Protein 3TC3 (pdb70)

Organism: Sulfolobus acidocaldarius (strain ATCC 33909 / DSM 639 / JCM 8929 / NBRC 15157 / NCIMB 11770) (NCBI:txid330779)

Secondary structure (DSSP, 8-state):
-EEEEEES--TTT---S-----GGG--HHHHHHHHHHHHHHHHHHHHHHHHTT--EEE--TTSSTTTTSTT----HHHHTHHHHHHHHHHHHHTT-EEEE---TT--TT-SSHHHHHHHHHHHHHHHHHHHHHT---EEEEE----TT-HHHHHHHHHHHHTTS-HHHHTTEEEE--SSS--HHHHHHHHHHH-PPEEEEHHHHHHS-SS--HHHHHHHHHTT-SSPPEEEE--BPTTSPTTPBPSS--HHHHHHHHHH--SEEEEE-STTTHHHHHHHHHHHHHTT--/-BEEEEES--TTT---S-----GGG--HHHHHHHHHHHHHHHHHHHHHHHHTT--EEE--TTSSTTTTSTT----HHHHTHHHHHHHHHHHHHTT-EEEE---TT--TT-SSHHHHHHHHHHHHHHHHHHHHHT---EEEEE----TT-HHHHHHHHHHHHTTS-HHHHTTEEEE--SSS--HHHHHHHHHTT---EEEEHHHHHHS-SS--HHHHHHHHHTT-SSPPEEEE--BPTTS-TTPBPSS--HHHHHHHHHH--S-EEEE--TTTHHHHHHHHHHHHHTT-B-

B-factor: mean 21.64, std 9.17, range [8.74, 69.61]

InterPro domains:
  IPR004601 UV-endonuclease UvdE [PF03851] (17-256)
  IPR004601 UV-endonuclease UvdE [PTHR31290] (2-278)
  IPR004601 UV-endonuclease UvdE [TIGR00629] (3-280)
  IPR036237 Xylose isomerase-like superfamily [SSF51658] (86-284)

Solvent-accessible surface area: 26426 Å² total; per-residue (Å²): 132,4,56,0,0,0,24,20,5,3,139,72,67,70,22,108,2,30,52,77,9,148,87,106,31,44,51,80,142,89,0,32,140,10,0,37,42,0,0,104,9,3,41,53,0,0,61,42,1,60,171,64,66,0,48,2,0,17,1,6,30,53,2,1,0,45,16,32,53,111,143,17,156,16,67,10,88,95,97,8,61,106,54,0,25,61,0,0,69,28,5,117,129,39,65,13,32,5,0,0,47,20,22,144,188,8,31,0,0,12,72,144,127,88,38,21,132,64,2,33,85,38,0,85,9,0,0,14,0,0,67,31,3,42,12,139,16,35,0,1,4,55,0,32,24,46,116,97,37,89,140,93,0,13,77,40,0,7,104,16,22,154,138,17,68,78,52,0,24,165,15,1,0,0,2,0,19,24,153,42,0,5,1,122,17,0,35,91,0,8,143,107,33,48,4,18,0,1,0,0,24,10,19,11,76,68,48,64,83,70,39,59,45,64,86,0,10,55,58,0,83,179,25,16,202,82,48,5,1,0,1,3,1,20,63,34,112,88,97,164,102,15,63,42,4,73,52,1,68,48,104,52,0,45,154,14,0,88,94,8,60,78,1,0,0,1,1,19,7,114,32,30,1,81,0,0,62,68,0,9,115,0,0,105,106,46,138,34,71,101,0,40,0,0,0,26,20,5,3,139,72,60,65,44,105,2,29,53,81,18,149,93,96,28,40,44,95,106,111,0,35,134,21,0,38,40,0,0,107,0,2,34,71,0,0,57,42,0,66,164,64,64,0,26,2,0,17,2,7,29,53,2,1,1,45,16,32,56,115,147,19,157,15,73,11,85,98,116,16,64,163,35,0,23,50,0,0,66,29,5,110,134,41,74,12,28,3,0,0,36,19,29,155,195,11,32,1,0,12,68,144,153,94,39,22,174,62,1,31,83,37,0,83,10,0,0,17,0,0,66,33,2,40,9,117,15,28,0,1,2,60,0,32,26,47,122,102,37,84,134,88,0,15,68,42,0,11,103,18,20,155,144,17,64,83,41,0,31,104,5,1,0,0,2,0,22,28,156,44,1,5,1,117,10,0,32,95,0,9,144,105,33,55,3,11,0,1,2,0,26,13,18,12,75,67,49,63,86,69,38,58,38,76,86,0,11,62,58,0,84,180,26,18,190,86,44,2,1,1,1,4,2,23,62,34,113,88,94,166,100,13,65,48,4,73,53,1,72,48,100,52,0,53,149,18,0,88,100,7,52,71,0,0,0,1,1,20,9,119,29,32,0,81,0,0,62,54,0,10,93,0,0,98,94,50,140,36,32,63

CATH classification: 3.20.20.150

Radius of gyration: 27.27 Å; Cα contacts (8 Å, |Δi|>4): 1071; chains: 2; bounding box: 53×58×82 Å

Foldseek 3Di:
DAAEEEEAAAVVVPQHQADADDPVPDDQVVQLVQLVSNLVRVLVVCVVCLVLRHQEYAHHLRNRYPQLPPPDDHPCLPVVLPSLQVSLCVNVVRVRAYEYELDQQQACLDPDVVSVVSNLSSLVVVLSSCVSNVHQYAYEYELHDQPVHLVSSLVSSLVSLVVHDPSRSVRYAYEAAQPHRELVNSLVSCVVRLHQYAYEPLSCVRDHDPDDPQVSVVSRCVSDPAFAEYEYFDDDPPDDRPPTAQADDLVVLLVVVVRDARYYYYYDHNNTVVNSSSNVVSCVVVVRD/DAAEEEEAAAVVVPQHLQDADDPVPDDQVVQVVNLVSNLVRVLVVLVVCLVLQHQEYEHHLRNRYPQLPPPDDHPCLVVVLVSLQVSLVSNVVSVRAYEYEPDQQQACLDPDVVSVVSNLSSLVVVLSSCVSNVHQHAYEYELHDQPPHDVSSLVSSLVSLVVHDVSRNVRYAYEAAQPDRELVSSLVSCVVRLHQYAYEVLSCVNDHDPADPLRSCVSRCVSDPAFAEYEYFDDDPPDDRPDGHQADDLVVVLVVVVSDARYYYYYHHNNTVVNSSSNSVSCVVVVRRD

Nearest PDB structures (foldseek):
  3tc3-assembly1_A  TM=1.003E+00  e=2.249E-58  Sulfolobus acidocaldarius DSM 639
  3bzj-assembly1_A  TM=9.644E-01  e=3.898E-28  Thermus thermophilus
  3bzg-assembly1_A  TM=9.609E-01  e=2.764E-28  Thermus thermophilus
  3c0l-assembly1_A  TM=9.608E-01  e=3.283E-28  Thermus thermophilus
  3c0q-assembly1_A  TM=9.650E-01  e=1.940E-27  Thermus thermophilus

Structure (mmCIF, N/CA/C/O backbone):
data_3TC3
#
_entry.id   3TC3
#
_cell.length_a   42.075
_cell.length_b   53.585
_cell.length_c   77.395
_cell.angle_alpha   102.10
_cell.angle_beta   93.02
_cell.angle_gamma   111.77
#
_symmetry.space_group_name_H-M   'P 1'
#
loop_
_entity.id
_entity.type
_entity.pdbx_description
1 polymer 'UV damage endonuclease'
2 non-polymer 'MANGANESE (II) ION'
3 water water
#
loop_
_atom_site.group_PDB
_atom_site.id
_atom_site.type_symbol
_atom_site.label_atom_id
_atom_site.label_alt_id
_atom_site.label_comp_id
_atom_site.label_asym_id
_atom_site.label_entity_id
_atom_site.label_seq_id
_atom_site.pdbx_PDB_ins_code
_atom_site.Cartn_x
_atom_site.Cartn_y
_atom_site.Cartn_z
_atom_site.occupancy
_atom_site.B_iso_or_equiv
_atom_site.auth_seq_id
_atom_site.auth_comp_id
_atom_site.auth_asym_id
_atom_site.auth_atom_id
_atom_site.pdbx_PDB_model_num
ATOM 1 N N . HIS A 1 21 ? 3.062 18.649 48.244 1.00 37.51 0 HIS A N 1
ATOM 2 C CA . HIS A 1 21 ? 4.198 19.597 48.342 1.00 34.82 0 HIS A CA 1
ATOM 3 C C . HIS A 1 21 ? 4.216 20.528 47.115 1.00 29.48 0 HIS A C 1
ATOM 4 O O . HIS A 1 21 ? 5.257 20.875 46.569 1.00 29.29 0 HIS A O 1
ATOM 11 N N . MET A 1 22 ? 3.030 20.908 46.688 1.00 26.49 1 MET A N 1
ATOM 12 C CA . MET A 1 22 ? 2.888 21.902 45.576 1.00 21.67 1 MET A CA 1
ATOM 13 C C . MET A 1 22 ? 2.034 23.084 46.021 1.00 22.99 1 MET A C 1
ATOM 14 O O . MET A 1 22 ? 0.998 22.877 46.704 1.00 23.80 1 MET A O 1
ATOM 19 N N . ARG A 1 23 ? 2.449 24.322 45.701 1.00 18.45 2 ARG A N 1
ATOM 20 C CA . ARG A 1 23 ? 1.619 25.508 45.906 1.00 16.28 2 ARG A CA 1
ATOM 21 C C . ARG A 1 23 ? 1.025 25.872 44.573 1.00 15.18 2 ARG A C 1
ATOM 22 O O . ARG A 1 23 ? 1.696 25.621 43.565 1.00 15.48 2 ARG A O 1
ATOM 30 N N . VAL A 1 24 ? -0.194 26.374 44.578 1.00 13.40 3 VAL A N 1
ATOM 31 C CA . VAL A 1 24 ? -0.831 26.878 43.378 1.00 13.32 3 VAL A CA 1
ATOM 32 C C . VAL A 1 24 ? -0.892 28.404 43.380 1.00 12.78 3 VAL A C 1
ATOM 33 O O . VAL A 1 24 ? -1.115 28.999 44.421 1.00 12.62 3 VAL A O 1
ATOM 37 N N . GLY A 1 25 ? -0.627 29.019 42.204 1.00 10.57 4 GLY A N 1
ATOM 38 C CA . GLY A 1 25 ? -0.852 30.460 42.028 1.00 10.29 4 GLY A CA 1
ATOM 39 C C . GLY A 1 25 ? -1.618 30.838 40.819 1.00 10.19 4 GLY A C 1
ATOM 40 O O . GLY A 1 25 ? -1.829 30.051 39.939 1.00 10.75 4 GLY A O 1
ATOM 41 N N . TYR A 1 26 ? -2.012 32.132 40.841 1.00 9.88 5 TYR A N 1
ATOM 42 C CA . TYR A 1 26 ? -2.569 32.750 39.600 1.00 9.08 5 TYR A CA 1
ATOM 43 C C . TYR A 1 26 ? -1.986 34.150 39.470 1.00 9.54 5 TYR A C 1
ATOM 44 O O . TYR A 1 26 ? -1.258 34.624 40.362 1.00 9.11 5 TYR A O 1
ATOM 53 N N . VAL A 1 27 ? -2.394 34.848 38.401 1.00 8.78 6 VAL A N 1
ATOM 54 C CA . VAL A 1 27 ? -1.609 36.049 37.962 1.00 9.02 6 VAL A CA 1
ATOM 55 C C . VAL A 1 27 ? -2.434 37.332 38.105 1.00 10.32 6 VAL A C 1
ATOM 56 O O . VAL A 1 27 ? -3.554 37.444 37.566 1.00 10.68 6 VAL A O 1
ATOM 60 N N . SER A 1 28 ? -1.856 38.338 38.772 1.00 10.19 7 SER A N 1
ATOM 61 C CA . SER A 1 28 ? -2.201 39.813 38.693 1.00 11.55 7 SER A CA 1
ATOM 62 C C . SER A 1 28 ? -3.446 40.284 39.416 1.00 12.25 7 SER A C 1
ATOM 63 O O . SER A 1 28 ? -3.378 41.281 40.115 1.00 13.53 7 SER A O 1
ATOM 66 N N . THR A 1 29 ? -4.567 39.603 39.213 1.00 11.64 8 THR A N 1
ATOM 67 C CA . THR A 1 29 ? -5.829 40.131 39.815 1.00 13.35 8 THR A CA 1
ATOM 68 C C . THR A 1 29 ? -6.821 38.990 39.867 1.00 12.01 8 THR A C 1
ATOM 69 O O . THR A 1 29 ? -6.543 37.872 39.393 1.00 12.21 8 THR A O 1
ATOM 73 N N . ASN A 1 30 ? -7.900 39.232 40.612 1.00 11.77 9 ASN A N 1
ATOM 74 C CA . ASN A 1 30 ? -8.895 38.195 40.889 1.00 12.65 9 ASN A CA 1
ATOM 75 C C . ASN A 1 30 ? -10.206 38.808 40.417 1.00 12.94 9 ASN A C 1
ATOM 76 O O . ASN A 1 30 ? -10.671 39.841 40.900 1.00 13.69 9 ASN A O 1
ATOM 81 N N . TYR A 1 31 ? -10.862 38.170 39.461 1.00 13.13 10 TYR A N 1
ATOM 82 C CA . TYR A 1 31 ? -12.052 38.795 38.850 1.00 15.04 10 TYR A CA 1
ATOM 83 C C . TYR A 1 31 ? -13.273 38.603 39.741 1.00 17.09 10 TYR A C 1
ATOM 84 O O . TYR A 1 31 ? -14.117 39.487 39.822 1.00 19.55 10 TYR A O 1
ATOM 93 N N . SER A 1 32 ? -13.300 37.515 40.489 1.00 17.47 11 SER A N 1
ATOM 94 C CA . SER A 1 32 ? -14.495 37.097 41.344 1.00 18.79 11 SER A CA 1
ATOM 95 C C . SER A 1 32 ? -14.588 38.042 42.510 1.00 22.05 11 SER A C 1
ATOM 96 O O . SER A 1 32 ? -15.705 38.504 42.854 1.00 23.26 11 SER A O 1
ATOM 99 N N . LEU A 1 33 ? -13.448 38.352 43.117 1.00 23.32 12 LEU A N 1
ATOM 100 C CA . LEU A 1 33 ? -13.436 39.270 44.265 1.00 25.47 12 LEU A CA 1
ATOM 101 C C . LEU A 1 33 ? -13.883 40.699 43.929 1.00 25.73 12 LEU A C 1
ATOM 102 O O . LEU A 1 33 ? -14.417 41.451 44.823 1.00 28.39 12 LEU A O 1
ATOM 107 N N . GLY A 1 34 ? -13.641 41.192 42.710 1.00 23.58 13 GLY A N 1
ATOM 108 C CA . GLY A 1 34 ? -14.122 42.479 42.317 1.00 28.52 13 GLY A CA 1
ATOM 109 C C . GLY A 1 34 ? -13.303 43.697 42.834 1.00 29.05 13 GLY A C 1
ATOM 110 O O . GLY A 1 34 ? -13.825 44.833 42.784 1.00 30.59 13 GLY A O 1
ATOM 111 N N . CYS A 1 35 ? -12.128 43.393 43.437 1.00 27.89 14 CYS A N 1
ATOM 112 C CA . CYS A 1 35 ? -11.064 44.417 43.831 1.00 26.74 14 CYS A CA 1
ATOM 113 C C . CYS A 1 35 ? -9.962 44.386 42.762 1.00 26.26 14 CYS A C 1
ATOM 114 O O . CYS A 1 35 ? -9.001 43.546 42.834 1.00 25.67 14 CYS A O 1
ATOM 117 N N . LYS A 1 36 ? -9.998 45.279 41.802 1.00 23.72 15 LYS A N 1
ATOM 118 C CA . LYS A 1 36 ? -8.953 45.233 40.775 1.00 21.42 15 LYS A CA 1
ATOM 119 C C . LYS A 1 36 ? -7.564 45.705 41.253 1.00 20.30 15 LYS A C 1
ATOM 120 O O . LYS A 1 36 ? -7.395 46.836 41.737 1.00 18.89 15 LYS A O 1
ATOM 126 N N . ALA A 1 37 ? -6.579 44.799 41.109 1.00 16.68 16 ALA A N 1
ATOM 127 C CA . ALA A 1 37 ? -5.246 45.059 41.638 1.00 15.63 16 ALA A CA 1
ATOM 128 C C . ALA A 1 37 ? -4.250 45.498 40.542 1.00 15.45 16 ALA A C 1
ATOM 129 O O . ALA A 1 37 ? -3.046 45.721 40.856 1.00 15.36 16 ALA A O 1
ATOM 131 N N . ASP A 1 38 ? -4.698 45.523 39.272 1.00 14.61 17 ASP A N 1
ATOM 132 C CA . ASP A 1 38 ? -3.811 45.674 38.099 1.00 16.18 17 ASP A CA 1
ATOM 133 C C . ASP A 1 38 ? -4.177 46.903 37.243 1.00 16.10 17 ASP A C 1
ATOM 134 O O . ASP A 1 38 ? -3.962 46.934 36.039 1.00 17.10 17 ASP A O 1
ATOM 139 N N . LYS A 1 39 ? -4.696 47.928 37.896 1.00 17.05 18 LYS A N 1
ATOM 140 C CA . LYS A 1 39 ? -5.170 49.125 37.157 1.00 18.54 18 LYS A CA 1
ATOM 141 C C . LYS A 1 39 ? -3.921 49.949 36.795 1.00 18.22 18 LYS A C 1
ATOM 142 O O . LYS A 1 39 ? -2.943 49.982 37.563 1.00 17.87 18 LYS A O 1
ATOM 148 N N . THR A 1 40 ? -3.952 50.578 35.610 1.00 19.70 19 THR A N 1
ATOM 149 C CA . THR A 1 40 ? -2.813 51.448 35.267 1.00 19.67 19 THR A CA 1
ATOM 150 C C . THR A 1 40 ? -3.407 52.718 34.719 1.00 21.48 19 THR A C 1
ATOM 151 O O . THR A 1 40 ? -4.621 52.868 34.656 1.00 23.74 19 THR A O 1
ATOM 155 N N . ILE A 1 41 ? -2.513 53.657 34.469 1.00 22.37 20 ILE A N 1
ATOM 156 C CA . ILE A 1 41 ? -2.957 54.953 33.951 1.00 24.40 20 ILE A CA 1
ATOM 157 C C . ILE A 1 41 ? -2.161 55.280 32.681 1.00 23.54 20 ILE A C 1
ATOM 158 O O . ILE A 1 41 ? -1.028 54.802 32.443 1.00 23.38 20 ILE A O 1
ATOM 163 N N . LYS A 1 42 ? -2.794 56.111 31.827 1.00 26.05 21 LYS A N 1
ATOM 164 C CA . LYS A 1 42 ? -2.125 56.554 30.578 1.00 28.08 21 LYS A CA 1
ATOM 165 C C . LYS A 1 42 ? -1.028 57.555 30.871 1.00 25.51 21 LYS A C 1
ATOM 166 O O . LYS A 1 42 ? -1.123 58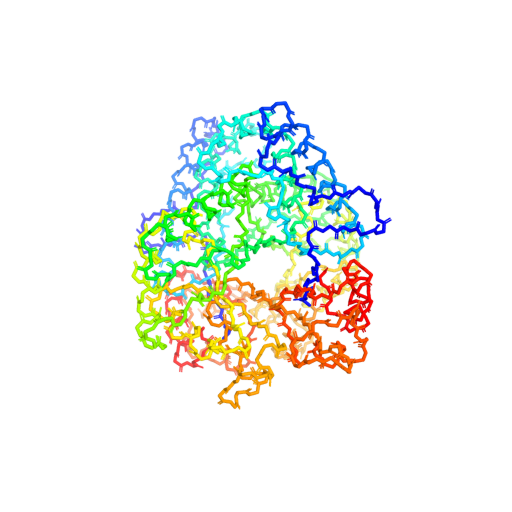.334 31.833 1.00 26.16 21 LYS A O 1
ATOM 172 N N . LEU A 1 43 ? -0.006 57.542 30.047 1.00 26.59 22 LEU A N 1
ATOM 173 C CA . LEU A 1 43 ? 1.068 58.555 30.211 1.00 27.95 22 LEU A CA 1
ATOM 174 C C . LEU A 1 43 ? 0.489 59.971 30.350 1.00 29.39 22 LEU A C 1
ATOM 175 O O . LEU A 1 43 ? 0.901 60.784 31.206 1.00 31.74 22 LEU A O 1
ATOM 180 N N . SER A 1 44 ? -0.517 60.239 29.542 1.00 29.90 23 SER A N 1
ATOM 181 C CA . SER A 1 44 ? -1.153 61.552 29.517 1.00 30.16 23 SER A CA 1
ATOM 182 C C . SER A 1 44 ? -1.826 61.960 30.848 1.00 30.96 23 SER A C 1
ATOM 183 O O . SER A 1 44 ? -2.210 63.117 31.003 1.00 31.85 23 SER A O 1
ATOM 186 N N . SER A 1 45 ? -2.067 60.979 31.736 1.00 26.99 24 SER A N 1
ATOM 187 C CA . SER A 1 45 ? -2.657 61.143 33.061 1.00 27.09 24 SER A CA 1
ATOM 188 C C . SER A 1 45 ? -1.651 61.178 34.194 1.00 25.12 24 SER A C 1
ATOM 189 O O . SER A 1 45 ? -2.050 61.326 35.388 1.00 27.34 24 SER A O 1
ATOM 192 N N . LEU A 1 46 ? -0.358 61.124 33.863 1.00 25.76 25 LEU A N 1
ATOM 193 C CA . LEU A 1 46 ? 0.658 61.082 34.908 1.00 25.13 25 LEU A CA 1
ATOM 194 C C . LEU A 1 46 ? 0.569 62.270 35.857 1.00 25.79 25 LEU A C 1
ATOM 195 O O . LEU A 1 46 ? 0.730 63.441 35.444 1.00 29.40 25 LEU A O 1
ATOM 200 N N . SER A 1 47 ? 0.364 62.018 37.146 1.00 26.35 26 SER A N 1
ATOM 201 C CA . SER A 1 47 ? 0.654 63.080 38.145 1.00 25.49 26 SER A CA 1
ATOM 202 C C . SER A 1 47 ? 0.893 62.343 39.445 1.00 26.56 26 SER A C 1
ATOM 203 O O . SER A 1 47 ? 0.511 61.110 39.584 1.00 26.16 26 SER A O 1
ATOM 206 N N . GLU A 1 48 ? 1.537 63.000 40.370 1.00 26.93 27 GLU A N 1
ATOM 207 C CA . GLU A 1 48 ? 1.658 62.431 41.658 1.00 27.81 27 GLU A CA 1
ATOM 208 C C . GLU A 1 48 ? 0.369 61.977 42.314 1.00 28.23 27 GLU A C 1
ATOM 209 O O . GLU A 1 48 ? 0.257 60.828 42.775 1.00 27.42 27 GLU A O 1
ATOM 215 N N . GLU A 1 49 ? -0.612 62.875 42.444 1.00 28.61 28 GLU A N 1
ATOM 216 C CA . GLU A 1 49 ? -1.864 62.486 42.997 1.00 29.32 28 GLU A CA 1
ATOM 217 C C . GLU A 1 49 ? -2.455 61.266 42.358 1.00 29.39 28 GLU A C 1
ATOM 218 O O . GLU A 1 49 ? -2.891 60.415 43.079 1.00 28.02 28 GLU A O 1
ATOM 224 N N . ARG A 1 50 ? -2.560 61.215 41.021 1.00 27.64 29 ARG A N 1
ATOM 225 C CA . ARG A 1 50 ? -3.158 60.040 40.346 1.00 27.61 29 ARG A CA 1
ATOM 226 C C . ARG A 1 50 ? -2.332 58.747 40.572 1.00 25.04 29 ARG A C 1
ATOM 227 O O . ARG A 1 50 ? -2.928 57.644 40.778 1.00 24.00 29 ARG A O 1
ATOM 235 N N . VAL A 1 51 ? -1.009 58.856 40.520 1.00 23.54 30 VAL A N 1
ATOM 236 C CA . VAL A 1 51 ? -0.193 57.662 40.797 1.00 22.46 30 VAL A CA 1
ATOM 237 C C . VAL A 1 51 ? -0.463 57.160 42.202 1.00 24.05 30 VAL A C 1
ATOM 238 O O . VAL A 1 51 ? -0.627 55.970 42.379 1.00 23.09 30 VAL A O 1
ATOM 242 N N . LEU A 1 52 ? -0.510 58.030 43.205 1.00 24.42 31 LEU A N 1
ATOM 243 C CA . LEU A 1 52 ? -0.743 57.594 44.583 1.00 24.86 31 LEU A CA 1
ATOM 244 C C . LEU A 1 52 ? -2.143 57.011 44.739 1.00 24.83 31 LEU A C 1
ATOM 245 O O . LEU A 1 52 ? -2.301 56.014 45.413 1.00 25.81 31 LEU A O 1
ATOM 250 N N . LYS A 1 53 ? -3.133 57.596 44.075 1.00 25.34 32 LYS A N 1
ATOM 251 C CA . LYS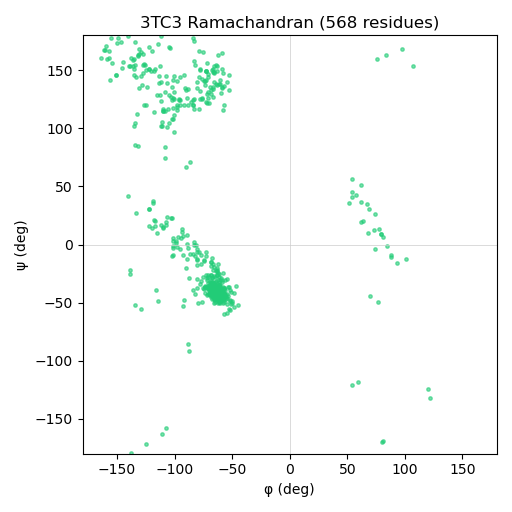 A 1 53 ? -4.483 57.116 44.148 1.00 27.18 32 LYS A CA 1
ATOM 252 C C . LYS A 1 53 ? -4.604 55.740 43.536 1.00 25.66 32 LYS A C 1
ATOM 253 O O . LYS A 1 53 ? -5.238 54.899 44.141 1.00 23.60 32 LYS A O 1
ATOM 259 N N . VAL A 1 54 ? -4.040 55.515 42.359 1.00 22.07 33 VAL A N 1
ATOM 260 C CA . VAL A 1 54 ? -4.233 54.200 41.739 1.00 21.97 33 VAL A CA 1
ATOM 261 C C . VAL A 1 54 ? -3.298 53.179 42.402 1.00 21.44 33 VAL A C 1
ATOM 262 O O . VAL A 1 54 ? -3.704 52.072 42.571 1.00 21.00 33 VAL A O 1
ATOM 266 N N . SER A 1 55 ? -2.087 53.588 42.824 1.00 20.19 34 SER A N 1
ATOM 267 C CA . SER A 1 55 ? -1.244 52.665 43.610 1.00 20.16 34 SER A CA 1
ATOM 268 C C . SER A 1 55 ? -1.919 52.225 44.915 1.00 20.58 34 SER A C 1
ATOM 269 O O . SER A 1 55 ? -1.937 51.038 45.229 1.00 19.41 34 SER A O 1
ATOM 272 N N . SER A 1 56 ? -2.482 53.190 45.678 1.00 20.80 35 SER A N 1
ATOM 273 C CA . SER A 1 56 ? -3.177 52.819 46.865 1.00 22.57 35 SER A CA 1
ATOM 274 C C . SER A 1 56 ? -4.334 51.857 46.581 1.00 22.09 35 SER A C 1
ATOM 275 O O . SER A 1 56 ? -4.548 50.945 47.375 1.00 23.21 35 SER A O 1
ATOM 278 N N . SER A 1 57 ? -5.125 52.102 45.538 1.00 22.07 36 SER A N 1
ATOM 279 C CA . SER A 1 57 ? -6.270 51.233 45.361 1.00 22.26 36 SER A CA 1
ATOM 280 C C . SER A 1 57 ? -5.745 49.872 44.907 1.00 20.68 36 SER A C 1
ATOM 281 O O . SER A 1 57 ? -6.280 48.839 45.343 1.00 19.64 36 SER A O 1
ATOM 284 N N . ASN A 1 58 ? -4.729 49.862 44.070 1.00 18.69 37 ASN A N 1
ATOM 285 C CA . ASN A 1 58 ? -4.188 48.555 43.674 1.00 17.23 37 ASN A CA 1
ATOM 286 C C . ASN A 1 58 ? -3.700 47.756 44.868 1.00 18.29 37 ASN A C 1
ATOM 287 O O . ASN A 1 58 ? -3.884 46.515 44.928 1.00 17.22 37 ASN A O 1
ATOM 292 N N . LEU A 1 59 ? -2.989 48.433 45.761 1.00 16.76 38 LEU A N 1
ATOM 293 C CA . LEU A 1 59 ? -2.360 47.763 46.851 1.00 17.66 38 LEU A CA 1
ATOM 294 C C . LEU A 1 59 ? -3.439 47.265 47.841 1.00 18.81 38 LEU A C 1
ATOM 295 O O . LEU A 1 59 ? -3.284 46.212 48.463 1.00 18.75 38 LEU A O 1
ATOM 300 N N . LEU A 1 60 ? -4.455 48.098 48.131 1.00 19.91 39 LEU A N 1
ATOM 301 C CA A LEU A 1 60 ? -5.633 47.642 48.929 0.50 21.62 39 LEU A CA 1
ATOM 302 C CA B LEU A 1 60 ? -5.514 47.589 48.993 0.50 21.22 39 LEU A CA 1
ATOM 303 C C . LEU A 1 60 ? -6.206 46.326 48.411 1.00 20.44 39 LEU A C 1
ATOM 304 O O . LEU A 1 60 ? -6.480 45.361 49.174 1.00 21.83 39 LEU A O 1
ATOM 313 N N . CYS A 1 61 ? -6.428 46.283 47.087 1.00 20.72 40 CYS A N 1
ATOM 314 C CA . CYS A 1 61 ? -6.984 45.119 46.418 1.00 20.03 40 CYS A CA 1
ATOM 315 C C . CYS A 1 61 ? -5.997 43.984 46.487 1.00 18.53 40 CYS A C 1
ATOM 316 O O . CYS A 1 61 ? -6.397 42.852 46.764 1.00 17.63 40 CYS A O 1
ATOM 319 N N . LEU A 1 62 ? -4.699 44.277 46.277 1.00 16.46 41 LEU A N 1
ATOM 320 C CA . LEU A 1 62 ? -3.684 43.181 46.475 1.00 15.66 41 LEU A CA 1
ATOM 321 C C . LEU A 1 62 ? -3.755 42.568 47.861 1.00 15.73 41 LEU A C 1
ATOM 322 O O . LEU A 1 62 ? -3.718 41.355 47.960 1.00 16.18 41 LEU A O 1
ATOM 327 N N . LYS A 1 63 ? -3.903 43.392 48.935 1.00 17.21 42 LYS A N 1
ATOM 328 C CA . LYS A 1 63 ? -3.994 42.824 50.264 1.00 18.57 42 LYS A CA 1
ATOM 329 C C . LYS A 1 63 ? -5.238 41.968 50.355 1.00 18.08 42 LYS A C 1
ATOM 330 O O . LYS A 1 63 ? -5.165 40.868 50.861 1.00 18.54 42 LYS A O 1
ATOM 336 N N . ASN A 1 64 ? -6.340 42.455 49.811 1.00 18.94 43 ASN A N 1
ATOM 337 C CA . ASN A 1 64 ? -7.587 41.671 49.841 1.00 19.71 43 ASN A CA 1
ATOM 338 C C . ASN A 1 64 ? -7.459 40.339 49.078 1.00 17.29 43 ASN A C 1
ATOM 339 O O . ASN A 1 64 ? -7.924 39.305 49.550 1.00 19.42 43 ASN A O 1
ATOM 344 N N . ILE A 1 65 ? -6.793 40.381 47.915 1.00 15.37 44 ILE A N 1
ATOM 345 C CA . ILE A 1 65 ? -6.539 39.166 47.209 1.00 15.19 44 ILE A CA 1
ATOM 346 C C . ILE A 1 65 ? -5.702 38.160 47.973 1.00 14.43 44 ILE A C 1
ATOM 347 O O . ILE A 1 65 ? -5.998 36.944 47.941 1.00 14.58 44 ILE A O 1
ATOM 352 N N . LEU A 1 66 ? -4.634 38.633 48.638 1.00 14.12 45 LEU A N 1
ATOM 353 C CA . LEU A 1 66 ? -3.739 37.710 49.306 1.00 14.77 45 LEU A CA 1
ATOM 354 C C . LEU A 1 66 ? -4.526 37.088 50.489 1.00 15.78 45 LEU A C 1
ATOM 355 O O . LEU A 1 66 ? -4.361 35.936 50.755 1.00 16.22 45 LEU A O 1
ATOM 360 N N . GLU A 1 67 ? -5.355 37.864 51.147 1.00 17.79 46 GLU A N 1
ATOM 361 C CA . GLU A 1 67 ? -6.237 37.304 52.203 1.00 19.27 46 GLU A CA 1
ATOM 362 C C . GLU A 1 67 ? -7.169 36.227 51.710 1.00 19.03 46 GLU A C 1
ATOM 363 O O . GLU A 1 67 ? -7.311 35.133 52.352 1.00 18.95 46 GLU A O 1
ATOM 369 N N . TRP A 1 68 ? -7.831 36.521 50.565 1.00 16.71 47 TRP A N 1
ATOM 370 C CA . TRP A 1 68 ? -8.736 35.572 49.930 1.00 16.81 47 TRP A CA 1
ATOM 371 C C . TRP A 1 68 ? -7.968 34.353 49.523 1.00 15.87 47 TRP A C 1
ATOM 372 O O . TRP A 1 68 ? -8.403 33.236 49.657 1.00 16.68 47 TRP A O 1
ATOM 383 N N . ASN A 1 69 ? -6.768 34.584 48.963 1.00 14.51 48 ASN A N 1
ATOM 384 C CA . ASN A 1 69 ? -6.015 33.403 48.511 1.00 14.82 48 ASN A CA 1
ATOM 385 C C . ASN A 1 69 ? -5.624 32.476 49.633 1.00 15.47 48 ASN A C 1
ATOM 386 O O . ASN A 1 69 ? -5.801 31.275 49.522 1.00 14.75 48 ASN A O 1
ATOM 391 N N . LEU A 1 70 ? -5.186 33.020 50.782 1.00 16.16 49 LEU A N 1
ATOM 392 C CA . LEU A 1 70 ? -4.815 32.179 51.895 1.00 18.50 49 LEU A CA 1
ATOM 393 C C . LEU A 1 70 ? -5.996 31.329 52.333 1.00 18.94 49 LEU A C 1
ATOM 394 O O . LEU A 1 70 ? -5.850 30.117 52.532 1.00 19.27 49 LEU A O 1
ATOM 399 N N . LYS A 1 71 ? -7.173 31.932 52.424 1.00 19.46 50 LYS A N 1
ATOM 400 C CA . LYS A 1 71 ? -8.400 31.185 52.874 1.00 20.21 50 LYS A CA 1
ATOM 401 C C . LYS A 1 71 ? -8.764 30.097 51.863 1.00 20.51 50 LYS A C 1
ATOM 402 O O . LYS A 1 71 ? -9.278 29.011 52.225 1.00 21.96 50 LYS A O 1
ATOM 408 N N . HIS A 1 72 ? -8.476 30.344 50.548 1.00 17.87 51 HIS A N 1
ATOM 409 C CA . HIS A 1 72 ? -8.735 29.346 49.486 1.00 18.06 51 HIS A CA 1
ATOM 410 C C . HIS A 1 72 ? -7.536 28.442 49.157 1.00 17.27 51 HIS A C 1
ATOM 411 O O . HIS A 1 72 ? -7.554 27.716 48.196 1.00 17.11 51 HIS A O 1
ATOM 418 N N . GLU A 1 73 ? -6.518 28.446 50.002 1.00 15.97 52 GLU A N 1
ATOM 419 C CA . GLU A 1 73 ? -5.381 27.501 49.927 1.00 16.31 52 GLU A CA 1
ATOM 420 C C . GLU A 1 73 ? -4.520 27.737 48.656 1.00 15.03 52 GLU A C 1
ATOM 421 O O . GLU A 1 73 ? -3.984 26.786 48.077 1.00 15.76 52 GLU A O 1
ATOM 427 N N . ILE A 1 74 ? -4.421 28.995 48.284 1.00 14.42 53 ILE A N 1
ATOM 428 C CA . ILE A 1 74 ? -3.643 29.438 47.088 1.00 13.24 53 ILE A CA 1
ATOM 429 C C . ILE A 1 74 ? -2.435 30.242 47.620 1.00 13.82 53 ILE A C 1
ATOM 430 O O . ILE A 1 74 ? -2.589 31.350 48.132 1.00 13.66 53 ILE A O 1
ATOM 435 N N . LEU A 1 75 ? -1.258 29.618 47.646 1.00 13.74 54 LEU A N 1
ATOM 436 C CA . LEU A 1 75 ? -0.104 30.144 48.424 1.00 14.13 54 LEU A CA 1
ATOM 437 C C . LEU A 1 75 ? 1.012 30.682 47.519 1.00 13.17 54 LEU A C 1
ATOM 438 O O . LEU A 1 75 ? 2.095 30.988 47.976 1.00 14.72 54 LEU A O 1
ATOM 443 N N . PHE A 1 76 ? 0.673 30.896 46.239 1.00 12.87 55 PHE A N 1
ATOM 444 C CA . PHE A 1 76 ? 1.651 31.494 45.262 1.00 10.99 55 PHE A CA 1
ATOM 445 C C . PHE A 1 76 ? 0.834 32.599 44.526 1.00 10.24 55 PHE A C 1
ATOM 446 O O . PHE A 1 76 ? -0.370 32.472 44.263 1.00 11.15 55 PHE A O 1
ATOM 454 N N . PHE A 1 77 ? 1.504 33.707 44.190 1.00 9.69 56 PHE A N 1
ATOM 455 C CA . PHE A 1 77 ? 0.827 34.783 43.442 1.00 9.99 56 PHE A CA 1
ATOM 456 C C . PHE A 1 77 ? 1.833 35.525 42.602 1.00 9.91 56 PHE A C 1
ATOM 457 O O . PHE A 1 77 ? 2.974 35.713 43.019 1.00 10.03 56 PHE A O 1
ATOM 465 N N . ARG A 1 78 ? 1.381 35.970 41.439 1.00 9.42 57 ARG A N 1
ATOM 466 C CA . ARG A 1 78 ? 2.201 36.821 40.532 1.00 9.51 57 ARG A CA 1
ATOM 467 C C . ARG A 1 78 ? 1.677 38.240 40.649 1.00 9.27 57 ARG A C 1
ATOM 468 O O . ARG A 1 78 ? 0.594 38.550 40.177 1.00 10.32 57 ARG A O 1
ATOM 476 N N . ILE A 1 79 ? 2.414 39.103 41.356 1.00 9.15 58 ILE A N 1
ATOM 477 C CA . ILE A 1 79 ? 1.953 40.517 41.553 1.00 9.61 58 ILE A CA 1
ATOM 478 C C . ILE A 1 79 ? 2.024 41.274 40.228 1.00 9.73 58 ILE A C 1
ATOM 479 O O . ILE A 1 79 ? 3.000 41.158 39.465 1.00 9.70 58 ILE A O 1
ATOM 484 N N . SER A 1 80 ? 0.955 42.016 39.974 1.00 10.99 59 SER A N 1
ATOM 485 C CA . SER A 1 80 ? 0.885 42.773 38.732 1.00 11.22 59 SER A CA 1
ATOM 486 C C . SER A 1 80 ? 2.001 43.834 38.597 1.00 10.78 59 SER A C 1
ATOM 487 O O . SER A 1 80 ? 2.313 44.539 39.586 1.00 11.01 59 SER A O 1
ATOM 490 N N . SER A 1 81 ? 2.569 43.940 37.420 1.00 10.59 60 SER A N 1
ATOM 491 C CA . SER A 1 81 ? 3.567 45.031 37.110 1.00 10.67 60 SER A CA 1
ATOM 492 C C . SER A 1 81 ? 2.902 46.376 37.086 1.00 11.18 60 SER A C 1
ATOM 493 O O . SER A 1 81 ? 3.599 47.418 37.161 1.00 12.23 60 SER A O 1
ATOM 496 N N . ASN A 1 82 ? 1.563 46.408 37.021 1.00 11.50 61 ASN A N 1
ATOM 497 C CA . ASN A 1 82 ? 0.888 47.749 37.052 1.00 13.03 61 ASN A CA 1
ATOM 498 C C . ASN A 1 82 ? 0.717 48.260 38.449 1.00 12.45 61 ASN A C 1
ATOM 499 O O . ASN A 1 82 ? 0.144 49.372 38.645 1.00 14.41 61 ASN A O 1
ATOM 504 N N . THR A 1 83 ? 1.183 47.550 39.489 1.00 13.05 62 THR A N 1
ATOM 505 C CA . THR A 1 83 ? 0.882 47.900 40.902 1.00 13.17 62 THR A CA 1
ATOM 506 C C . THR A 1 83 ? 1.145 49.404 41.131 1.00 14.96 62 THR A C 1
ATOM 507 O O . THR A 1 83 ? 0.242 50.084 41.648 1.00 14.77 62 THR A O 1
ATOM 511 N N . ILE A 1 84 ? 2.346 49.849 40.779 1.00 14.76 63 ILE A N 1
ATOM 512 C CA . ILE A 1 84 ? 2.610 51.330 40.819 1.00 15.06 63 ILE A CA 1
ATOM 513 C C . ILE A 1 84 ? 2.641 51.808 39.333 1.00 14.40 63 ILE A C 1
ATOM 514 O O . ILE A 1 84 ? 3.607 51.566 38.621 1.00 16.14 63 ILE A O 1
ATOM 519 N N . PRO A 1 85 ? 1.561 52.423 38.822 1.00 15.47 64 PRO A N 1
ATOM 520 C CA . PRO A 1 85 ? 1.532 52.744 37.409 1.00 16.23 64 PRO A CA 1
ATOM 521 C C . PRO A 1 85 ? 2.624 53.632 36.870 1.00 16.06 64 PRO A C 1
ATOM 522 O O . PRO A 1 85 ? 2.823 54.665 37.524 1.00 18.74 64 PRO A O 1
ATOM 526 N N . LEU A 1 86 ? 3.233 53.297 35.715 1.00 16.61 65 LEU A N 1
ATOM 527 C CA . LEU A 1 86 ? 4.257 54.135 35.084 1.00 16.11 65 LEU A CA 1
ATOM 528 C C . LEU A 1 86 ? 5.524 54.346 35.918 1.00 15.76 65 LEU A C 1
ATOM 529 O O . LEU A 1 86 ? 6.356 55.203 35.599 1.00 15.86 65 LEU A O 1
ATOM 534 N N . ALA A 1 87 ? 5.755 53.461 36.909 1.00 15.16 66 ALA A N 1
ATOM 535 C CA . ALA A 1 87 ? 6.895 53.644 37.831 1.00 15.41 66 ALA A CA 1
ATOM 536 C C . ALA A 1 87 ? 8.267 53.747 37.201 1.00 16.91 66 ALA A C 1
ATOM 537 O O . ALA A 1 87 ? 9.148 54.416 37.770 1.00 18.65 66 ALA A O 1
ATOM 539 N N . SER A 1 88 ? 8.484 53.099 36.058 1.00 16.69 67 SER A N 1
ATOM 540 C CA . SER A 1 88 ? 9.869 53.211 35.502 1.00 18.54 67 SER A CA 1
ATOM 541 C C . SER A 1 88 ? 9.968 54.207 34.367 1.00 19.76 67 SER A C 1
ATOM 542 O O . SER A 1 88 ? 11.036 54.333 33.748 1.00 21.60 67 SER A O 1
ATOM 545 N N . HIS A 1 89 ? 8.871 54.901 34.035 1.00 20.04 68 HIS A N 1
ATOM 546 C CA . HIS A 1 89 ? 8.918 55.899 32.988 1.00 19.95 68 HIS A CA 1
ATOM 547 C C . HIS A 1 89 ? 9.851 57.045 33.385 1.00 21.10 68 HIS A C 1
ATOM 548 O O . HIS A 1 89 ? 9.905 57.466 34.554 1.00 20.61 68 HIS A O 1
ATOM 555 N N . PRO A 1 90 ? 10.665 57.519 32.429 1.00 23.37 69 PRO A N 1
ATOM 556 C CA . PRO A 1 90 ? 11.538 58.683 32.670 1.00 25.47 69 PRO A CA 1
ATOM 557 C C . PRO A 1 90 ? 10.929 59.914 33.331 1.00 26.93 69 PRO A C 1
ATOM 558 O O . PRO A 1 90 ? 11.634 60.607 34.098 1.00 30.64 69 PRO A O 1
ATOM 562 N N . LYS A 1 91 ? 9.675 60.227 33.020 1.00 23.36 70 LYS A N 1
ATOM 563 C CA . LYS A 1 91 ? 8.990 61.358 33.616 1.00 22.72 70 LYS A CA 1
ATOM 564 C C . LYS A 1 91 ? 8.374 61.073 34.994 1.00 21.69 70 LYS A C 1
ATOM 565 O O . LYS A 1 91 ? 7.839 62.003 35.630 1.00 21.71 70 LYS A O 1
ATOM 571 N N . PHE A 1 92 ? 8.507 59.847 35.491 1.00 19.39 71 PHE A N 1
ATOM 572 C CA . PHE A 1 92 ? 7.900 59.503 36.747 1.00 19.59 71 PHE A CA 1
ATOM 573 C C . PHE A 1 92 ? 8.907 59.811 37.888 1.00 20.39 71 PHE A C 1
ATOM 574 O O . PHE A 1 92 ? 9.987 59.234 37.911 1.00 22.22 71 PHE A O 1
ATOM 582 N N . HIS A 1 93 ? 8.470 60.602 38.881 1.00 22.97 72 HIS A N 1
ATOM 583 C CA . HIS A 1 93 ? 9.320 60.894 40.012 1.00 26.27 72 HIS A CA 1
ATOM 584 C C . HIS A 1 93 ? 8.595 60.913 41.314 1.00 28.07 72 HIS A C 1
ATOM 585 O O . HIS A 1 93 ? 8.844 61.786 42.155 1.00 35.17 72 HIS A O 1
ATOM 592 N N . VAL A 1 94 ? 7.695 59.967 41.528 1.00 24.26 73 VAL A N 1
ATOM 593 C CA . VAL A 1 94 ? 6.853 59.936 42.703 1.00 24.57 73 VAL A CA 1
ATOM 594 C C . VAL A 1 94 ? 7.562 59.130 43.802 1.00 26.20 73 VAL A C 1
ATOM 595 O O . VAL A 1 94 ? 8.057 58.029 43.561 1.00 24.60 73 VAL A O 1
ATOM 599 N N . ASN A 1 95 ? 7.594 59.663 45.025 1.00 28.96 74 ASN A N 1
ATOM 600 C CA . ASN A 1 95 ? 8.232 58.899 46.093 1.00 28.67 74 ASN A CA 1
ATOM 601 C C . ASN A 1 95 ? 7.235 57.938 46.749 1.00 27.80 74 ASN A C 1
ATOM 602 O O . ASN A 1 95 ? 6.773 58.130 47.877 1.00 28.75 74 ASN A O 1
ATOM 607 N N . TRP A 1 96 ? 6.883 56.906 45.995 1.00 24.70 75 TRP A N 1
ATOM 608 C CA . TRP A 1 96 ? 5.880 55.946 46.493 1.00 23.11 75 TRP A CA 1
ATOM 609 C C . TRP A 1 96 ? 6.462 55.074 47.574 1.00 23.11 75 TRP A C 1
ATOM 610 O O . TRP A 1 96 ? 5.686 54.547 48.418 1.00 23.53 75 TRP A O 1
ATOM 621 N N . LYS A 1 97 ? 7.775 54.872 47.582 1.00 24.73 76 LYS A N 1
ATOM 622 C CA . LYS A 1 97 ? 8.396 53.952 48.583 1.00 27.72 76 LYS A CA 1
ATOM 623 C C . LYS A 1 97 ? 8.182 54.514 49.969 1.00 30.13 76 LYS A C 1
ATOM 624 O O . LYS A 1 97 ? 7.837 53.768 50.899 1.00 31.15 76 LYS A O 1
ATOM 630 N N . ASP A 1 98 ? 8.349 55.832 50.116 1.00 30.40 77 ASP A N 1
ATOM 631 C CA . ASP A 1 98 ? 7.983 56.474 51.381 1.00 31.60 77 ASP A CA 1
ATOM 632 C C . ASP A 1 98 ? 6.543 56.688 51.614 1.00 29.76 77 ASP A C 1
ATOM 633 O O . ASP A 1 98 ? 6.018 56.359 52.699 1.00 30.64 77 ASP A O 1
ATOM 638 N N . LYS A 1 99 ? 5.846 57.254 50.639 1.00 28.02 78 LYS A N 1
ATOM 639 C CA . LYS A 1 99 ? 4.469 57.627 50.852 1.00 30.09 78 LYS A CA 1
ATOM 640 C C . LYS A 1 99 ? 3.523 56.453 51.156 1.00 29.12 78 LYS A C 1
ATOM 641 O O . LYS A 1 99 ? 2.541 56.591 51.887 1.00 31.25 78 LYS A O 1
ATOM 647 N N . LEU A 1 100 ? 3.812 55.290 50.546 1.00 27.43 79 LEU A N 1
ATOM 648 C CA . LEU A 1 100 ? 3.023 54.076 50.734 1.00 27.05 79 LEU A CA 1
ATOM 649 C C . LEU A 1 100 ? 3.738 53.002 51.591 1.00 27.26 79 LEU A C 1
ATOM 650 O O . LEU A 1 100 ? 3.332 51.825 51.537 1.00 25.75 79 LEU A O 1
ATOM 655 N N . SER A 1 101 ? 4.764 53.383 52.383 1.00 28.07 80 SER A N 1
ATOM 656 C CA . SER A 1 101 ? 5.600 52.427 53.126 1.00 29.35 80 SER A CA 1
ATOM 657 C C . SER A 1 101 ? 4.708 51.576 54.026 1.00 28.73 80 SER A C 1
ATOM 658 O O . SER A 1 101 ? 4.973 50.403 54.231 1.00 26.71 80 SER A O 1
ATOM 661 N N . HIS A 1 102 ? 3.675 52.190 54.596 1.00 30.85 81 HIS A N 1
ATOM 662 C CA A HIS A 1 102 ? 2.713 51.528 55.486 0.50 31.68 81 HIS A CA 1
ATOM 663 C CA B HIS A 1 102 ? 2.858 51.427 55.529 0.50 31.08 81 HIS A CA 1
ATOM 664 C C . HIS A 1 102 ? 2.091 50.275 54.909 1.00 30.06 81 HIS A C 1
ATOM 665 O O . HIS A 1 102 ? 2.242 49.141 55.412 1.00 30.11 81 HIS A O 1
ATOM 678 N N . ILE A 1 103 ? 1.325 50.498 53.834 1.00 29.81 82 ILE A N 1
ATOM 679 C CA . ILE A 1 103 ? 0.582 49.445 53.154 1.00 27.81 82 ILE A CA 1
ATOM 680 C C . ILE A 1 103 ? 1.578 48.447 52.544 1.00 23.72 82 ILE A C 1
ATOM 681 O O . ILE A 1 103 ? 1.307 47.255 52.573 1.00 22.35 82 ILE A O 1
ATOM 686 N N . LEU A 1 104 ? 2.704 48.952 51.984 1.00 22.59 83 LEU A N 1
ATOM 687 C CA . LEU A 1 104 ? 3.739 48.039 51.416 1.00 20.97 83 LEU A CA 1
ATOM 688 C C . LEU A 1 104 ? 4.335 47.077 52.458 1.00 22.01 83 LEU A C 1
ATOM 689 O O . LEU A 1 104 ? 4.413 45.847 52.213 1.00 19.64 83 LEU A O 1
ATOM 694 N N . GLY A 1 105 ? 4.726 47.607 53.612 1.00 23.63 84 GLY A N 1
ATOM 695 C CA . GLY A 1 105 ? 5.199 46.780 54.706 1.00 24.21 84 GLY A CA 1
ATOM 696 C C . GLY A 1 105 ? 4.139 45.791 55.196 1.00 23.45 84 GLY A C 1
ATOM 697 O O . GLY A 1 105 ? 4.461 44.650 55.509 1.00 25.14 84 GLY A O 1
ATOM 698 N N . ASP A 1 106 ? 2.874 46.211 55.244 1.00 24.18 85 ASP A N 1
ATOM 699 C CA . ASP A 1 106 ? 1.762 45.400 55.749 1.00 25.93 85 ASP A CA 1
ATOM 700 C C . ASP A 1 106 ? 1.549 44.172 54.838 1.00 24.08 85 ASP A C 1
ATOM 701 O O . ASP A 1 106 ? 1.410 43.037 55.344 1.00 23.98 85 ASP A O 1
ATOM 706 N N . ILE A 1 107 ? 1.606 44.425 53.508 1.00 21.57 86 ILE A N 1
ATOM 707 C CA . ILE A 1 107 ? 1.399 43.371 52.521 1.00 20.40 86 ILE A CA 1
ATOM 708 C C . ILE A 1 107 ? 2.575 42.406 52.639 1.00 20.01 86 ILE A C 1
ATOM 709 O O . ILE A 1 107 ? 2.375 41.200 52.666 1.00 19.92 86 ILE A O 1
ATOM 714 N N . GLY A 1 108 ? 3.805 42.948 52.703 1.00 19.14 87 GLY A N 1
ATOM 715 C CA . GLY A 1 108 ? 4.943 42.073 52.859 1.00 19.29 87 GLY A CA 1
ATOM 716 C C . GLY A 1 108 ? 4.903 41.234 54.157 1.00 20.35 87 GLY A C 1
ATOM 717 O O . GLY A 1 108 ? 5.255 40.030 54.131 1.00 19.59 87 GLY A O 1
ATOM 718 N N . ASP A 1 109 ? 4.476 41.835 55.263 1.00 22.17 88 ASP A N 1
ATOM 719 C CA . ASP A 1 109 ? 4.331 41.042 56.501 1.00 23.99 88 ASP A CA 1
ATOM 720 C C . ASP A 1 109 ? 3.380 39.925 56.337 1.00 22.22 88 ASP A C 1
ATOM 721 O O . ASP A 1 109 ? 3.653 38.791 56.767 1.00 25.48 88 ASP A O 1
ATOM 726 N N . PHE A 1 110 ? 2.270 40.160 55.621 1.00 21.23 89 PHE A N 1
ATOM 727 C CA . PHE A 1 110 ? 1.274 39.138 55.445 1.00 21.75 89 PHE A CA 1
ATOM 728 C C . PHE A 1 110 ? 1.838 38.005 54.597 1.00 20.18 89 PHE A C 1
ATOM 729 O O . PHE A 1 110 ? 1.612 36.831 54.861 1.00 21.57 89 PHE A O 1
ATOM 737 N N . ILE A 1 111 ? 2.626 38.377 53.578 1.00 18.84 90 ILE A N 1
ATOM 738 C CA . ILE A 1 111 ? 3.240 37.347 52.770 1.00 18.74 90 ILE A CA 1
ATOM 739 C C . ILE A 1 111 ? 4.232 36.449 53.511 1.00 18.85 90 ILE A C 1
ATOM 740 O O . ILE A 1 111 ? 4.216 35.209 53.342 1.00 19.52 90 ILE A O 1
ATOM 745 N N . LYS A 1 112 ? 5.067 37.077 54.322 1.00 19.17 91 LYS A N 1
ATOM 746 C CA . LYS A 1 112 ? 6.110 36.339 55.059 1.00 20.69 91 LYS A CA 1
ATOM 747 C C . LYS A 1 112 ? 5.457 35.551 56.190 1.00 23.12 91 LYS A C 1
ATOM 748 O O . LYS A 1 112 ? 5.858 34.421 56.439 1.00 25.55 91 LYS A O 1
ATOM 754 N N . GLU A 1 113 ? 4.433 36.125 56.817 1.00 23.79 92 GLU A N 1
ATOM 755 C CA . GLU A 1 113 ? 3.722 35.424 57.931 1.00 26.84 92 GLU A CA 1
ATOM 756 C C . GLU A 1 113 ? 3.003 34.153 57.484 1.00 25.70 92 GLU A C 1
ATOM 757 O O . GLU A 1 113 ? 2.847 33.195 58.236 1.00 26.92 92 GLU A O 1
ATOM 763 N N . ASN A 1 114 ? 2.585 34.114 56.209 1.00 24.32 93 ASN A N 1
ATOM 764 C CA . ASN A 1 114 ? 1.723 33.063 55.723 1.00 24.32 93 ASN A CA 1
ATOM 765 C C . ASN A 1 114 ? 2.359 32.191 54.613 1.00 22.95 93 ASN A C 1
ATOM 766 O O . ASN A 1 114 ? 1.687 31.440 54.000 1.00 23.36 93 ASN A O 1
ATOM 771 N N . SER A 1 115 ? 3.687 32.292 54.490 1.00 25.05 94 SER A N 1
ATOM 772 C CA . SER A 1 115 ? 4.485 31.470 53.552 1.00 25.02 94 SER A CA 1
ATOM 773 C C . SER A 1 115 ? 3.927 31.608 52.124 1.00 23.34 94 SER A C 1
ATOM 774 O O . SER A 1 115 ? 3.796 30.609 51.422 1.00 25.24 94 SER A O 1
ATOM 777 N N . ILE A 1 116 ? 3.638 32.831 51.718 1.00 21.29 95 ILE A N 1
ATOM 778 C CA . ILE A 1 116 ? 3.131 32.997 50.353 1.00 18.55 95 ILE A CA 1
ATOM 779 C C . ILE A 1 116 ? 4.344 33.233 49.434 1.00 16.99 95 ILE A C 1
ATOM 780 O O . ILE A 1 116 ? 5.276 33.999 49.761 1.00 18.29 95 ILE A O 1
ATOM 785 N N . ARG A 1 117 ? 4.379 32.561 48.310 1.00 15.05 96 ARG A N 1
ATOM 786 C CA . ARG A 1 117 ? 5.526 32.730 47.362 1.00 13.22 96 ARG A CA 1
ATOM 787 C C . ARG A 1 117 ? 5.099 33.756 46.346 1.00 12.77 96 ARG A C 1
ATOM 788 O O . ARG A 1 117 ? 3.954 33.746 45.926 1.00 12.06 96 ARG A O 1
ATOM 796 N N . ILE A 1 118 ? 6.053 34.574 45.912 1.00 11.70 97 ILE A N 1
ATOM 797 C CA . ILE A 1 118 ? 5.711 35.706 44.993 1.00 11.05 97 ILE A CA 1
ATOM 798 C C . ILE A 1 118 ? 6.606 35.704 43.736 1.00 11.49 97 ILE A C 1
ATOM 799 O O . ILE A 1 118 ? 7.855 35.530 43.809 1.00 11.46 97 ILE A O 1
ATOM 804 N N . SER A 1 119 ? 6.000 35.949 42.598 1.00 10.83 98 SER A N 1
ATOM 805 C CA . SER A 1 119 ? 6.765 36.205 41.391 1.00 10.65 98 SER A CA 1
ATOM 806 C C . SER A 1 119 ? 6.190 37.483 40.730 1.00 10.81 98 SER A C 1
ATOM 807 O O . SER A 1 119 ? 5.130 38.013 41.161 1.00 10.41 98 SER A O 1
ATOM 810 N N . MET A 1 120 ? 6.967 38.054 39.801 1.00 9.38 99 MET A N 1
ATOM 811 C CA . MET A 1 120 ? 6.482 39.129 38.946 1.00 9.81 99 MET A CA 1
ATOM 812 C C . MET A 1 120 ? 7.048 38.844 37.583 1.00 9.69 99 MET A C 1
ATOM 813 O O . MET A 1 120 ? 8.154 38.323 37.456 1.00 10.23 99 MET A O 1
ATOM 818 N N . HIS A 1 121 ? 6.339 39.340 36.538 1.00 10.11 100 HIS A N 1
ATOM 819 C CA A HIS A 1 121 ? 6.830 39.177 35.129 0.50 11.68 100 HIS A CA 1
ATOM 820 C CA B HIS A 1 121 ? 6.811 39.194 35.152 0.50 11.39 100 HIS A CA 1
ATOM 821 C C . HIS A 1 121 ? 6.626 40.525 34.458 1.00 11.86 100 HIS A C 1
ATOM 822 O O . HIS A 1 121 ? 5.522 40.899 34.083 1.00 14.09 100 HIS A O 1
ATOM 835 N N . PRO A 1 122 ? 7.695 41.228 34.221 1.00 11.69 101 PRO A N 1
ATOM 836 C CA . PRO A 1 122 ? 7.582 42.543 33.555 1.00 13.59 101 PRO A CA 1
ATOM 837 C C . PRO A 1 122 ? 7.058 42.488 32.129 1.00 16.34 101 PRO A C 1
ATOM 838 O O . PRO A 1 122 ? 6.664 43.535 31.605 1.00 23.28 101 PRO A O 1
ATOM 842 N N . GLY A 1 123 ? 7.190 41.346 31.470 1.00 17.50 102 GLY A N 1
ATOM 843 C CA . GLY A 1 123 ? 6.668 41.174 30.060 1.00 19.51 102 GLY A CA 1
ATOM 844 C C . GLY A 1 123 ? 7.554 41.720 28.952 1.00 22.58 102 GLY A C 1
ATOM 845 O O . GLY A 1 123 ? 8.715 42.000 29.170 1.00 17.76 102 GLY A O 1
ATOM 846 N N . GLN A 1 124 ? 6.989 41.775 27.737 1.00 21.74 103 GLN A N 1
ATOM 847 C CA . GLN A 1 124 ? 7.727 41.863 26.501 1.00 23.17 103 GLN A CA 1
ATOM 848 C C . GLN A 1 124 ? 8.535 43.097 26.353 1.00 21.21 103 GLN A C 1
ATOM 849 O O . GLN A 1 124 ? 9.514 43.042 25.610 1.00 23.48 103 GLN A O 1
ATOM 855 N N . TYR A 1 125 ? 8.238 44.207 27.040 1.00 17.59 104 TYR A N 1
ATOM 856 C CA . TYR A 1 125 ? 9.150 45.309 26.791 1.00 17.97 104 TYR A CA 1
ATOM 857 C C . TYR A 1 125 ? 10.475 45.274 27.559 1.00 14.48 104 TYR A C 1
ATOM 858 O O . TYR A 1 125 ? 11.351 46.077 27.199 1.00 15.53 104 TYR A O 1
ATOM 867 N N . VAL A 1 126 ? 10.629 44.334 28.468 1.00 13.52 105 VAL A N 1
ATOM 868 C CA . VAL A 1 126 ? 11.981 44.113 28.995 1.00 12.20 105 VAL A CA 1
ATOM 869 C C . VAL A 1 126 ? 12.737 43.192 28.020 1.00 11.59 105 VAL A C 1
ATOM 870 O O . VAL A 1 126 ? 12.418 42.010 27.870 1.00 13.61 105 VAL A O 1
ATOM 874 N N . VAL A 1 127 ? 13.789 43.779 27.459 1.00 11.24 106 VAL A N 1
ATOM 875 C CA . VAL A 1 127 ? 14.629 43.020 26.481 1.00 11.84 106 VAL A CA 1
ATOM 876 C C . VAL A 1 127 ? 16.067 43.235 26.932 1.00 11.67 106 VAL A C 1
ATOM 877 O O . VAL A 1 127 ? 16.785 44.136 26.459 1.00 13.07 106 VAL A O 1
ATOM 881 N N . LEU A 1 128 ? 16.485 42.391 27.887 1.00 11.33 107 LEU A N 1
ATOM 882 C CA . LEU A 1 128 ? 17.751 42.674 28.609 1.00 11.45 107 LEU A CA 1
ATOM 883 C C . LEU A 1 128 ? 18.910 42.502 27.634 1.00 12.11 107 LEU A C 1
ATOM 884 O O . LEU A 1 128 ? 19.950 43.140 27.842 1.00 13.01 107 LEU A O 1
ATOM 889 N N . ASN A 1 129 ? 18.717 41.666 26.593 1.00 12.35 108 ASN A N 1
ATOM 890 C CA . ASN A 1 129 ? 19.814 41.408 25.644 1.00 12.62 108 ASN A CA 1
ATOM 891 C C . ASN A 1 129 ? 19.620 42.176 24.347 1.00 12.55 108 ASN A C 1
ATOM 892 O O . ASN A 1 129 ? 20.157 41.824 23.253 1.00 13.74 108 ASN A O 1
ATOM 897 N N . SER A 1 130 ? 18.863 43.262 24.356 1.00 13.14 109 SER A N 1
ATOM 898 C CA . SER A 1 130 ? 18.750 44.057 23.109 1.00 13.65 109 SER A CA 1
ATOM 899 C C . SER A 1 130 ? 20.080 44.565 22.579 1.00 15.02 109 SER A C 1
ATOM 900 O O . SER A 1 130 ? 20.986 44.859 23.352 1.00 16.04 109 SER A O 1
ATOM 903 N N . VAL A 1 131 ? 20.182 44.675 21.268 1.00 15.38 110 VAL A N 1
ATOM 904 C CA . VAL A 1 131 ? 21.363 45.351 20.694 1.00 16.40 110 VAL A CA 1
ATOM 905 C C . VAL A 1 131 ? 21.305 46.879 20.799 1.00 16.89 110 VAL A C 1
ATOM 906 O O . VAL A 1 131 ? 22.305 47.571 20.555 1.00 18.21 110 VAL A O 1
ATOM 910 N N . ARG A 1 132 ? 20.160 47.415 21.212 1.00 15.35 111 ARG A N 1
ATOM 911 C CA . ARG A 1 132 ? 19.961 48.847 21.278 1.00 15.88 111 ARG A CA 1
ATOM 912 C C . ARG A 1 132 ? 20.197 49.313 22.696 1.00 15.75 111 ARG A C 1
ATOM 913 O O . ARG A 1 132 ? 19.448 48.927 23.649 1.00 14.86 111 ARG A O 1
ATOM 921 N N . GLU A 1 133 ? 21.194 50.184 22.865 1.00 17.26 112 GLU A N 1
ATOM 922 C CA . GLU A 1 133 ? 21.536 50.623 24.225 1.00 18.68 112 GLU A CA 1
ATOM 923 C C . GLU A 1 133 ? 20.360 51.246 24.974 1.00 17.77 112 GLU A C 1
ATOM 924 O O . GLU A 1 133 ? 20.242 51.059 26.190 1.00 16.62 112 GLU A O 1
ATOM 930 N N . GLU A 1 134 ? 19.521 52.016 24.288 1.00 16.58 113 GLU A N 1
ATOM 931 C CA . GLU A 1 134 ? 18.453 52.693 24.990 1.00 15.96 113 GLU A CA 1
ATOM 932 C C . GLU A 1 134 ? 17.408 51.659 25.430 1.00 14.84 113 GLU A C 1
ATOM 933 O O . GLU A 1 134 ? 16.673 51.897 26.390 1.00 15.26 113 GLU A O 1
ATOM 939 N N . VAL A 1 135 ? 17.273 50.544 24.698 1.00 13.46 114 VAL A N 1
ATOM 940 C CA . VAL A 1 135 ? 16.271 49.509 25.071 1.00 13.10 114 VAL A CA 1
ATOM 941 C C . VAL A 1 135 ? 16.779 48.745 26.305 1.00 12.53 114 VAL A C 1
ATOM 942 O O . VAL A 1 135 ? 16.001 48.446 27.217 1.00 11.88 114 VAL A O 1
ATOM 946 N N . VAL A 1 136 ? 18.093 48.495 26.358 1.00 12.96 115 VAL A N 1
ATOM 947 C CA . VAL A 1 136 ? 18.732 47.866 27.537 1.00 12.11 115 VAL A CA 1
ATOM 948 C C . VAL A 1 136 ? 18.499 48.797 28.752 1.00 12.04 115 VAL A C 1
ATOM 949 O O . VAL A 1 136 ? 18.051 48.339 29.836 1.00 12.59 115 VAL A O 1
ATOM 953 N N . ARG A 1 137 ? 18.770 50.088 28.565 1.00 13.54 116 ARG A N 1
ATOM 954 C CA . ARG A 1 137 ? 18.592 51.022 29.622 1.00 14.47 116 ARG A CA 1
ATOM 955 C C . ARG A 1 137 ? 17.142 51.040 30.149 1.00 13.98 116 ARG A C 1
ATOM 956 O O . ARG A 1 137 ? 16.900 51.049 31.374 1.00 14.24 116 ARG A O 1
ATOM 964 N N . SER A 1 138 ? 16.161 51.154 29.271 1.00 13.12 117 SER A N 1
ATOM 965 C CA . SER A 1 138 ? 14.799 51.259 29.768 1.00 14.08 117 SER A CA 1
ATOM 966 C C . SER A 1 138 ? 14.372 49.910 30.387 1.00 12.65 117 SER A C 1
ATOM 967 O O . SER A 1 138 ? 13.577 49.895 31.356 1.00 13.35 117 SER A O 1
ATOM 970 N N . SER A 1 139 ? 14.908 48.815 29.829 1.00 12.03 118 SER A N 1
ATOM 971 C CA . SER A 1 139 ? 14.576 47.498 30.395 1.00 11.35 118 SER A CA 1
ATOM 972 C C . SER A 1 139 ? 15.100 47.385 31.845 1.00 11.09 118 SER A C 1
ATOM 973 O O . SER A 1 139 ? 14.405 46.862 32.712 1.00 11.40 118 SER A O 1
ATOM 976 N N . ILE A 1 140 ? 16.342 47.861 32.091 1.00 10.19 119 ILE A N 1
ATOM 977 C CA . ILE A 1 140 ? 16.901 47.848 33.457 1.00 11.27 119 ILE A CA 1
ATOM 978 C C . ILE A 1 140 ? 16.097 48.747 34.384 1.00 11.70 119 ILE A C 1
ATOM 979 O O . ILE A 1 140 ? 15.845 48.390 35.482 1.00 12.13 119 ILE A O 1
ATOM 984 N N . MET A 1 141 ? 15.648 49.907 33.896 1.00 11.61 120 MET A N 1
ATOM 985 C CA . MET A 1 141 ? 14.730 50.782 34.672 1.00 12.55 120 MET A CA 1
ATOM 986 C C . MET A 1 141 ? 13.475 50.033 35.093 1.00 11.70 120 MET A C 1
ATOM 987 O O . MET A 1 141 ? 13.045 50.173 36.283 1.00 12.44 120 MET A O 1
ATOM 992 N N . GLU A 1 142 ? 12.892 49.255 34.157 1.00 10.93 121 GLU A N 1
ATOM 993 C CA . GLU A 1 142 ? 11.678 48.503 34.530 1.00 11.06 121 GLU A CA 1
ATOM 994 C C . GLU A 1 142 ? 12.017 47.424 35.582 1.00 10.29 121 GLU A C 1
ATOM 995 O O . GLU A 1 142 ? 11.266 47.203 36.531 1.00 9.87 121 GLU A O 1
ATOM 1001 N N . LEU A 1 143 ? 13.147 46.746 35.363 1.00 10.02 122 LEU A N 1
ATOM 1002 C CA . LEU A 1 143 ? 13.610 45.738 36.362 1.00 10.39 122 LEU A CA 1
ATOM 1003 C C . LEU A 1 143 ? 13.900 46.353 37.728 1.00 10.30 122 LEU A C 1
ATOM 1004 O O . LEU A 1 143 ? 13.495 45.740 38.760 1.00 9.77 122 LEU A O 1
ATOM 1009 N N . LYS A 1 144 ? 14.481 47.563 37.738 1.00 10.20 123 LYS A N 1
ATOM 1010 C CA . LYS A 1 144 ? 14.755 48.259 39.009 1.00 10.99 123 LYS A CA 1
ATOM 1011 C C . LYS A 1 144 ? 13.448 48.587 39.745 1.00 10.80 123 LYS A C 1
ATOM 1012 O O . LYS A 1 144 ? 13.337 48.372 40.952 1.00 11.56 123 LYS A O 1
ATOM 1018 N N . TYR A 1 145 ? 12.375 48.981 39.009 1.00 10.44 124 TYR A N 1
ATOM 1019 C CA . TYR A 1 145 ? 11.095 49.177 39.696 1.00 10.17 124 TYR A CA 1
ATOM 1020 C C . TYR A 1 145 ? 10.551 47.886 40.325 1.00 10.12 124 TYR A C 1
ATOM 1021 O O . TYR A 1 145 ? 10.017 47.924 41.444 1.00 12.18 124 TYR A O 1
ATOM 1030 N N . HIS A 1 146 ? 10.706 46.774 39.616 1.00 9.87 125 HIS A N 1
ATOM 1031 C CA . HIS A 1 146 ? 10.230 45.513 40.195 1.00 10.21 125 HIS A CA 1
ATOM 1032 C C . HIS A 1 146 ? 10.975 45.135 41.463 1.00 10.92 125 HIS A C 1
ATOM 1033 O O . HIS A 1 146 ? 10.354 44.744 42.426 1.00 11.65 125 HIS A O 1
ATOM 1040 N N . ALA A 1 147 ? 12.318 45.301 41.422 1.00 11.03 126 ALA A N 1
ATOM 1041 C CA . ALA A 1 147 ? 13.138 45.011 42.627 1.00 12.32 126 ALA A CA 1
ATOM 1042 C C . ALA A 1 147 ? 12.758 46.008 43.705 1.00 13.44 126 ALA A C 1
ATOM 1043 O O . ALA A 1 147 ? 12.640 45.616 44.892 1.00 14.48 126 ALA A O 1
ATOM 1045 N N . ASP A 1 148 ? 12.597 47.270 43.347 1.00 13.22 127 ASP A N 1
ATOM 1046 C CA . ASP A 1 148 ? 12.209 48.251 44.390 1.00 15.87 127 ASP A CA 1
ATOM 1047 C C . ASP A 1 148 ? 10.866 47.855 45.045 1.00 15.51 127 ASP A C 1
ATOM 1048 O O . ASP A 1 148 ? 10.642 48.141 46.247 1.00 15.67 127 ASP A O 1
ATOM 1053 N N . LEU A 1 149 ? 9.899 47.416 44.209 1.00 12.98 128 LEU A N 1
ATOM 1054 C CA . LEU A 1 149 ? 8.567 47.093 44.773 1.00 13.45 128 LEU A CA 1
ATOM 1055 C C . LEU A 1 149 ? 8.701 45.954 45.797 1.00 13.23 128 LEU A C 1
ATOM 1056 O O . LEU A 1 149 ? 8.207 46.040 46.952 1.00 14.81 128 LEU A O 1
ATOM 1061 N N . LEU A 1 150 ? 9.379 44.898 45.417 1.00 12.15 129 LEU A N 1
ATOM 1062 C CA . LEU A 1 150 ? 9.632 43.739 46.286 1.00 13.21 129 LEU A CA 1
ATOM 1063 C C . LEU A 1 150 ? 10.456 44.175 47.527 1.00 14.17 129 LEU A C 1
ATOM 1064 O O . LEU A 1 150 ? 10.115 43.752 48.674 1.00 15.85 129 LEU A O 1
ATOM 1069 N N . ASP A 1 151 ? 11.472 45.048 47.319 1.00 14.43 130 ASP A N 1
ATOM 1070 C CA . ASP A 1 151 ? 12.227 45.541 48.469 1.00 16.25 130 ASP A CA 1
ATOM 1071 C C . ASP A 1 151 ? 11.332 46.308 49.413 1.00 16.57 130 ASP A C 1
ATOM 1072 O O . ASP A 1 151 ? 11.501 46.233 50.640 1.00 17.92 130 ASP A O 1
ATOM 1077 N N . SER A 1 152 ? 10.404 47.101 48.920 1.00 15.60 131 SER A N 1
ATOM 1078 C CA . SER A 1 152 ? 9.561 47.947 49.762 1.00 16.44 131 SER A CA 1
ATOM 1079 C C . SER A 1 152 ? 8.622 47.116 50.584 1.00 18.52 131 SER A C 1
ATOM 1080 O O . SER A 1 152 ? 8.189 47.572 51.673 1.00 21.12 131 SER A O 1
ATOM 1083 N N . MET A 1 153 ? 8.284 45.914 50.107 1.00 16.92 132 MET A N 1
ATOM 1084 C CA . MET A 1 153 ? 7.456 44.969 50.873 1.00 17.21 132 MET A CA 1
ATOM 1085 C C . MET A 1 153 ? 8.297 44.172 51.876 1.00 17.77 132 MET A C 1
ATOM 1086 O O . MET A 1 153 ? 7.724 43.516 52.751 1.00 19.92 132 MET A O 1
ATOM 1091 N N . GLY A 1 154 ? 9.627 44.261 51.798 1.00 18.11 133 GLY A N 1
ATOM 1092 C CA . GLY A 1 154 ? 10.500 43.469 52.670 1.00 19.71 133 GLY A CA 1
ATOM 1093 C C . GLY A 1 154 ? 10.466 41.980 52.364 1.00 20.40 133 GLY A C 1
ATOM 1094 O O . GLY A 1 154 ? 10.656 41.143 53.263 1.00 23.25 133 GLY A O 1
ATOM 1095 N N . ILE A 1 155 ? 10.231 41.617 51.098 1.00 18.85 134 ILE A N 1
ATOM 1096 C CA . ILE A 1 155 ? 10.246 40.242 50.714 1.00 19.60 134 ILE A CA 1
ATOM 1097 C C . ILE A 1 155 ? 11.264 39.947 49.601 1.00 18.80 134 ILE A C 1
ATOM 1098 O O . ILE A 1 155 ? 11.918 40.887 49.063 1.00 21.80 134 ILE A O 1
ATOM 1103 N N . GLU A 1 156 ? 11.457 38.665 49.363 1.00 20.06 135 GLU A N 1
ATOM 1104 C CA . GLU A 1 156 ? 12.409 38.290 48.276 1.00 20.33 135 GLU A CA 1
ATOM 1105 C C . GLU A 1 156 ? 11.649 38.235 46.952 1.00 19.22 135 GLU A C 1
ATOM 1106 O O . GLU A 1 156 ? 11.580 39.335 46.299 1.00 18.31 135 GLU A O 1
ATOM 1112 N N . GLY A 1 157 ? 11.126 37.053 46.581 1.00 15.63 136 GLY A N 1
ATOM 1113 C CA . GLY A 1 157 ? 10.330 37.003 45.333 1.00 13.14 136 GLY A CA 1
ATOM 1114 C C . GLY A 1 157 ? 11.259 36.849 44.161 1.00 13.81 136 GLY A C 1
ATOM 1115 O O . GLY A 1 157 ? 12.471 37.063 44.266 1.00 16.52 136 GLY A O 1
ATOM 1116 N N . LYS A 1 158 ? 10.685 36.456 43.065 1.00 11.02 137 LYS A N 1
ATOM 1117 C CA . LYS A 1 158 ? 11.416 36.339 41.777 1.00 11.16 137 LYS A CA 1
ATOM 1118 C C . LYS A 1 158 ? 10.868 37.266 40.723 1.00 11.30 137 LYS A C 1
ATOM 1119 O O . LYS A 1 158 ? 9.648 37.429 40.623 1.00 11.08 137 LYS A O 1
ATOM 1125 N N . ILE A 1 159 ? 11.742 37.703 39.827 1.00 10.62 138 ILE A N 1
ATOM 1126 C CA . ILE A 1 159 ? 11.351 38.536 38.671 1.00 10.07 138 ILE A CA 1
ATOM 1127 C C . ILE A 1 159 ? 11.705 37.718 37.500 1.00 10.56 138 ILE A C 1
ATOM 1128 O O . ILE A 1 159 ? 12.903 37.457 37.243 1.00 10.91 138 ILE A O 1
ATOM 1133 N N . GLN A 1 160 ? 10.686 37.296 36.744 1.00 10.04 139 GLN A N 1
ATOM 1134 C CA . GLN A 1 160 ? 10.909 36.342 35.628 1.00 11.05 139 GLN A CA 1
ATOM 1135 C C . GLN A 1 160 ? 10.875 37.139 34.318 1.00 10.83 139 GLN A C 1
ATOM 1136 O O . GLN A 1 160 ? 9.927 37.958 33.994 1.00 11.15 139 GLN A O 1
ATOM 1142 N N . ILE A 1 161 ? 11.861 36.805 33.476 1.00 10.96 140 ILE A N 1
ATOM 1143 C CA . ILE A 1 161 ? 11.872 37.374 32.133 1.00 10.72 140 ILE A CA 1
ATOM 1144 C C . ILE A 1 161 ? 12.208 36.337 31.041 1.00 11.58 140 ILE A C 1
ATOM 1145 O O . ILE A 1 161 ? 12.673 35.291 31.386 1.00 11.06 140 ILE A O 1
ATOM 1150 N N . HIS A 1 162 ? 11.813 36.634 29.786 1.00 12.64 141 HIS A N 1
ATOM 1151 C CA . HIS A 1 162 ? 12.330 35.848 28.663 1.00 13.58 141 HIS A CA 1
ATOM 1152 C C . HIS A 1 162 ? 13.722 36.313 28.328 1.00 12.86 141 HIS A C 1
ATOM 1153 O O . HIS A 1 162 ? 14.244 37.379 28.764 1.00 14.90 141 HIS A O 1
ATOM 1160 N N . VAL A 1 163 ? 14.435 35.510 27.515 1.00 11.93 142 VAL A N 1
ATOM 1161 C CA . VAL A 1 163 ? 15.778 35.864 27.145 1.00 12.71 142 VAL A CA 1
ATOM 1162 C C . VAL A 1 163 ? 15.781 37.180 26.340 1.00 14.17 142 VAL A C 1
ATOM 1163 O O . VAL A 1 163 ? 16.701 38.010 26.449 1.00 15.46 142 VAL A O 1
ATOM 1167 N N . GLY A 1 164 ? 14.775 37.279 25.484 1.00 14.80 143 GLY A N 1
ATOM 1168 C CA . GLY A 1 164 ? 14.615 38.529 24.798 1.00 15.08 143 GLY A CA 1
ATOM 1169 C C . GLY A 1 164 ? 14.718 38.404 23.265 1.00 16.48 143 GLY A C 1
ATOM 1170 O O . GLY A 1 164 ? 14.032 37.611 22.585 1.00 17.54 143 GLY A O 1
ATOM 1171 N N . SER A 1 165 ? 15.645 39.183 22.702 1.00 15.22 144 SER A N 1
ATOM 1172 C CA . SER A 1 165 ? 15.848 39.290 21.261 1.00 18.74 144 SER A CA 1
ATOM 1173 C C . SER A 1 165 ? 16.702 38.163 20.696 1.00 17.46 144 SER A C 1
ATOM 1174 O O . SER A 1 165 ? 17.578 37.690 21.402 1.00 17.58 144 SER A O 1
ATOM 1177 N N . SER A 1 166 ? 16.540 37.849 19.394 1.00 19.93 145 SER A N 1
ATOM 1178 C CA . SER A 1 166 ? 17.458 36.927 18.734 1.00 20.12 145 SER A CA 1
ATOM 1179 C C . SER A 1 166 ? 18.222 37.645 17.597 1.00 22.27 145 SER A C 1
ATOM 1180 O O . SER A 1 166 ? 18.758 36.964 16.709 1.00 22.99 145 SER A O 1
ATOM 1183 N N . MET A 1 167 ? 18.287 38.971 17.632 1.00 22.55 146 MET A N 1
ATOM 1184 C CA . MET A 1 167 ? 19.072 39.733 16.611 1.00 25.35 146 MET A CA 1
ATOM 1185 C C . MET A 1 167 ? 20.521 39.234 16.551 1.00 25.02 146 MET A C 1
ATOM 1186 O O . MET A 1 167 ? 21.125 39.002 17.574 1.00 24.19 146 MET A O 1
ATOM 1191 N N . ASN A 1 168 ? 21.075 39.133 15.316 1.00 26.83 147 ASN A N 1
ATOM 1192 C CA . ASN A 1 168 ? 22.432 38.624 15.055 1.00 28.47 147 ASN A CA 1
ATOM 1193 C C . ASN A 1 168 ? 22.574 37.134 15.362 1.00 27.06 147 ASN A C 1
ATOM 1194 O O . ASN A 1 168 ? 23.681 36.629 15.360 1.00 27.72 147 ASN A O 1
ATOM 1199 N N . GLY A 1 169 ? 21.453 36.461 15.617 1.00 25.61 148 GLY A N 1
ATOM 1200 C CA . GLY A 1 169 ? 21.428 35.011 15.793 1.00 26.51 148 GLY A CA 1
ATOM 1201 C C . GLY A 1 169 ? 21.442 34.592 17.282 1.00 25.43 148 GLY A C 1
ATOM 1202 O O . GLY A 1 169 ? 21.764 35.404 18.200 1.00 23.05 148 GLY A O 1
ATOM 1203 N N . LYS A 1 170 ? 21.171 33.311 17.493 1.00 25.59 149 LYS A N 1
ATOM 1204 C CA . LYS A 1 170 ? 21.001 32.801 18.857 1.00 23.74 149 LYS A CA 1
ATOM 1205 C C . LYS A 1 170 ? 22.229 32.875 19.707 1.00 23.62 149 LYS A C 1
ATOM 1206 O O . LYS A 1 170 ? 22.146 33.383 20.819 1.00 20.76 149 LYS A O 1
ATOM 1212 N N . GLU A 1 171 ? 23.392 32.412 19.234 1.00 23.74 150 GLU A N 1
ATOM 1213 C CA . GLU A 1 171 ? 24.578 32.404 20.104 1.00 25.16 150 GLU A CA 1
ATOM 1214 C C . GLU A 1 171 ? 25.005 33.809 20.535 1.00 22.14 150 GLU A C 1
ATOM 1215 O O . GLU A 1 171 ? 25.290 33.993 21.718 1.00 20.16 150 GLU A O 1
ATOM 1221 N N . GLU A 1 172 ? 24.987 34.785 19.618 1.00 21.60 151 GLU A N 1
ATOM 1222 C CA . GLU A 1 172 ? 25.318 36.199 19.956 1.00 22.09 151 GLU A CA 1
ATOM 1223 C C . GLU A 1 172 ? 24.316 36.728 20.967 1.00 20.32 151 GLU A C 1
ATOM 1224 O O . GLU A 1 172 ? 24.678 37.463 21.881 1.00 20.39 151 GLU A O 1
ATOM 1230 N N . SER A 1 173 ? 23.085 36.310 20.751 1.00 18.69 152 SER A N 1
ATOM 1231 C CA . SER A 1 173 ? 21.974 36.815 21.618 1.00 16.39 152 SER A CA 1
ATOM 1232 C C . SER A 1 173 ? 22.069 36.251 23.018 1.00 16.43 152 SER A C 1
ATOM 1233 O O . SER A 1 173 ? 21.762 36.974 24.008 1.00 14.71 152 SER A O 1
ATOM 1236 N N . LEU A 1 174 ? 22.503 34.983 23.159 1.00 15.90 153 LEU A N 1
ATOM 1237 C CA . LEU A 1 174 ? 22.751 34.417 24.506 1.00 15.27 153 LEU A CA 1
ATOM 1238 C C . LEU A 1 174 ? 23.927 35.130 25.232 1.00 14.58 153 LEU A C 1
ATOM 1239 O O . LEU A 1 174 ? 23.854 35.405 26.461 1.00 14.20 153 LEU A O 1
ATOM 1244 N N . ASN A 1 175 ? 25.010 35.401 24.470 1.00 16.72 154 ASN A N 1
ATOM 1245 C CA . ASN A 1 175 ? 26.128 36.039 25.100 1.00 18.59 154 ASN A CA 1
ATOM 1246 C C . ASN A 1 175 ? 25.826 37.505 25.444 1.00 15.84 154 ASN A C 1
ATOM 1247 O O . ASN A 1 175 ? 26.245 37.924 26.537 1.00 16.20 154 ASN A O 1
ATOM 1252 N N . ARG A 1 176 ? 25.021 38.182 24.629 1.00 15.61 155 ARG A N 1
ATOM 1253 C CA . ARG A 1 176 ? 24.593 39.569 24.985 1.00 14.85 155 ARG A CA 1
ATOM 1254 C C . ARG A 1 176 ? 23.721 39.501 26.268 1.00 12.75 155 ARG A C 1
ATOM 1255 O O . ARG A 1 176 ? 23.857 40.360 27.161 1.00 12.97 155 ARG A O 1
ATOM 1263 N N . PHE A 1 177 ? 22.907 38.459 26.397 1.00 12.27 156 PHE A N 1
ATOM 1264 C CA . PHE A 1 177 ? 22.118 38.411 27.635 1.00 11.58 156 PHE A CA 1
ATOM 1265 C C . PHE A 1 177 ? 23.026 38.309 28.850 1.00 10.86 156 PHE A C 1
ATOM 1266 O O . PHE A 1 177 ? 22.823 38.956 29.868 1.00 10.25 156 PHE A O 1
ATOM 1274 N N . ILE A 1 178 ? 23.949 37.348 28.792 1.00 11.68 157 ILE A N 1
ATOM 1275 C CA . ILE A 1 178 ? 24.894 37.123 29.915 1.00 11.79 157 ILE A CA 1
ATOM 1276 C C . ILE A 1 178 ? 25.738 38.409 30.227 1.00 13.19 157 ILE A C 1
ATOM 1277 O O . ILE A 1 178 ? 25.844 38.779 31.420 1.00 12.50 157 ILE A O 1
ATOM 1282 N N . GLU A 1 179 ? 26.215 39.089 29.165 1.00 14.07 158 GLU A N 1
ATOM 1283 C CA . GLU A 1 179 ? 27.003 40.308 29.372 1.00 16.56 158 GLU A CA 1
ATOM 1284 C C . GLU A 1 179 ? 26.191 41.360 30.132 1.00 14.56 158 GLU A C 1
ATOM 1285 O O . GLU A 1 179 ? 26.685 41.957 31.067 1.00 16.06 158 GLU A O 1
ATOM 1291 N N . ASN A 1 180 ? 24.942 41.574 29.679 1.00 13.79 159 ASN A N 1
ATOM 1292 C CA . ASN A 1 180 ? 24.174 42.660 30.273 1.00 12.70 159 ASN A CA 1
ATOM 1293 C C . ASN A 1 180 ? 23.636 42.253 31.648 1.00 12.50 159 ASN A C 1
ATOM 1294 O O . ASN A 1 180 ? 23.525 43.083 32.543 1.00 13.10 159 ASN A O 1
ATOM 1299 N N . PHE A 1 181 ? 23.340 40.929 31.830 1.00 11.93 160 PHE A N 1
ATOM 1300 C CA . PHE A 1 181 ? 22.975 40.454 33.139 1.00 11.22 160 PHE A CA 1
ATOM 1301 C C . PHE A 1 181 ? 24.056 40.785 34.205 1.00 11.69 160 PHE A C 1
ATOM 1302 O O . PHE A 1 181 ? 23.781 41.166 35.341 1.00 12.10 160 PHE A O 1
ATOM 1310 N N . ARG A 1 182 ? 25.311 40.643 33.763 1.00 12.83 161 ARG A N 1
ATOM 1311 C CA . ARG A 1 182 ? 26.444 40.786 34.688 1.00 13.38 161 ARG A CA 1
ATOM 1312 C C . ARG A 1 182 ? 26.672 42.273 35.083 1.00 14.49 161 ARG A C 1
ATOM 1313 O O . ARG A 1 182 ? 27.490 42.535 35.971 1.00 16.15 161 ARG A O 1
ATOM 1321 N N . LYS A 1 183 ? 25.996 43.179 34.402 1.00 14.32 162 LYS A N 1
ATOM 1322 C CA . LYS A 1 183 ? 26.050 44.614 34.779 1.00 16.16 162 LYS A CA 1
ATOM 1323 C C . LYS A 1 183 ? 24.915 45.003 35.725 1.00 15.49 162 LYS A C 1
ATOM 1324 O O . LYS A 1 183 ? 24.841 46.177 36.167 1.00 17.87 162 LYS A O 1
ATOM 1330 N N . LEU A 1 184 ? 23.956 44.140 35.951 1.00 15.05 163 LEU A N 1
ATOM 1331 C CA . LEU A 1 184 ? 22.863 44.512 36.863 1.00 14.89 163 LEU A CA 1
ATOM 1332 C C . LEU A 1 184 ? 23.248 44.710 38.323 1.00 16.23 163 LEU A C 1
ATOM 1333 O O . LEU A 1 184 ? 24.138 44.023 38.840 1.00 17.73 163 LEU A O 1
ATOM 1338 N N . PRO A 1 185 ? 22.571 45.604 39.032 1.00 16.87 164 PRO A N 1
ATOM 1339 C CA . PRO A 1 185 ? 22.750 45.653 40.485 1.00 17.95 164 PRO A CA 1
ATOM 1340 C C . PRO A 1 185 ? 22.190 44.423 41.137 1.00 17.47 164 PRO A C 1
ATOM 1341 O O . PRO A 1 185 ? 21.272 43.800 40.607 1.00 15.89 164 PRO A O 1
ATOM 1345 N N . SER A 1 186 ? 22.771 44.031 42.258 1.00 18.06 165 SER A N 1
ATOM 1346 C CA . SER A 1 186 ? 22.430 42.868 43.008 1.00 18.48 165 SER A CA 1
ATOM 1347 C C . SER A 1 186 ? 20.977 42.742 43.370 1.00 17.07 165 SER A C 1
ATOM 1348 O O . SER A 1 186 ? 20.489 41.633 43.444 1.00 17.93 165 SER A O 1
ATOM 1351 N N . ASN A 1 187 ? 20.269 43.850 43.684 1.00 16.99 166 ASN A N 1
ATOM 1352 C CA . ASN A 1 187 ? 18.863 43.682 44.113 1.00 17.11 166 ASN A CA 1
ATOM 1353 C C . ASN A 1 187 ? 17.968 43.216 42.976 1.00 15.99 166 ASN A C 1
ATOM 1354 O O . ASN A 1 187 ? 16.907 42.641 43.225 1.00 15.85 166 ASN A O 1
ATOM 1359 N N . ILE A 1 188 ? 18.457 43.393 41.739 1.00 15.10 167 ILE A N 1
ATOM 1360 C CA . ILE A 1 188 ? 17.728 42.841 40.598 1.00 13.86 167 ILE A CA 1
ATOM 1361 C C . ILE A 1 188 ? 18.292 41.460 40.303 1.00 13.60 167 ILE A C 1
ATOM 1362 O O . ILE A 1 188 ? 17.548 40.471 40.135 1.00 14.02 167 ILE A O 1
ATOM 1367 N N . SER A 1 189 ? 19.623 41.407 40.152 1.00 12.77 168 SER A N 1
ATOM 1368 C CA . SER A 1 189 ? 20.206 40.132 39.671 1.00 13.72 168 SER A CA 1
ATOM 1369 C C . SER A 1 189 ? 19.865 38.936 40.617 1.00 14.47 168 SER A C 1
ATOM 1370 O O . SER A 1 189 ? 19.685 37.793 40.124 1.00 15.32 168 SER A O 1
ATOM 1373 N N . LYS A 1 190 ? 19.850 39.133 41.937 1.00 14.92 169 LYS A N 1
ATOM 1374 C CA . LYS A 1 190 ? 19.557 38.062 42.867 1.00 16.79 169 LYS A CA 1
ATOM 1375 C C . LYS A 1 190 ? 18.148 37.487 42.727 1.00 15.83 169 LYS A C 1
ATOM 1376 O O . LYS A 1 190 ? 17.904 36.358 43.102 1.00 18.84 169 LYS A O 1
ATOM 1382 N N . ARG A 1 191 ? 17.259 38.288 42.137 1.00 13.79 170 ARG A N 1
ATOM 1383 C CA . ARG A 1 191 ? 15.848 37.932 42.050 1.00 12.36 170 ARG A CA 1
ATOM 1384 C C . ARG A 1 191 ? 15.541 37.400 40.655 1.00 11.88 170 ARG A C 1
ATOM 1385 O O . ARG A 1 191 ? 14.446 36.830 40.414 1.00 11.63 170 ARG A O 1
ATOM 1393 N N . LEU A 1 192 ? 16.475 37.508 39.708 1.00 11.60 171 LEU A N 1
ATOM 1394 C CA . LEU A 1 192 ? 16.054 37.268 38.305 1.00 10.84 171 LEU A CA 1
ATOM 1395 C C . LEU A 1 192 ? 15.988 35.769 37.992 1.00 10.39 171 LEU A C 1
ATOM 1396 O O . LEU A 1 192 ? 16.817 34.966 38.464 1.00 11.84 171 LEU A O 1
ATOM 1401 N N . VAL A 1 193 ? 14.933 35.410 37.228 1.00 9.54 172 VAL A N 1
ATOM 1402 C CA . VAL A 1 193 ? 14.809 34.054 36.729 1.00 10.09 172 VAL A CA 1
ATOM 1403 C C . VAL A 1 193 ? 14.399 34.135 35.242 1.00 10.04 172 VAL A C 1
ATOM 1404 O O . VAL A 1 193 ? 13.884 35.171 34.801 1.00 10.10 172 VAL A O 1
ATOM 1408 N N . ILE A 1 194 ? 14.790 33.137 34.448 1.00 9.75 173 ILE A N 1
ATOM 1409 C CA . ILE A 1 194 ? 14.485 33.214 33.024 1.00 9.72 173 ILE A CA 1
ATOM 1410 C C . ILE A 1 194 ? 13.551 32.061 32.649 1.00 10.35 173 ILE A C 1
ATOM 1411 O O . ILE A 1 194 ? 13.637 30.993 33.175 1.00 12.32 173 ILE A O 1
ATOM 1416 N N . GLU A 1 195 ? 12.734 32.267 31.642 1.00 11.85 174 GLU A N 1
ATOM 1417 C CA . GLU A 1 195 ? 11.770 31.262 31.243 1.00 11.89 174 GLU A CA 1
ATOM 1418 C C . GLU A 1 195 ? 11.946 30.996 29.736 1.00 11.47 174 GLU A C 1
ATOM 1419 O O . GLU A 1 195 ? 12.316 31.857 28.905 1.00 11.61 174 GLU A O 1
ATOM 1425 N N . ASN A 1 196 ? 11.682 29.749 29.369 1.00 10.62 175 ASN A N 1
ATOM 1426 C CA . ASN A 1 196 ? 11.719 29.388 27.995 1.00 10.57 175 ASN A CA 1
ATOM 1427 C C . ASN A 1 196 ? 10.524 30.000 27.253 1.00 12.32 175 ASN A C 1
ATOM 1428 O O . ASN A 1 196 ? 9.428 30.106 27.840 1.00 13.61 175 ASN A O 1
ATOM 1433 N N . ASP A 1 197 ? 10.751 30.334 26.000 1.00 13.32 176 ASP A N 1
ATOM 1434 C CA . ASP A 1 197 ? 9.611 30.802 25.154 1.00 13.95 176 ASP A CA 1
ATOM 1435 C C . ASP A 1 197 ? 9.237 29.845 24.050 1.00 14.39 176 ASP A C 1
ATOM 1436 O O . ASP A 1 197 ? 9.950 28.852 23.836 1.00 15.72 176 ASP A O 1
ATOM 1441 N N . ASP A 1 198 ? 8.186 30.200 23.245 1.00 16.37 177 ASP A N 1
ATOM 1442 C CA . ASP A 1 198 ? 7.735 29.230 22.274 1.00 19.24 177 ASP A CA 1
ATOM 1443 C C . ASP A 1 198 ? 8.221 29.518 20.876 1.00 18.58 177 ASP A C 1
ATOM 1444 O O . ASP A 1 198 ? 7.878 28.814 19.922 1.00 20.75 177 ASP A O 1
ATOM 1449 N N . LYS A 1 199 ? 9.079 30.536 20.748 1.00 17.96 178 LYS A N 1
ATOM 1450 C CA . LYS A 1 199 ? 9.558 30.929 19.437 1.00 20.22 178 LYS A CA 1
ATOM 1451 C C . LYS A 1 199 ? 11.071 30.770 19.191 1.00 19.45 178 LYS A C 1
ATOM 1452 O O . LYS A 1 199 ? 11.456 30.350 18.088 1.00 23.90 178 LYS A O 1
ATOM 1458 N N . VAL A 1 200 ? 11.910 31.075 20.165 1.00 18.92 179 VAL A N 1
ATOM 1459 C CA . VAL A 1 200 ? 13.326 31.100 19.952 1.00 19.58 179 VAL A CA 1
ATOM 1460 C C . VAL A 1 200 ? 14.158 30.409 21.017 1.00 17.40 179 VAL A C 1
ATOM 1461 O O . VAL A 1 200 ? 14.924 29.531 20.684 1.00 18.53 179 VAL A O 1
ATOM 1465 N N . PHE A 1 201 ? 13.923 30.778 22.282 1.00 15.41 180 PHE A N 1
ATOM 1466 C CA . PHE A 1 201 ? 14.788 30.295 23.345 1.00 15.28 180 PHE A CA 1
ATOM 1467 C C . PHE A 1 201 ? 14.158 29.142 24.133 1.00 13.94 180 PHE A C 1
ATOM 1468 O O . PHE A 1 201 ? 13.249 29.319 24.949 1.00 14.62 180 PHE A O 1
ATOM 1476 N N . SER A 1 202 ? 14.692 27.957 23.912 1.00 14.40 181 SER A N 1
ATOM 1477 C CA . SER A 1 202 ? 14.162 26.740 24.475 1.00 13.45 181 SER A CA 1
ATOM 1478 C C . SER A 1 202 ? 14.659 26.513 25.904 1.00 12.61 181 SER A C 1
ATOM 1479 O O . SER A 1 202 ? 15.521 27.288 26.369 1.00 12.03 181 SER A O 1
ATOM 1482 N N . VAL A 1 203 ? 14.179 25.495 26.559 1.00 11.39 182 VAL A N 1
ATOM 1483 C CA . VAL A 1 203 ? 14.753 25.052 27.837 1.00 12.11 182 VAL A CA 1
ATOM 1484 C C . VAL A 1 203 ? 16.277 24.851 27.725 1.00 13.14 182 VAL A C 1
ATOM 1485 O O . VAL A 1 203 ? 17.049 25.309 28.592 1.00 12.81 182 VAL A O 1
ATOM 1489 N N . LYS A 1 204 ? 16.728 24.153 26.679 1.00 13.53 183 LYS A N 1
ATOM 1490 C CA . LYS A 1 204 ? 18.151 23.934 26.477 1.00 14.33 183 LYS A CA 1
ATOM 1491 C C . LYS A 1 204 ? 18.925 25.251 26.494 1.00 13.66 183 LYS A C 1
ATOM 1492 O O . LYS A 1 204 ? 20.026 25.374 27.125 1.00 13.83 183 LYS A O 1
ATOM 1498 N N . ASP A 1 205 ? 18.387 26.255 25.806 1.00 12.24 184 ASP A N 1
ATOM 1499 C CA . ASP A 1 205 ? 19.082 27.560 25.721 1.00 13.45 184 ASP A CA 1
ATOM 1500 C C . ASP A 1 205 ? 19.127 28.248 27.091 1.00 12.20 184 ASP A C 1
ATOM 1501 O O . ASP A 1 205 ? 20.136 28.780 27.525 1.00 12.91 184 ASP A O 1
ATOM 1506 N N . CYS A 1 206 ? 18.011 28.158 27.819 1.00 12.58 185 CYS A N 1
ATOM 1507 C CA . CYS A 1 206 ? 17.985 28.736 29.187 1.00 11.54 185 CYS A CA 1
ATOM 1508 C C . CYS A 1 206 ? 18.942 28.018 30.124 1.00 11.38 185 CYS A C 1
ATOM 1509 O O . CYS A 1 206 ? 19.627 28.681 30.935 1.00 12.19 185 CYS A O 1
ATOM 1512 N N . LEU A 1 207 ? 19.086 26.718 29.940 1.00 11.90 186 LEU A N 1
ATOM 1513 C CA . LEU A 1 207 ? 20.012 25.948 30.808 1.00 12.35 186 LEU A CA 1
ATOM 1514 C C . LEU A 1 207 ? 21.464 26.400 30.478 1.00 12.60 186 LEU A C 1
ATOM 1515 O O . LEU A 1 207 ? 22.318 26.453 31.382 1.00 13.25 186 LEU A O 1
ATOM 1520 N N . TRP A 1 208 ? 21.726 26.759 29.203 1.00 12.58 187 TRP A N 1
ATOM 1521 C CA . TRP A 1 208 ? 23.103 27.194 28.824 1.00 13.28 187 TRP A CA 1
ATOM 1522 C C . TRP A 1 208 ? 23.410 28.476 29.548 1.00 12.41 187 TRP A C 1
ATOM 1523 O O . TRP A 1 208 ? 24.537 28.692 30.041 1.00 13.40 187 TRP A O 1
ATOM 1534 N N . ILE A 1 209 ? 22.435 29.403 29.584 1.00 12.01 188 ILE A N 1
ATOM 1535 C CA . ILE A 1 209 ? 22.589 30.638 30.329 1.00 12.00 188 ILE A CA 1
ATOM 1536 C C . ILE A 1 209 ? 22.778 30.343 31.818 1.00 11.68 188 ILE A C 1
ATOM 1537 O O . ILE A 1 209 ? 23.711 30.906 32.423 1.00 10.96 188 ILE A O 1
ATOM 1542 N N . SER A 1 210 ? 21.916 29.513 32.405 1.00 11.93 189 SER A N 1
ATOM 1543 C CA . SER A 1 210 ? 21.985 29.254 33.837 1.00 12.12 189 SER A CA 1
ATOM 1544 C C . SER A 1 210 ? 23.326 28.711 34.239 1.00 13.07 189 SER A C 1
ATOM 1545 O O . SER A 1 210 ? 23.850 29.093 35.300 1.00 13.83 189 SER A O 1
ATOM 1548 N N . GLU A 1 211 ? 23.915 27.804 33.430 1.00 13.61 190 GLU A N 1
ATOM 1549 C CA . GLU A 1 211 ? 25.167 27.171 33.797 1.00 15.45 190 GLU A CA 1
ATOM 1550 C C . GLU A 1 211 ? 26.278 28.219 34.005 1.00 14.05 190 GLU A C 1
ATOM 1551 O O . GLU A 1 211 ? 27.159 28.002 34.835 1.00 16.23 190 GLU A O 1
ATOM 1557 N N . ARG A 1 212 ? 26.196 29.322 33.273 1.00 12.69 191 ARG A N 1
ATOM 1558 C CA . ARG A 1 212 ? 27.245 30.394 33.280 1.00 12.84 191 ARG A CA 1
ATOM 1559 C C . ARG A 1 212 ? 26.867 31.548 34.186 1.00 12.16 191 ARG A C 1
ATOM 1560 O O . ARG A 1 212 ? 27.698 32.499 34.307 1.00 13.54 191 ARG A O 1
ATOM 1568 N N . THR A 1 213 ? 25.712 31.492 34.868 1.00 11.72 192 THR A N 1
ATOM 1569 C CA . THR A 1 213 ? 25.247 32.687 35.608 1.00 11.88 192 THR A CA 1
ATOM 1570 C C . THR A 1 213 ? 24.670 32.348 36.971 1.00 12.37 192 THR A C 1
ATOM 1571 O O . THR A 1 213 ? 24.513 33.306 37.775 1.00 12.88 192 THR A O 1
ATOM 1575 N N . GLY A 1 214 ? 24.177 31.123 37.147 1.00 12.53 193 GLY A N 1
ATOM 1576 C CA . GLY A 1 214 ? 23.435 30.787 38.364 1.00 13.38 193 GLY A CA 1
ATOM 1577 C C . GLY A 1 214 ? 21.977 31.243 38.321 1.00 12.46 193 GLY A C 1
ATOM 1578 O O . GLY A 1 214 ? 21.249 31.096 39.359 1.00 12.80 193 GLY A O 1
ATOM 1579 N N . ILE A 1 215 ? 21.493 31.762 37.195 1.00 11.66 194 ILE A N 1
ATOM 1580 C CA . ILE A 1 215 ? 20.052 32.183 37.068 1.00 11.21 194 ILE A CA 1
ATOM 1581 C C . ILE A 1 215 ? 19.114 30.966 37.058 1.00 11.71 194 ILE A C 1
ATOM 1582 O O . ILE A 1 215 ? 19.245 30.165 36.191 1.00 12.84 194 ILE A O 1
ATOM 1587 N N . PRO A 1 216 ? 18.176 30.878 37.972 1.00 11.17 195 PRO A N 1
ATOM 1588 C CA . PRO A 1 216 ? 17.163 29.748 37.840 1.00 11.31 195 PRO A CA 1
ATOM 1589 C C . PRO A 1 216 ? 16.284 29.874 36.639 1.00 10.64 195 PRO A C 1
ATOM 1590 O O . PRO A 1 216 ? 16.002 30.978 36.125 1.00 10.58 195 PRO A O 1
ATOM 1594 N N . VAL A 1 217 ? 15.904 28.733 36.106 1.00 11.04 196 VAL A N 1
ATOM 1595 C CA . VAL A 1 217 ? 15.017 28.631 34.986 1.00 10.28 196 VAL A CA 1
ATOM 1596 C C . VAL A 1 217 ? 13.604 28.246 35.408 1.00 10.87 196 VAL A C 1
ATOM 1597 O O . VAL A 1 217 ? 13.410 27.222 36.063 1.00 12.80 196 VAL A O 1
ATOM 1601 N N . ILE A 1 218 ? 12.679 29.091 35.010 1.00 11.04 197 ILE A N 1
ATOM 1602 C CA . ILE A 1 218 ? 11.240 28.706 35.127 1.00 11.17 197 ILE A CA 1
ATOM 1603 C C . ILE A 1 218 ? 10.843 27.927 33.887 1.00 11.74 197 ILE A C 1
ATOM 1604 O O . ILE A 1 218 ? 10.927 28.455 32.752 1.00 13.21 197 ILE A O 1
ATOM 1609 N N . PHE A 1 219 ? 10.359 26.708 34.109 1.00 11.53 198 PHE A N 1
ATOM 1610 C CA . PHE A 1 219 ? 9.800 25.894 33.013 1.00 12.13 198 PHE A CA 1
ATOM 1611 C C . PHE A 1 219 ? 8.360 26.216 32.680 1.00 12.59 198 PHE A C 1
ATOM 1612 O O . PHE A 1 219 ? 7.535 26.222 33.554 1.00 12.60 198 PHE A O 1
ATOM 1620 N N . ASP A 1 220 ? 8.099 26.518 31.443 1.00 11.42 199 ASP A N 1
ATOM 1621 C CA . ASP A 1 220 ? 6.754 26.775 30.946 1.00 12.44 199 ASP A CA 1
ATOM 1622 C C . ASP A 1 220 ? 6.387 25.603 30.086 1.00 12.70 199 ASP A C 1
ATOM 1623 O O . ASP A 1 220 ? 7.031 25.354 29.095 1.00 12.19 199 ASP A O 1
ATOM 1628 N N . ASN A 1 221 ? 5.368 24.864 30.548 1.00 11.60 200 ASN A N 1
ATOM 1629 C CA . ASN A 1 221 ? 5.071 23.579 29.879 1.00 12.37 200 ASN A CA 1
ATOM 1630 C C . ASN A 1 221 ? 4.507 23.792 28.444 1.00 11.87 200 ASN A C 1
ATOM 1631 O O . ASN A 1 221 ? 4.879 23.031 27.571 1.00 11.80 200 ASN A O 1
ATOM 1636 N N . LEU A 1 222 ? 3.617 24.756 28.243 1.00 12.30 201 LEU A N 1
ATOM 1637 C CA . LEU A 1 222 ? 3.034 24.931 26.893 1.00 13.64 201 LEU A CA 1
ATOM 1638 C C . LEU A 1 222 ? 4.164 25.377 25.966 1.00 12.13 201 LEU A C 1
ATOM 1639 O O . LEU A 1 222 ? 4.302 24.855 24.876 1.00 13.18 201 LEU A O 1
ATOM 1644 N N . HIS A 1 223 ? 5.052 26.282 26.437 1.00 12.24 202 HIS A N 1
ATOM 1645 C CA . HIS A 1 223 ? 6.116 26.704 25.544 1.00 12.61 202 HIS A CA 1
ATOM 1646 C C . HIS A 1 223 ? 7.046 25.580 25.161 1.00 12.15 202 HIS A C 1
ATOM 1647 O O . HIS A 1 223 ? 7.514 25.480 24.007 1.00 12.65 202 HIS A O 1
ATOM 1654 N N . HIS A 1 224 ? 7.360 24.759 26.142 1.00 10.88 203 HIS A N 1
ATOM 1655 C CA . HIS A 1 224 ? 8.220 23.598 25.858 1.00 11.94 203 HIS A CA 1
ATOM 1656 C C . HIS A 1 224 ? 7.553 22.634 24.911 1.00 13.24 203 HIS A C 1
ATOM 1657 O O . HIS A 1 224 ? 8.245 22.089 24.046 1.00 13.33 203 HIS A O 1
ATOM 1664 N N . SER A 1 225 ? 6.239 22.436 25.033 1.00 12.27 204 SER A N 1
ATOM 1665 C CA . SER A 1 225 ? 5.549 21.494 24.168 1.00 15.07 204 SER A CA 1
ATOM 1666 C C . SER A 1 225 ? 5.706 21.978 22.718 1.00 15.40 204 SER A C 1
ATOM 1667 O O . SER A 1 225 ? 5.765 21.150 21.750 1.00 17.25 204 SER A O 1
ATOM 1670 N N . ILE A 1 226 ? 5.777 23.306 22.531 1.00 15.71 205 ILE A N 1
ATOM 1671 C CA . ILE A 1 226 ? 5.847 23.909 21.175 1.00 14.71 205 ILE A CA 1
ATOM 1672 C C . ILE A 1 226 ? 7.296 23.948 20.625 1.00 15.63 205 ILE A C 1
ATOM 1673 O O . ILE A 1 226 ? 7.555 23.691 19.455 1.00 16.83 205 ILE A O 1
ATOM 1678 N N . LEU A 1 227 ? 8.246 24.250 21.498 1.00 14.69 206 LEU A N 1
ATOM 1679 C CA . LEU A 1 227 ? 9.635 24.480 21.077 1.00 15.80 206 LEU A CA 1
ATOM 1680 C C . LEU A 1 227 ? 10.553 23.712 22.039 1.00 15.17 206 LEU A C 1
ATOM 1681 O O . LEU A 1 227 ? 10.713 24.135 23.211 1.00 15.44 206 LEU A O 1
ATOM 1686 N N . ASN A 1 228 ? 11.105 22.584 21.570 1.00 17.38 207 ASN A N 1
ATOM 1687 C CA . ASN A 1 228 ? 11.923 21.771 22.453 1.00 16.47 207 ASN A CA 1
ATOM 1688 C C . ASN A 1 228 ? 13.019 21.045 21.667 1.00 17.90 207 ASN A C 1
ATOM 1689 O O . ASN A 1 228 ? 13.107 21.194 20.466 1.00 19.27 207 ASN A O 1
ATOM 1694 N N . ASN A 1 229 ? 13.850 20.313 22.402 1.00 17.67 208 ASN A N 1
ATOM 1695 C CA . ASN A 1 2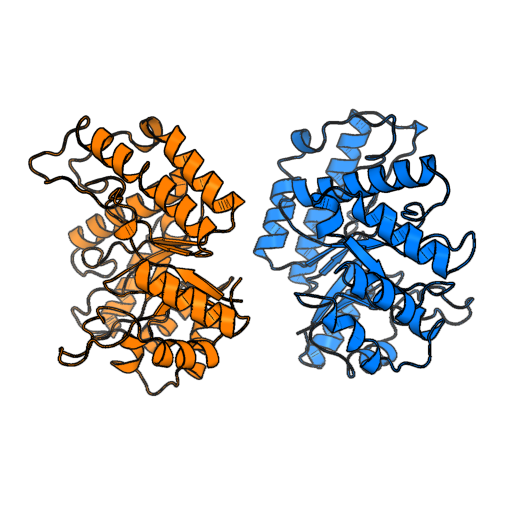29 ? 14.892 19.484 21.801 1.00 19.74 208 ASN A CA 1
ATOM 1696 C C . ASN A 1 229 ? 14.631 18.045 22.166 1.00 21.62 208 ASN A C 1
ATOM 1697 O O . ASN A 1 229 ? 15.622 17.268 22.379 1.00 23.87 208 ASN A O 1
ATOM 1702 N N . GLY A 1 230 ? 13.360 17.651 22.212 1.00 21.26 209 GLY A N 1
ATOM 1703 C CA . GLY A 1 230 ? 12.990 16.239 22.490 1.00 24.32 209 GLY A CA 1
ATOM 1704 C C . GLY A 1 230 ? 12.887 15.770 23.903 1.00 26.58 209 GLY A C 1
ATOM 1705 O O . GLY A 1 230 ? 12.537 14.589 24.137 1.00 29.62 209 GLY A O 1
ATOM 1706 N N . GLU A 1 231 ? 13.157 16.653 24.863 1.00 24.26 210 GLU A N 1
ATOM 1707 C CA . GLU A 1 231 ? 13.068 16.266 26.263 1.00 23.23 210 GLU A CA 1
ATOM 1708 C C . GLU A 1 231 ? 11.659 15.999 26.697 1.00 24.18 210 GLU A C 1
ATOM 1709 O O . GLU A 1 231 ? 10.753 16.798 26.440 1.00 21.60 210 GLU A O 1
ATOM 1715 N N . SER A 1 232 ? 11.430 14.884 27.402 1.00 25.67 211 SER A N 1
ATOM 1716 C CA . SER A 1 232 ? 10.171 14.712 28.102 1.00 25.97 211 SER A CA 1
ATOM 1717 C C . SER A 1 232 ? 9.945 15.772 29.191 1.00 24.92 211 SER A C 1
ATOM 1718 O O . SER A 1 232 ? 10.934 16.463 29.632 1.00 21.44 211 SER A O 1
ATOM 1721 N N . LEU A 1 233 ? 8.691 15.895 29.622 1.00 25.09 212 LEU A N 1
ATOM 1722 C CA . LEU A 1 233 ? 8.279 16.753 30.738 1.00 23.90 212 LEU A CA 1
ATOM 1723 C C . LEU A 1 233 ? 9.154 16.418 31.907 1.00 24.76 212 LEU A C 1
ATOM 1724 O O . LEU A 1 233 ? 9.758 17.298 32.491 1.00 23.04 212 LEU A O 1
ATOM 1729 N N . ASN A 1 234 ? 9.303 15.121 32.219 1.00 24.71 213 ASN A N 1
ATOM 1730 C CA . ASN A 1 234 ? 10.071 14.797 33.408 1.00 26.20 213 ASN A CA 1
ATOM 1731 C C . ASN A 1 234 ? 11.530 15.124 33.335 1.00 22.64 213 ASN A C 1
ATOM 1732 O O . ASN A 1 234 ? 12.082 15.582 34.340 1.00 21.66 213 ASN A O 1
ATOM 1737 N N . ASP A 1 235 ? 12.160 14.908 32.182 1.00 21.61 214 ASP A N 1
ATOM 1738 C CA . ASP A 1 235 ? 13.575 15.163 32.038 1.00 21.96 214 ASP A CA 1
ATOM 1739 C C . ASP A 1 235 ? 13.804 16.694 32.068 1.00 20.63 214 ASP A C 1
ATOM 1740 O O . ASP A 1 235 ? 14.762 17.173 32.683 1.00 19.43 214 ASP A O 1
ATOM 1745 N N . ALA A 1 236 ? 12.912 17.455 31.442 1.00 20.90 215 ALA A N 1
ATOM 1746 C CA . ALA A 1 236 ? 13.130 18.882 31.409 1.00 18.40 215 ALA A CA 1
ATOM 1747 C C . ALA A 1 236 ? 12.940 19.429 32.767 1.00 19.22 215 ALA A C 1
ATOM 1748 O O . ALA A 1 236 ? 13.758 20.269 33.227 1.00 18.81 215 ALA A O 1
ATOM 1750 N N . LEU A 1 237 ? 11.928 18.982 33.507 1.00 19.88 216 LEU A N 1
ATOM 1751 C CA A LEU A 1 237 ? 11.791 19.362 34.904 0.50 20.89 216 LEU A CA 1
ATOM 1752 C CA B LEU A 1 237 ? 11.799 19.380 34.924 0.50 20.46 216 LEU A CA 1
ATOM 1753 C C . LEU A 1 237 ? 13.012 19.042 35.788 1.00 21.70 216 LEU A C 1
ATOM 1754 O O . LEU A 1 237 ? 13.452 19.868 36.614 1.00 22.22 216 LEU A O 1
ATOM 1763 N N . SER A 1 238 ? 13.569 17.855 35.616 1.00 21.15 217 SER A N 1
ATOM 1764 C CA . SER A 1 238 ? 14.642 17.462 36.454 1.00 20.36 217 SER A CA 1
ATOM 1765 C C . SER A 1 238 ? 15.833 18.383 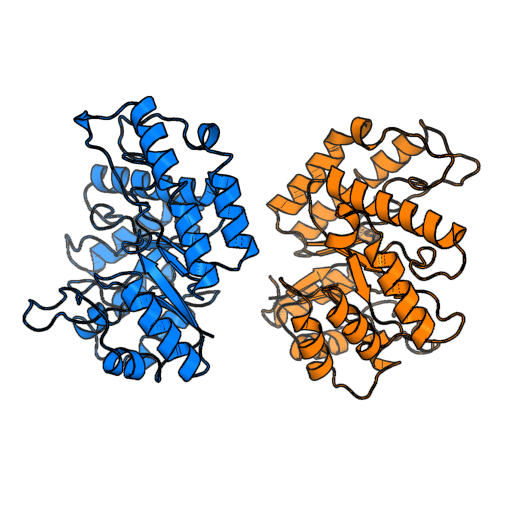36.190 1.00 20.16 217 SER A C 1
ATOM 1766 O O . SER A 1 238 ? 16.559 18.734 37.099 1.00 19.54 217 SER A O 1
ATOM 1769 N N . LEU A 1 239 ? 16.057 18.686 34.910 1.00 18.89 218 LEU A N 1
ATOM 1770 C CA . LEU A 1 239 ? 17.154 19.587 34.510 1.00 19.07 218 LEU A CA 1
ATOM 1771 C C . LEU A 1 239 ? 16.955 20.991 35.140 1.00 19.09 218 LEU A C 1
ATOM 1772 O O . LEU A 1 239 ? 17.894 21.545 35.760 1.00 18.24 218 LEU A O 1
ATOM 1777 N N . VAL A 1 240 ? 15.759 21.532 34.982 1.00 17.74 219 VAL A N 1
ATOM 1778 C CA . VAL A 1 240 ? 15.512 22.851 35.503 1.00 16.58 219 VAL A CA 1
ATOM 1779 C C . VAL A 1 240 ? 15.541 22.911 37.031 1.00 18.16 219 VAL A C 1
ATOM 1780 O O . VAL A 1 240 ? 16.041 23.906 37.639 1.00 14.92 219 VAL A O 1
ATOM 1784 N N . ARG A 1 241 ? 15.104 21.804 37.724 1.00 17.04 220 ARG A N 1
ATOM 1785 C CA . ARG A 1 241 ? 15.220 21.778 39.221 1.00 17.71 220 ARG A CA 1
ATOM 1786 C C . ARG A 1 241 ? 16.610 22.091 39.802 1.00 19.52 220 ARG A C 1
ATOM 1787 O O . ARG A 1 241 ? 16.737 22.752 40.837 1.00 20.72 220 ARG A O 1
ATOM 1795 N N . ARG A 1 242 ? 17.648 21.595 39.148 1.00 17.78 221 ARG A N 1
ATOM 1796 C CA . ARG A 1 242 ? 19.024 21.776 39.597 1.00 21.17 221 ARG A CA 1
ATOM 1797 C C . ARG A 1 242 ? 19.484 23.263 39.487 1.00 18.74 221 ARG A C 1
ATOM 1798 O O . ARG A 1 242 ? 20.518 23.627 40.032 1.00 20.93 221 ARG A O 1
ATOM 1806 N N . THR A 1 243 ? 18.708 24.116 38.794 1.00 17.64 222 THR A N 1
ATOM 1807 C CA . THR A 1 243 ? 19.058 25.525 38.695 1.00 15.48 222 THR A CA 1
ATOM 1808 C C . THR A 1 243 ? 18.497 26.354 39.815 1.00 15.00 222 THR A C 1
ATOM 1809 O O . THR A 1 243 ? 18.828 27.517 39.900 1.00 15.97 222 THR A O 1
ATOM 1813 N N . TRP A 1 244 ? 17.717 25.717 40.705 1.00 13.94 223 TRP A N 1
ATOM 1814 C CA . TRP A 1 244 ? 17.128 26.446 41.855 1.00 14.46 223 TRP A CA 1
ATOM 1815 C C . TRP A 1 244 ? 17.814 26.049 43.123 1.00 17.67 223 TRP A C 1
ATOM 1816 O O . TRP A 1 244 ? 18.043 24.871 43.351 1.00 21.71 223 TRP A O 1
ATOM 1827 N N . LYS A 1 245 ? 17.952 26.998 44.017 1.00 19.99 224 LYS A N 1
ATOM 1828 C CA . LYS A 1 245 ? 18.472 26.601 45.338 1.00 24.99 224 LYS A CA 1
ATOM 1829 C C . LYS A 1 245 ? 17.294 26.177 46.229 1.00 29.02 224 LYS A C 1
ATOM 1830 O O . LYS A 1 245 ? 17.423 25.311 47.090 1.00 32.70 224 LYS A O 1
ATOM 1836 N N . ASP A 1 246 ? 16.119 26.770 45.950 1.00 28.12 225 ASP A N 1
ATOM 1837 C CA . ASP A 1 246 ? 14.889 26.471 46.702 1.00 31.08 225 ASP A CA 1
ATOM 1838 C C . ASP A 1 246 ? 13.899 25.695 45.790 1.00 27.92 225 ASP A C 1
ATOM 1839 O O . ASP A 1 246 ? 14.288 25.147 44.764 1.00 26.73 225 ASP A O 1
ATOM 1844 N N . ARG A 1 247 ? 12.620 25.627 46.148 1.00 24.46 226 ARG A N 1
ATOM 1845 C CA . ARG A 1 247 ? 11.715 24.926 45.326 1.00 22.26 226 ARG A CA 1
ATOM 1846 C C . ARG A 1 247 ? 11.531 25.660 43.954 1.00 18.14 226 ARG A C 1
ATOM 1847 O O . ARG A 1 247 ? 11.305 26.862 43.895 1.00 17.89 226 ARG A O 1
ATOM 1855 N N . PRO A 1 248 ? 11.543 24.910 42.859 1.00 15.16 227 PRO A N 1
ATOM 1856 C CA . PRO A 1 248 ? 11.289 25.581 41.553 1.00 14.78 227 PRO A CA 1
ATOM 1857 C C . PRO A 1 248 ? 9.937 26.148 41.388 1.00 14.04 227 PRO A C 1
ATOM 1858 O O . PRO A 1 248 ? 8.954 25.672 42.011 1.00 13.49 227 PRO A O 1
ATOM 1862 N N . MET A 1 249 ? 9.838 27.178 40.539 1.00 14.09 228 MET A N 1
ATOM 1863 C CA . MET A 1 249 ? 8.557 27.627 40.027 1.00 14.29 228 MET A CA 1
ATOM 1864 C C . MET A 1 249 ? 8.376 27.119 38.683 1.00 14.25 228 MET A C 1
ATOM 1865 O O . MET A 1 249 ? 9.329 27.110 37.895 1.00 16.28 228 MET A O 1
ATOM 1870 N N . ILE A 1 250 ? 7.149 26.701 38.322 1.00 12.82 229 ILE A N 1
ATOM 1871 C CA . ILE A 1 250 ? 6.829 26.371 36.946 1.00 12.79 229 ILE A CA 1
ATOM 1872 C C . ILE A 1 250 ? 5.620 27.178 36.493 1.00 11.84 229 ILE A C 1
ATOM 1873 O O . ILE A 1 250 ? 4.747 27.550 37.310 1.00 11.91 229 ILE A O 1
ATOM 1878 N N . ASP A 1 251 ? 5.555 27.485 35.213 1.00 11.50 230 ASP A N 1
ATOM 1879 C CA . ASP A 1 251 ? 4.372 28.142 34.591 1.00 12.47 230 ASP A CA 1
ATOM 1880 C C . ASP A 1 251 ? 3.532 27.129 33.862 1.00 12.35 230 ASP A C 1
ATOM 1881 O O . ASP A 1 251 ? 4.058 26.435 32.941 1.00 13.68 230 ASP A O 1
ATOM 1886 N N . TYR A 1 252 ? 2.284 26.935 34.292 1.00 10.86 231 TYR A N 1
ATOM 1887 C CA . TYR A 1 252 ? 1.416 25.938 33.692 1.00 10.78 231 TYR A CA 1
ATOM 1888 C C . TYR A 1 252 ? 0.413 26.645 32.788 1.00 11.31 231 TYR A C 1
ATOM 1889 O O . TYR A 1 252 ? -0.354 27.512 33.218 1.00 11.59 231 TYR A O 1
ATOM 1898 N N . SER A 1 253 ? 0.350 26.198 31.557 1.00 12.00 232 SER A N 1
ATOM 1899 C CA . SER A 1 253 ? -0.731 26.615 30.649 1.00 12.56 232 SER A CA 1
ATOM 1900 C C . SER A 1 253 ? -1.106 25.524 29.724 1.00 13.69 232 SER A C 1
ATOM 1901 O O . SER A 1 253 ? -0.546 24.444 29.796 1.00 14.22 232 SER A O 1
ATOM 1904 N N . GLU A 1 254 ? -2.172 25.797 28.954 1.00 14.16 233 GLU A N 1
ATOM 1905 C CA . GLU A 1 254 ? -2.615 24.838 27.954 1.00 13.93 233 GLU A CA 1
ATOM 1906 C C . GLU A 1 254 ? -2.983 25.600 26.696 1.00 13.29 233 GLU A C 1
ATOM 1907 O O . GLU A 1 254 ? -3.258 26.802 26.754 1.00 13.38 233 GLU A O 1
ATOM 1913 N N . GLN A 1 255 ? -3.017 24.861 25.611 1.00 14.59 234 GLN A N 1
ATOM 1914 C CA . GLN A 1 255 ? -3.443 25.404 24.362 1.00 14.05 234 GLN A CA 1
ATOM 1915 C C . GLN A 1 255 ? -4.945 25.646 24.353 1.00 14.89 234 GLN A C 1
ATOM 1916 O O . GLN A 1 255 ? -5.706 24.738 24.711 1.00 16.28 234 GLN A O 1
ATOM 1922 N N . GLU A 1 256 ? -5.394 26.870 23.962 1.00 14.49 235 GLU A N 1
ATOM 1923 C CA . GLU A 1 256 ? -6.866 27.048 23.702 1.00 16.08 235 GLU A CA 1
ATOM 1924 C C . GLU A 1 256 ? -7.278 26.320 22.406 1.00 18.13 235 GLU A C 1
ATOM 1925 O O . GLU A 1 256 ? -6.664 26.537 21.357 1.00 16.36 235 GLU A O 1
ATOM 1931 N N . PRO A 1 257 ? -8.282 25.450 22.512 1.00 18.27 236 PRO A N 1
ATOM 1932 C CA . PRO A 1 257 ? -8.680 24.688 21.328 1.00 19.39 236 PRO A CA 1
ATOM 1933 C C . PRO A 1 257 ? -9.124 25.626 20.235 1.00 20.06 236 PRO A C 1
ATOM 1934 O O . PRO A 1 257 ? -9.802 26.601 20.506 1.00 19.59 236 PRO A O 1
ATOM 1938 N N . GLY A 1 258 ? -8.719 25.340 18.991 1.00 20.83 237 GLY A N 1
ATOM 1939 C CA . GLY A 1 258 ? -9.184 26.188 17.909 1.00 22.49 237 GLY A CA 1
ATOM 1940 C C . GLY A 1 258 ? -8.347 27.406 17.616 1.00 23.32 237 GLY A C 1
ATOM 1941 O O . GLY A 1 258 ? -8.580 28.102 16.583 1.00 25.71 237 GLY A O 1
ATOM 1942 N N . GLU A 1 259 ? -7.393 27.725 18.496 1.00 19.47 238 GLU A N 1
ATOM 1943 C CA . GLU A 1 259 ? -6.574 28.942 18.353 1.00 21.58 238 GLU A CA 1
ATOM 1944 C C . GLU A 1 259 ? -5.191 28.556 17.836 1.00 20.27 238 GLU A C 1
ATOM 1945 O O . GLU A 1 259 ? -4.827 27.364 17.825 1.00 21.14 238 GLU A O 1
ATOM 1951 N N . LYS A 1 260 ? -4.444 29.570 17.454 1.00 20.89 239 LYS A N 1
ATOM 1952 C CA . LYS A 1 260 ? -3.103 29.416 16.943 1.00 22.30 239 LYS A CA 1
ATOM 1953 C C . LYS A 1 260 ? -2.234 28.856 18.049 1.00 21.21 239 LYS A C 1
ATOM 1954 O O . LYS A 1 260 ? -2.478 29.101 19.218 1.00 18.91 239 LYS A O 1
ATOM 1960 N N . PRO A 1 261 ? -1.157 28.169 17.669 1.00 21.13 240 PRO A N 1
ATOM 1961 C CA . PRO A 1 261 ? -0.290 27.569 18.739 1.00 19.95 240 PRO A CA 1
ATOM 1962 C C . PRO A 1 261 ? 0.248 28.566 19.643 1.00 19.78 240 PRO A C 1
ATOM 1963 O O . PRO A 1 261 ? 0.857 29.592 19.228 1.00 21.21 240 PRO A O 1
ATOM 1967 N N . GLY A 1 262 ? 0.083 28.298 20.938 1.00 16.37 241 GLY A N 1
ATOM 1968 C CA . GLY A 1 262 ? 0.610 29.144 21.966 1.00 16.82 241 GLY A CA 1
ATOM 1969 C C . GLY A 1 262 ? -0.390 30.082 22.607 1.00 16.41 241 GLY A C 1
ATOM 1970 O O . GLY A 1 262 ? -0.083 30.694 23.650 1.00 19.89 241 GLY A O 1
ATOM 1971 N N . VAL A 1 263 ? -1.556 30.228 22.007 1.00 17.24 242 VAL A N 1
ATOM 1972 C CA . VAL A 1 263 ? -2.612 31.020 22.636 1.00 15.77 242 VAL A CA 1
ATOM 1973 C C . VAL A 1 263 ? -3.059 30.301 23.879 1.00 16.95 242 VAL A C 1
ATOM 1974 O O . VAL A 1 263 ? -3.444 29.117 23.820 1.00 17.12 242 VAL A O 1
ATOM 1978 N N . HIS A 1 264 ? -3.040 31.031 24.989 1.00 17.36 243 HIS A N 1
ATOM 1979 C CA . HIS A 1 264 ? -3.316 30.398 26.311 1.00 16.49 243 HIS A CA 1
ATOM 1980 C C . HIS A 1 264 ? -4.835 30.097 26.482 1.00 16.78 243 HIS A C 1
ATOM 1981 O O . HIS A 1 264 ? -5.702 30.832 26.063 1.00 18.08 243 HIS A O 1
ATOM 1988 N N . ALA A 1 265 ? -5.101 28.953 27.077 1.00 14.75 244 ALA A N 1
ATOM 1989 C CA . ALA A 1 265 ? -6.433 28.508 27.353 1.00 13.86 244 ALA A CA 1
ATOM 1990 C C . ALA A 1 265 ? -7.204 29.491 28.244 1.00 12.97 244 ALA A C 1
ATOM 1991 O O . ALA A 1 265 ? -6.638 30.201 29.096 1.00 13.87 244 ALA A O 1
ATOM 1993 N N . THR A 1 266 ? -8.530 29.462 28.012 1.00 12.13 245 THR A N 1
ATOM 1994 C CA . THR A 1 266 ? -9.394 30.346 28.794 1.00 12.80 245 THR A CA 1
ATOM 1995 C C . THR A 1 266 ? -9.676 29.727 30.184 1.00 12.41 245 THR A C 1
ATOM 1996 O O . THR A 1 266 ? -10.193 30.425 31.073 1.00 12.91 245 THR A O 1
ATOM 2000 N N . THR A 1 267 ? -9.340 28.444 30.343 1.00 12.44 246 THR A N 1
ATOM 2001 C CA . THR A 1 267 ? -9.446 27.807 31.682 1.00 12.49 246 THR A CA 1
ATOM 2002 C C . THR A 1 267 ? -8.626 26.528 31.614 1.00 13.18 246 THR A C 1
ATOM 2003 O O . THR A 1 267 ? -8.338 26.047 30.496 1.00 13.61 246 THR A O 1
ATOM 2007 N N . ILE A 1 268 ? -8.244 25.990 32.755 1.00 12.83 247 ILE A N 1
ATOM 2008 C CA . ILE A 1 268 ? -7.513 24.722 32.717 1.00 13.15 247 ILE A CA 1
ATOM 2009 C C . ILE A 1 268 ? -8.501 23.579 32.486 1.00 13.10 247 ILE A C 1
ATOM 2010 O O . ILE A 1 268 ? -9.663 23.620 32.859 1.00 14.32 247 ILE A O 1
ATOM 2015 N N . ASN A 1 269 ? -7.992 22.533 31.828 1.00 14.27 248 ASN A N 1
ATOM 2016 C CA . ASN A 1 269 ? -8.753 21.310 31.710 1.00 14.93 248 ASN A CA 1
ATOM 2017 C C . ASN A 1 269 ? -8.321 20.340 32.825 1.00 14.73 248 ASN A C 1
ATOM 2018 O O . ASN A 1 269 ? -7.127 20.055 33.006 1.00 14.33 248 ASN A O 1
ATOM 2023 N N . GLU A 1 270 ? -9.296 19.906 33.601 1.00 17.26 249 GLU A N 1
ATOM 2024 C CA . GLU A 1 270 ? -8.936 19.141 34.799 1.00 18.59 249 GLU A CA 1
ATOM 2025 C C . GLU A 1 270 ? -8.189 17.873 34.452 1.00 19.17 249 GLU A C 1
ATOM 2026 O O . GLU A 1 270 ? -7.271 17.485 35.207 1.00 16.42 249 GLU A O 1
ATOM 2032 N N . GLU A 1 271 ? -8.566 17.184 33.374 1.00 18.97 250 GLU A N 1
ATOM 2033 C CA . GLU A 1 271 ? -7.841 15.946 33.082 1.00 19.64 250 GLU A CA 1
ATOM 2034 C C . GLU A 1 271 ? -6.397 16.237 32.611 1.00 19.23 250 GLU A C 1
ATOM 2035 O O . GLU A 1 271 ? -5.478 15.469 32.912 1.00 20.31 250 GLU A O 1
ATOM 2041 N N . ASN A 1 272 ? -6.195 17.305 31.826 1.00 16.99 251 ASN A N 1
ATOM 2042 C CA . ASN A 1 272 ? -4.836 17.708 31.414 1.00 16.09 251 ASN A CA 1
ATOM 2043 C C . ASN A 1 272 ? -4.016 18.055 32.655 1.00 16.30 251 ASN A C 1
ATOM 2044 O O . ASN A 1 272 ? -2.847 17.697 32.756 1.00 16.02 251 ASN A O 1
ATOM 2049 N N . PHE A 1 273 ? -4.633 18.797 33.575 1.00 14.38 252 PHE A N 1
ATOM 2050 C CA . PHE A 1 273 ? -3.898 19.200 34.772 1.00 13.33 252 PHE A CA 1
ATOM 2051 C C . PHE A 1 273 ? -3.534 18.009 35.624 1.00 14.00 252 PHE A C 1
ATOM 2052 O O . PHE A 1 273 ? -2.395 17.933 36.124 1.00 14.54 252 PHE A O 1
ATOM 2060 N N . ARG A 1 274 ? -4.515 17.114 35.779 1.00 14.52 253 ARG A N 1
ATOM 2061 C CA . ARG A 1 274 ? -4.214 15.859 36.522 1.00 16.41 253 ARG A CA 1
ATOM 2062 C C . ARG A 1 274 ? -3.061 15.095 35.859 1.00 16.98 253 ARG A C 1
ATOM 2063 O O . ARG A 1 274 ? -2.172 14.563 36.560 1.00 18.29 253 ARG A O 1
ATOM 2071 N N . ARG A 1 275 ? -3.012 15.007 34.544 1.00 17.48 254 ARG A N 1
ATOM 2072 C CA . ARG A 1 275 ? -1.929 14.264 33.898 1.00 20.03 254 ARG A CA 1
ATOM 2073 C C . ARG A 1 275 ? -0.589 14.932 34.150 1.00 18.36 254 ARG A C 1
ATOM 2074 O O . ARG A 1 275 ? 0.453 14.259 34.398 1.00 22.86 254 ARG A O 1
ATOM 2082 N N . PHE A 1 276 ? -0.581 16.268 34.171 1.00 17.37 255 PHE A N 1
ATOM 2083 C CA . PHE A 1 276 ? 0.620 16.980 34.481 1.00 16.96 255 PHE A CA 1
ATOM 2084 C C . PHE A 1 276 ? 1.096 16.754 35.923 1.00 18.53 255 PHE A C 1
ATOM 2085 O O . PHE A 1 276 ? 2.293 16.523 36.174 1.00 19.79 255 PHE A O 1
ATOM 2093 N N . VAL A 1 277 ? 0.212 16.918 36.872 1.00 18.63 256 VAL A N 1
ATOM 2094 C CA . VAL A 1 277 ? 0.681 16.876 38.266 1.00 20.35 256 VAL A CA 1
ATOM 2095 C C . VAL A 1 277 ? 1.076 15.425 38.641 1.00 22.22 256 VAL A C 1
ATOM 2096 O O . VAL A 1 277 ? 1.812 15.269 39.607 1.00 22.24 256 VAL A O 1
ATOM 2100 N N . ASN A 1 278 ? 0.476 14.436 37.971 1.00 25.42 257 ASN A N 1
ATOM 2101 C CA A ASN A 1 278 ? 0.757 13.062 38.412 0.50 26.28 257 ASN A CA 1
ATOM 2102 C CA B ASN A 1 278 ? 0.778 13.003 38.191 0.50 26.95 257 ASN A CA 1
ATOM 2103 C C . ASN A 1 278 ? 2.227 12.747 38.099 1.00 29.04 257 ASN A C 1
ATOM 2104 O O . ASN A 1 278 ? 2.770 11.786 38.660 1.00 31.89 257 ASN A O 1
ATOM 2113 N N . GLU A 1 279 ? 2.858 13.560 37.268 1.00 31.12 258 GLU A N 1
ATOM 2114 C CA . GLU A 1 279 ? 4.252 13.447 36.841 1.00 36.05 258 GLU A CA 1
ATOM 2115 C C . GLU A 1 279 ? 5.239 14.202 37.754 1.00 36.36 258 GLU A C 1
ATOM 2116 O O . GLU A 1 279 ? 6.420 13.893 37.811 1.00 41.82 258 GLU A O 1
ATOM 2122 N N . VAL A 1 280 ? 4.728 15.162 38.510 1.00 32.77 259 VAL A N 1
ATOM 2123 C CA . VAL A 1 280 ? 5.558 16.197 39.115 1.00 30.26 259 VAL A CA 1
ATOM 2124 C C . VAL A 1 280 ? 5.323 16.296 40.660 1.00 29.15 259 VAL A C 1
ATOM 2125 O O . VAL A 1 280 ? 4.231 15.959 41.193 1.00 27.58 259 VAL A O 1
ATOM 2129 N N . ASP A 1 281 ? 6.303 16.789 41.413 1.00 25.56 260 ASP A N 1
ATOM 2130 C CA . ASP A 1 281 ? 6.077 17.180 42.809 1.00 25.41 260 ASP A CA 1
ATOM 2131 C C . ASP A 1 281 ? 7.113 18.171 43.247 1.00 21.88 260 ASP A C 1
ATOM 2132 O O . ASP A 1 281 ? 8.078 18.443 42.505 1.00 22.53 260 ASP A O 1
ATOM 2137 N N . GLU A 1 282 ? 6.861 18.798 44.384 1.00 20.82 261 GLU A N 1
ATOM 2138 C CA . GLU A 1 282 ? 7.853 19.667 44.986 1.00 22.67 261 GLU A CA 1
ATOM 2139 C C . GLU A 1 282 ? 8.174 20.847 44.047 1.00 21.10 261 GLU A C 1
ATOM 2140 O O . GLU A 1 282 ? 9.336 21.100 43.697 1.00 20.96 261 GLU A O 1
ATOM 2146 N N . VAL A 1 283 ? 7.111 21.521 43.600 1.00 18.50 262 VAL A N 1
ATOM 2147 C CA . VAL A 1 283 ? 7.218 22.669 42.652 1.00 17.98 262 VAL A CA 1
ATOM 2148 C C . VAL A 1 283 ? 6.058 23.583 42.927 1.00 15.72 262 VAL A C 1
ATOM 2149 O O . VAL A 1 283 ? 4.976 23.133 43.386 1.00 19.06 262 VAL A O 1
ATOM 2153 N N . ASP A 1 284 ? 6.244 24.893 42.785 1.00 15.24 263 ASP A N 1
ATOM 2154 C CA . ASP A 1 284 ? 5.132 25.881 42.874 1.00 14.02 263 ASP A CA 1
ATOM 2155 C C . ASP A 1 284 ? 4.634 26.198 41.473 1.00 13.23 263 ASP A C 1
ATOM 2156 O O . ASP A 1 284 ? 5.445 26.464 40.635 1.00 12.09 263 ASP A O 1
ATOM 2161 N N . ILE A 1 285 ? 3.343 26.019 41.262 1.00 12.48 264 ILE A N 1
ATOM 2162 C CA . ILE A 1 285 ? 2.743 26.042 39.920 1.00 12.08 264 ILE A CA 1
ATOM 2163 C C . ILE A 1 285 ? 1.952 27.355 39.700 1.00 11.36 264 ILE A C 1
ATOM 2164 O O . ILE A 1 285 ? 0.962 27.610 40.412 1.00 11.29 264 ILE A O 1
ATOM 2169 N N . MET A 1 286 ? 2.397 28.166 38.733 1.00 10.46 265 MET A N 1
ATOM 2170 C CA . MET A 1 286 ? 1.657 29.407 38.415 1.00 9.67 265 MET A CA 1
ATOM 2171 C C . MET A 1 286 ? 0.762 29.179 37.240 1.00 10.04 265 MET A C 1
ATOM 2172 O O . MET A 1 286 ? 1.244 28.774 36.136 1.00 10.59 265 MET A O 1
ATOM 2177 N N . LEU A 1 287 ? -0.549 29.271 37.415 1.00 10.13 266 LEU A N 1
ATOM 2178 C CA . LEU A 1 287 ? -1.493 29.068 36.291 1.00 10.19 266 LEU A CA 1
ATOM 2179 C C . LEU A 1 287 ? -1.649 30.216 35.380 1.00 10.78 266 LEU A C 1
ATOM 2180 O O . LEU A 1 287 ? -1.970 31.332 35.846 1.00 14.40 266 LEU A O 1
ATOM 2185 N N . GLU A 1 288 ? -1.271 30.064 34.135 1.00 10.05 267 GLU A N 1
ATOM 2186 C CA . GLU A 1 288 ? -1.379 31.198 33.188 1.00 10.67 267 GLU A CA 1
ATOM 2187 C C . GLU A 1 288 ? -2.513 30.895 32.212 1.00 11.66 267 GLU A C 1
ATOM 2188 O O . GLU A 1 288 ? -2.337 30.245 31.118 1.00 13.24 267 GLU A O 1
ATOM 2194 N N . VAL A 1 289 ? -3.687 31.049 32.786 1.00 11.75 268 VAL A N 1
ATOM 2195 C CA . VAL A 1 289 ? -4.924 30.842 31.979 1.00 12.17 268 VAL A CA 1
ATOM 2196 C C . VAL A 1 289 ? -5.834 32.041 32.243 1.00 11.42 268 VAL A C 1
ATOM 2197 O O . VAL A 1 289 ? -5.750 32.759 33.227 1.00 13.02 268 VAL A O 1
ATOM 2201 N N . LYS A 1 290 ? -6.806 32.216 31.345 1.00 11.99 269 LYS A N 1
ATOM 2202 C CA . LYS A 1 290 ? -7.427 33.505 31.345 1.00 13.11 269 LYS A CA 1
ATOM 2203 C C . LYS A 1 290 ? -8.484 33.653 32.450 1.00 12.49 269 LYS A C 1
ATOM 2204 O O . LYS A 1 290 ? -8.797 34.796 32.789 1.00 13.10 269 LYS A O 1
ATOM 2210 N N . ASP A 1 291 ? -8.971 32.546 33.032 1.00 11.23 270 ASP A N 1
ATOM 2211 C CA . ASP A 1 291 ? -9.939 32.728 34.161 1.00 11.95 270 ASP A CA 1
ATOM 2212 C C . ASP A 1 291 ? -9.319 32.721 35.549 1.00 12.35 270 ASP A C 1
ATOM 2213 O O . ASP A 1 291 ? -10.070 32.758 36.558 1.00 13.13 270 ASP A O 1
ATOM 2218 N N . LYS A 1 292 ? -7.984 32.788 35.613 1.00 10.71 271 LYS A N 1
ATOM 2219 C CA . LYS A 1 292 ? -7.300 33.261 36.878 1.00 11.21 271 LYS A CA 1
ATOM 2220 C C . LYS A 1 292 ? -7.763 32.451 38.085 1.00 11.03 271 LYS A C 1
ATOM 2221 O O . LYS A 1 292 ? -7.533 31.221 38.122 1.00 10.54 271 LYS A O 1
ATOM 2227 N N . GLU A 1 293 ? -8.340 33.102 39.080 1.00 11.45 272 GLU A N 1
ATOM 2228 C CA . GLU A 1 293 ? -8.630 32.396 40.353 1.00 11.91 272 GLU A CA 1
ATOM 2229 C C . GLU A 1 293 ? -9.611 31.199 40.167 1.00 12.53 272 GLU A C 1
ATOM 2230 O O . GLU A 1 293 ? -9.572 30.296 40.971 1.00 13.39 272 GLU A O 1
ATOM 2236 N N . ILE A 1 294 ? -10.448 31.236 39.124 1.00 12.57 273 ILE A N 1
ATOM 2237 C CA . ILE A 1 294 ? -11.418 30.134 38.920 1.00 12.89 273 ILE A CA 1
ATOM 2238 C C . ILE A 1 294 ? -10.614 28.824 38.582 1.00 12.58 273 ILE A C 1
ATOM 2239 O O . ILE A 1 294 ? -10.883 27.749 39.150 1.00 14.58 273 ILE A O 1
ATOM 2244 N N . SER A 1 295 ? -9.565 28.921 37.736 1.00 12.21 274 SER A N 1
ATOM 2245 C CA . SER A 1 295 ? -8.707 27.811 37.539 1.00 11.62 274 SER A CA 1
ATOM 2246 C C . SER A 1 295 ? -7.883 27.472 38.774 1.00 11.70 274 SER A C 1
ATOM 2247 O O . SER A 1 295 ? -7.589 26.278 38.978 1.00 12.24 274 SER A O 1
ATOM 2250 N N . ALA A 1 296 ? -7.466 28.473 39.576 1.00 11.76 275 ALA A N 1
ATOM 2251 C CA . ALA A 1 296 ? -6.705 28.166 40.769 1.00 12.01 275 ALA A CA 1
ATOM 2252 C C . ALA A 1 296 ? -7.558 27.350 41.736 1.00 12.81 275 ALA A C 1
ATOM 2253 O O . ALA A 1 296 ? -7.031 26.406 42.350 1.00 13.59 275 ALA A O 1
ATOM 2255 N N . LEU A 1 297 ? -8.857 27.650 41.783 1.00 14.04 276 LEU A N 1
ATOM 2256 C CA . LEU A 1 297 ? -9.760 26.820 42.613 1.00 15.34 276 LEU A CA 1
ATOM 2257 C C . LEU A 1 297 ? -9.867 25.415 42.118 1.00 15.05 276 LEU A C 1
ATOM 2258 O O . LEU A 1 297 ? -9.861 24.507 42.952 1.00 17.10 276 LEU A O 1
ATOM 2263 N N . LYS A 1 298 ? -9.894 25.216 40.785 1.00 15.01 277 LYS A N 1
ATOM 2264 C CA . LYS A 1 298 ? -10.003 23.856 40.220 1.00 16.41 277 LYS A CA 1
ATOM 2265 C C . LYS A 1 298 ? -8.687 23.162 40.581 1.00 14.80 277 LYS A C 1
ATOM 2266 O O . LYS A 1 298 ? -8.683 21.977 41.006 1.00 15.73 277 LYS A O 1
ATOM 2272 N N . ALA A 1 299 ? -7.527 23.866 40.467 1.00 13.07 278 ALA A N 1
ATOM 2273 C CA . ALA A 1 299 ? -6.294 23.155 40.750 1.00 13.20 278 ALA A CA 1
ATOM 2274 C C . ALA A 1 299 ? -6.117 22.769 42.245 1.00 13.03 278 ALA A C 1
ATOM 2275 O O . ALA A 1 299 ? -5.586 21.700 42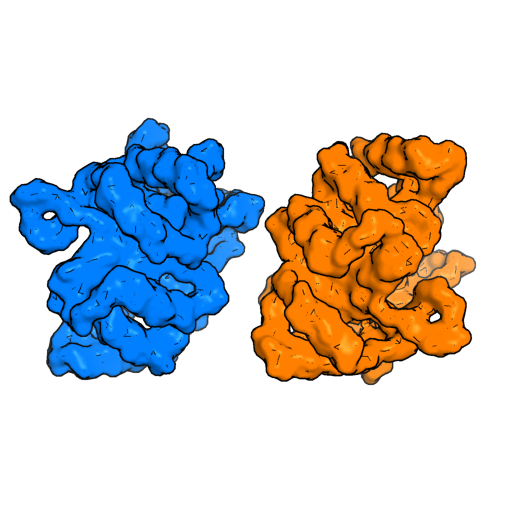.539 1.00 13.74 278 ALA A O 1
ATOM 2277 N N . VAL A 1 300 ? -6.574 23.651 43.167 1.00 13.29 279 VAL A N 1
ATOM 2278 C CA . VAL A 1 300 ? -6.478 23.345 44.597 1.00 15.64 279 VAL A CA 1
ATOM 2279 C C . VAL A 1 300 ? -7.319 22.056 44.856 1.00 16.86 279 VAL A C 1
ATOM 2280 O O . VAL A 1 300 ? -6.822 21.172 45.580 1.00 18.03 279 VAL A O 1
ATOM 2284 N N . LYS A 1 301 ? -8.473 22.004 44.243 1.00 16.97 280 LYS A N 1
ATOM 2285 C CA . LYS A 1 301 ? -9.393 20.829 44.421 1.00 19.89 280 LYS A CA 1
ATOM 2286 C C . LYS A 1 301 ? -8.700 19.543 43.955 1.00 19.31 280 LYS A C 1
ATOM 2287 O O . LYS A 1 301 ? -8.682 18.576 44.726 1.00 20.70 280 LYS A O 1
ATOM 2293 N N . VAL A 1 302 ? -8.005 19.568 42.795 1.00 16.07 281 VAL A N 1
ATOM 2294 C CA . VAL A 1 302 ? -7.279 18.391 42.282 1.00 17.44 281 VAL A CA 1
ATOM 2295 C C . VAL A 1 302 ? -6.141 18.047 43.231 1.00 19.12 281 VAL A C 1
ATOM 2296 O O . VAL A 1 302 ? -5.930 16.884 43.589 1.00 19.80 281 VAL A O 1
ATOM 2300 N N . LEU A 1 303 ? -5.358 19.047 43.633 1.00 17.40 282 LEU A N 1
ATOM 2301 C CA . LEU A 1 303 ? -4.167 18.756 44.434 1.00 19.13 282 LEU A CA 1
ATOM 2302 C C . LEU A 1 303 ? -4.530 18.188 45.801 1.00 20.73 282 LEU A C 1
ATOM 2303 O O . LEU A 1 303 ? -3.775 17.369 46.311 1.00 22.20 282 LEU A O 1
ATOM 2308 N N . LYS A 1 304 ? -5.659 18.621 46.363 1.00 21.04 283 LYS A N 1
ATOM 2309 C CA . LYS A 1 304 ? -6.070 18.154 47.685 1.00 23.53 283 LYS A CA 1
ATOM 2310 C C . LYS A 1 304 ? -6.431 16.676 47.523 1.00 25.94 283 LYS A C 1
ATOM 2311 O O . LYS A 1 304 ? -6.067 15.830 48.357 1.00 27.60 283 LYS A O 1
ATOM 2317 N N . GLU A 1 305 ? -7.140 16.380 46.450 1.00 23.57 284 GLU A N 1
ATOM 2318 C CA . GLU A 1 305 ? -7.533 14.999 46.169 1.00 27.13 284 GLU A CA 1
ATOM 2319 C C . GLU A 1 305 ? -6.346 14.083 45.977 1.00 28.88 284 GLU A C 1
ATOM 2320 O O . GLU A 1 305 ? -6.366 12.939 46.423 1.00 30.49 284 GLU A O 1
ATOM 2326 N N . LEU A 1 306 ? -5.291 14.598 45.384 1.00 28.55 285 LEU A N 1
ATOM 2327 C CA . LEU A 1 306 ? -4.082 13.834 45.148 1.00 28.10 285 LEU A CA 1
ATOM 2328 C C . LEU A 1 306 ? -3.075 13.910 46.311 1.00 28.48 285 LEU A C 1
ATOM 2329 O O . LEU A 1 306 ? -1.950 13.439 46.181 1.00 30.13 285 LEU A O 1
ATOM 2334 N N . ASN A 1 307 ? -3.480 14.509 47.439 1.00 30.70 286 ASN A N 1
ATOM 2335 C CA . ASN A 1 307 ? -2.594 14.712 48.603 1.00 30.20 286 ASN A CA 1
ATOM 2336 C C . ASN A 1 307 ? -1.280 15.375 48.253 1.00 28.69 286 ASN A C 1
ATOM 2337 O O . ASN A 1 307 ? -0.235 15.059 48.805 1.00 30.55 286 ASN A O 1
ATOM 2342 N N . LYS A 1 308 ? -1.338 16.292 47.299 1.00 27.45 287 LYS A N 1
ATOM 2343 C CA . LYS A 1 308 ? -0.157 17.018 46.866 1.00 27.11 287 LYS A CA 1
ATOM 2344 C C . LYS A 1 308 ? -0.286 18.492 47.075 1.00 25.75 287 LYS A C 1
ATOM 2345 O O . LYS A 1 308 ? 0.537 19.259 46.530 1.00 25.07 287 LYS A O 1
ATOM 2351 N N . LEU A 1 309 ? -1.266 18.930 47.852 1.00 27.45 288 LEU A N 1
ATOM 2352 C CA . LEU A 1 309 ? -1.396 20.368 48.122 1.00 28.19 288 LEU A CA 1
ATOM 2353 C C . LEU A 1 309 ? -0.535 20.838 49.292 1.00 31.82 288 LEU A C 1
ATOM 2354 O O . LEU A 1 309 ? -0.615 20.278 50.394 1.00 31.43 288 LEU A O 1
ATOM 2359 N N . HIS B 1 21 ? 21.604 23.318 54.936 1.00 35.63 0 HIS B N 1
ATOM 2360 C CA . HIS B 1 21 ? 20.571 24.314 55.350 1.00 37.42 0 HIS B CA 1
ATOM 2361 C C . HIS B 1 21 ? 20.426 24.360 56.881 1.00 32.66 0 HIS B C 1
ATOM 2362 O O . HIS B 1 21 ? 19.321 24.359 57.495 1.00 30.82 0 HIS B O 1
ATOM 2369 N N . MET B 1 22 ? 21.595 24.397 57.524 1.00 31.12 1 MET B N 1
ATOM 2370 C CA . MET B 1 22 ? 21.658 24.592 58.977 1.00 24.17 1 MET B CA 1
ATOM 2371 C C . MET B 1 22 ? 22.460 25.851 59.373 1.00 24.22 1 MET B C 1
ATOM 2372 O O . MET B 1 22 ? 23.398 26.298 58.665 1.00 26.02 1 MET B O 1
ATOM 2377 N N . ARG B 1 23 ? 22.106 26.480 60.484 1.00 18.76 2 ARG B N 1
ATOM 2378 C CA . ARG B 1 23 ? 22.947 27.539 60.991 1.00 18.07 2 ARG B CA 1
ATOM 2379 C C . ARG B 1 23 ? 23.490 26.925 62.320 1.00 17.08 2 ARG B C 1
ATOM 2380 O O . ARG B 1 23 ? 22.838 26.052 62.941 1.00 17.52 2 ARG B O 1
ATOM 2388 N N . VAL B 1 24 ? 24.654 27.392 62.711 1.00 14.28 3 VAL B N 1
ATOM 2389 C CA . VAL B 1 24 ? 25.327 26.980 64.002 1.00 14.96 3 VAL B CA 1
ATOM 2390 C C . VAL B 1 24 ? 25.371 28.188 64.930 1.00 14.50 3 VAL B C 1
ATOM 2391 O O . VAL B 1 24 ? 25.576 29.317 64.506 1.00 13.72 3 VAL B O 1
ATOM 2395 N N . GLY B 1 25 ? 25.099 27.934 66.241 1.00 13.24 4 GLY B N 1
ATOM 2396 C CA . GLY B 1 25 ? 25.211 28.981 67.276 1.00 13.28 4 GLY B CA 1
ATOM 2397 C C . GLY B 1 25 ? 26.042 28.524 68.438 1.00 12.97 4 GLY B C 1
ATOM 2398 O O . GLY B 1 25 ? 26.312 27.313 68.610 1.00 12.17 4 GLY B O 1
ATOM 2399 N N . TYR B 1 26 ? 26.435 29.511 69.267 1.00 12.67 5 TYR B N 1
ATOM 2400 C CA . TYR B 1 26 ? 27.000 29.178 70.588 1.00 11.63 5 TYR B CA 1
ATOM 2401 C C . TYR B 1 26 ? 26.432 30.235 71.570 1.00 10.73 5 TYR B C 1
ATOM 2402 O O . TYR B 1 26 ? 25.758 31.199 71.168 1.00 11.11 5 TYR B O 1
ATOM 2411 N N . VAL B 1 27 ? 26.822 30.099 72.830 1.00 10.47 6 VAL B N 1
ATOM 2412 C CA . VAL B 1 27 ? 26.078 30.738 73.919 1.00 11.36 6 VAL B CA 1
ATOM 2413 C C . VAL B 1 27 ? 26.892 31.855 74.611 1.00 12.83 6 VAL B C 1
ATOM 2414 O O . VAL B 1 27 ? 28.000 31.614 75.142 1.00 12.81 6 VAL B O 1
ATOM 2418 N N . SER B 1 28 ? 26.265 33.018 74.723 1.00 12.72 7 SER B N 1
ATOM 2419 C CA . SER B 1 28 ? 26.611 34.134 75.701 1.00 14.00 7 SER B CA 1
ATOM 2420 C C . SER B 1 28 ? 27.899 34.950 75.520 1.00 13.86 7 SER B C 1
ATOM 2421 O O . SER B 1 28 ? 27.839 36.151 75.604 1.00 14.88 7 SER B O 1
ATOM 2424 N N . THR B 1 29 ? 29.029 34.321 75.234 1.00 13.91 8 THR B N 1
ATOM 2425 C CA . THR B 1 29 ? 30.265 35.068 75.083 1.00 15.21 8 THR B CA 1
ATOM 2426 C C . THR B 1 29 ? 31.257 34.233 74.277 1.00 15.25 8 THR B C 1
ATOM 2427 O O . THR B 1 29 ? 31.057 33.022 74.037 1.00 13.88 8 THR B O 1
ATOM 2431 N N . ASN B 1 30 ? 32.346 34.873 73.908 1.00 15.03 9 ASN B N 1
ATOM 2432 C CA . ASN B 1 30 ? 33.326 34.237 73.024 1.00 15.26 9 ASN B CA 1
ATOM 2433 C C . ASN B 1 30 ? 34.668 34.402 73.816 1.00 16.20 9 ASN B C 1
ATOM 2434 O O . ASN B 1 30 ? 35.101 35.493 74.086 1.00 17.49 9 ASN B O 1
ATOM 2439 N N . TYR B 1 31 ? 35.287 33.299 74.137 1.00 14.91 10 TYR B N 1
ATOM 2440 C CA . TYR B 1 31 ? 36.519 33.411 74.947 1.00 17.40 10 TYR B CA 1
ATOM 2441 C C . TYR B 1 31 ? 37.707 33.903 74.125 1.00 19.55 10 TYR B C 1
ATOM 2442 O O . TYR B 1 31 ? 38.561 34.663 74.633 1.00 22.59 10 TYR B O 1
ATOM 2451 N N . SER B 1 32 ? 37.772 33.457 72.883 1.00 19.07 11 SER B N 1
ATOM 2452 C CA . SER B 1 32 ? 38.884 33.765 71.970 1.00 22.11 11 SER B CA 1
ATOM 2453 C C . SER B 1 32 ? 39.023 35.253 71.734 1.00 24.58 11 SER B C 1
ATOM 2454 O O . SER B 1 32 ? 40.134 35.821 71.688 1.00 25.08 11 SER B O 1
ATOM 2457 N N . LEU B 1 33 ? 37.915 35.933 71.632 1.00 25.60 12 LEU B N 1
ATOM 2458 C CA . LEU B 1 33 ? 37.876 37.314 71.323 1.00 27.76 12 LEU B CA 1
ATOM 2459 C C . LEU B 1 33 ? 38.285 38.184 72.498 1.00 30.46 12 LEU B C 1
ATOM 2460 O O . LEU B 1 33 ? 38.784 39.294 72.309 1.00 31.41 12 LEU B O 1
ATOM 2465 N N . GLY B 1 34 ? 38.091 37.729 73.723 1.00 29.51 13 GLY B N 1
ATOM 2466 C CA . GLY B 1 34 ? 38.508 38.567 74.826 1.00 33.57 13 GLY B CA 1
ATOM 2467 C C . GLY B 1 34 ? 37.706 39.838 75.241 1.00 35.71 13 GLY B C 1
ATOM 2468 O O . GLY B 1 34 ? 38.161 40.499 76.184 1.00 33.04 13 GLY B O 1
ATOM 2469 N N . CYS B 1 35 ? 36.621 40.261 74.538 1.00 35.57 14 CYS B N 1
ATOM 2470 C CA . CYS B 1 35 ? 35.666 41.229 75.218 1.00 31.61 14 CYS B CA 1
ATOM 2471 C C . CYS B 1 35 ? 34.567 40.313 75.801 1.00 27.79 14 CYS B C 1
ATOM 2472 O O . CYS B 1 35 ? 33.754 39.616 75.094 1.00 31.19 14 CYS B O 1
ATOM 2475 N N . LYS B 1 36 ? 34.452 40.388 77.106 1.00 26.86 15 LYS B N 1
ATOM 2476 C CA . LYS B 1 36 ? 33.341 39.686 77.764 1.00 24.16 15 LYS B CA 1
ATOM 2477 C C . LYS B 1 36 ? 31.947 40.366 77.639 1.00 22.16 15 LYS B C 1
ATOM 2478 O O . LYS B 1 36 ? 31.772 41.623 77.909 1.00 20.46 15 LYS B O 1
ATOM 2484 N N . ALA B 1 37 ? 30.959 39.577 77.147 1.00 18.76 16 ALA B N 1
ATOM 2485 C CA . ALA B 1 37 ? 29.622 40.130 76.879 1.00 17.29 16 ALA B CA 1
ATOM 2486 C C . ALA B 1 37 ? 28.646 39.769 77.969 1.00 15.85 16 ALA B C 1
ATOM 2487 O O . ALA B 1 37 ? 27.457 40.149 77.919 1.00 16.17 16 ALA B O 1
ATOM 2489 N N . ASP B 1 38 ? 29.116 38.993 78.970 1.00 15.87 17 ASP B N 1
ATOM 2490 C CA . ASP B 1 38 ? 28.214 38.447 79.998 1.00 16.47 17 ASP B CA 1
ATOM 2491 C C . ASP B 1 38 ? 28.599 38.846 81.428 1.00 16.31 17 ASP B C 1
ATOM 2492 O O . ASP B 1 38 ? 28.381 38.113 82.358 1.00 16.00 17 ASP B O 1
ATOM 2497 N N . LYS B 1 39 ? 29.208 40.049 81.567 1.00 17.43 18 LYS B N 1
ATOM 2498 C CA . LYS B 1 39 ? 29.556 40.626 82.863 1.00 18.80 18 LYS B CA 1
ATOM 2499 C C . LYS B 1 39 ? 28.309 40.968 83.688 1.00 18.00 18 LYS B C 1
ATOM 2500 O O . LYS B 1 39 ? 27.276 41.430 83.148 1.00 17.66 18 LYS B O 1
ATOM 2506 N N . THR B 1 40 ? 28.337 40.714 84.989 1.00 20.98 19 THR B N 1
ATOM 2507 C CA . THR B 1 40 ? 27.245 41.215 85.812 1.00 20.72 19 THR B CA 1
ATOM 2508 C C . THR B 1 40 ? 27.759 42.084 86.983 1.00 21.20 19 THR B C 1
ATOM 2509 O O . THR B 1 40 ? 28.961 42.357 87.022 1.00 24.17 19 THR B O 1
ATOM 2513 N N . ILE B 1 41 ? 26.848 42.442 87.877 1.00 24.99 20 ILE B N 1
ATOM 2514 C CA . ILE B 1 41 ? 27.088 43.306 89.051 1.00 26.00 20 ILE B CA 1
ATOM 2515 C C . ILE B 1 41 ? 26.529 42.590 90.278 1.00 25.80 20 ILE B C 1
ATOM 2516 O O . ILE B 1 41 ? 25.471 41.980 90.226 1.00 26.63 20 ILE B O 1
ATOM 2521 N N . LYS B 1 42 ? 27.191 42.759 91.413 1.00 28.47 21 LYS B N 1
ATOM 2522 C CA . LYS B 1 42 ? 26.575 42.280 92.675 1.00 29.38 21 LYS B CA 1
ATOM 2523 C C . LYS B 1 42 ? 25.418 43.171 93.089 1.00 27.85 21 LYS B C 1
ATOM 2524 O O . LYS B 1 42 ? 25.454 44.380 92.867 1.00 26.94 21 LYS B O 1
ATOM 2530 N N . LEU B 1 43 ? 24.426 42.603 93.746 1.00 29.09 22 LEU B N 1
ATOM 2531 C CA . LEU B 1 43 ? 23.325 43.419 94.241 1.00 30.07 22 LEU B CA 1
ATOM 2532 C C . LEU B 1 43 ? 23.832 44.625 95.052 1.00 30.71 22 LEU B C 1
ATOM 2533 O O . LEU B 1 43 ? 23.313 45.729 94.873 1.00 33.07 22 LEU B O 1
ATOM 2538 N N . SER B 1 44 ? 24.848 44.402 95.879 1.00 32.90 23 SER B N 1
ATOM 2539 C CA . SER B 1 44 ? 25.262 45.405 96.886 1.00 39.42 23 SER B CA 1
ATOM 2540 C C . SER B 1 44 ? 25.609 46.702 96.156 1.00 37.03 23 SER B C 1
ATOM 2541 O O . SER B 1 44 ? 25.500 47.792 96.712 1.00 39.22 23 SER B O 1
ATOM 2544 N N . SER B 1 45 ? 25.969 46.538 94.890 1.00 34.59 24 SER B N 1
ATOM 2545 C CA . SER B 1 45 ? 26.530 47.580 94.068 1.00 35.16 24 SER B CA 1
ATOM 2546 C C . SER B 1 45 ? 25.631 48.099 92.929 1.00 31.25 24 SER B C 1
ATOM 2547 O O . SER B 1 45 ? 26.082 48.831 92.048 1.00 31.66 24 SER B O 1
ATOM 2550 N N . LEU B 1 46 ? 24.348 47.760 92.993 1.00 26.43 25 LEU B N 1
ATOM 2551 C CA . LEU B 1 46 ? 23.359 48.276 92.028 1.00 25.68 25 LEU B CA 1
ATOM 2552 C C . LEU B 1 46 ? 23.334 49.828 92.048 1.00 25.83 25 LEU B C 1
ATOM 2553 O O . LEU B 1 46 ? 23.085 50.438 93.095 1.00 28.34 25 LEU B O 1
ATOM 2558 N N . SER B 1 47 ? 23.694 50.463 90.956 1.00 23.49 26 SER B N 1
ATOM 2559 C CA . SER B 1 47 ? 23.497 51.903 90.843 1.00 22.68 26 SER B CA 1
ATOM 2560 C C . SER B 1 47 ? 23.375 52.268 89.361 1.00 21.72 26 SER B C 1
ATOM 2561 O O . SER B 1 47 ? 23.827 51.466 88.504 1.00 22.68 26 SER B O 1
ATOM 2564 N N . GLU B 1 48 ? 22.732 53.398 89.051 1.00 21.74 27 GLU B N 1
ATOM 2565 C CA . GLU B 1 48 ? 22.629 53.838 87.663 1.00 22.64 27 GLU B CA 1
ATOM 2566 C C . GLU B 1 48 ? 24.030 53.840 86.965 1.00 22.42 27 GLU B C 1
ATOM 2567 O O . GLU B 1 48 ? 24.208 53.286 85.870 1.00 21.60 27 GLU B O 1
ATOM 2573 N N . GLU B 1 49 ? 25.062 54.408 87.578 1.00 22.95 28 GLU B N 1
ATOM 2574 C CA A GLU B 1 49 ? 26.419 54.497 87.004 0.50 23.58 28 GLU B CA 1
ATOM 2575 C CA B GLU B 1 49 ? 26.357 54.511 86.909 0.50 24.16 28 GLU B CA 1
ATOM 2576 C C . GLU B 1 49 ? 26.947 53.133 86.569 1.00 23.58 28 GLU B C 1
ATOM 2577 O O . GLU B 1 49 ? 27.450 52.931 85.476 1.00 23.10 28 GLU B O 1
ATOM 2588 N N . ARG B 1 50 ? 26.862 52.189 87.501 1.00 22.81 29 ARG B N 1
ATOM 2589 C CA . ARG B 1 50 ? 27.501 50.899 87.288 1.00 23.20 29 ARG B CA 1
ATOM 2590 C C . ARG B 1 50 ? 26.695 50.085 86.250 1.00 21.23 29 ARG B C 1
ATOM 2591 O O . ARG B 1 50 ? 27.309 49.376 85.400 1.00 19.72 29 ARG B O 1
ATOM 2599 N N . VAL B 1 51 ? 25.355 50.133 86.360 1.00 20.01 30 VAL B N 1
ATOM 2600 C CA . VAL B 1 51 ? 24.518 49.438 85.346 1.00 18.59 30 VAL B CA 1
ATOM 2601 C C . VAL B 1 51 ? 24.806 49.943 83.954 1.00 17.98 30 VAL B C 1
ATOM 2602 O O . VAL B 1 51 ? 24.932 49.163 83.014 1.00 17.80 30 VAL B O 1
ATOM 2606 N N . LEU B 1 52 ? 24.932 51.252 83.814 1.00 19.70 31 LEU B N 1
ATOM 2607 C CA . LEU B 1 52 ? 25.158 51.794 82.486 1.00 19.81 31 LEU B CA 1
ATOM 2608 C C . LEU B 1 52 ? 26.549 51.473 82.004 1.00 20.23 31 LEU B C 1
ATOM 2609 O O . LEU B 1 52 ? 26.763 51.163 80.824 1.00 20.45 31 LEU B O 1
ATOM 2614 N N . LYS B 1 53 ? 27.554 51.490 82.880 1.00 21.36 32 LYS B N 1
ATOM 2615 C CA . LYS B 1 53 ? 28.902 51.154 82.412 1.00 20.98 32 LYS B CA 1
ATOM 2616 C C . LYS B 1 53 ? 28.997 49.680 81.962 1.00 19.74 32 LYS B C 1
ATOM 2617 O O . LYS B 1 53 ? 29.602 49.374 80.926 1.00 19.17 32 LYS B O 1
ATOM 2623 N N . VAL B 1 54 ? 28.466 48.785 82.788 1.00 19.10 33 VAL B N 1
ATOM 2624 C CA . VAL B 1 54 ? 28.596 47.351 82.467 1.00 17.77 33 VAL B CA 1
ATOM 2625 C C . VAL B 1 54 ? 27.676 46.953 81.288 1.00 18.10 33 VAL B C 1
ATOM 2626 O O . VAL B 1 54 ? 28.085 46.182 80.440 1.00 17.05 33 VAL B O 1
ATOM 2630 N N . SER B 1 55 ? 26.486 47.539 81.215 1.00 16.79 34 SER B N 1
ATOM 2631 C CA . SER B 1 55 ? 25.644 47.293 80.032 1.00 16.69 34 SER B CA 1
ATOM 2632 C C . SER B 1 55 ? 26.333 47.764 78.785 1.00 16.93 34 SER B C 1
ATOM 2633 O O . SER B 1 55 ? 26.362 47.091 77.741 1.00 16.51 34 SER B O 1
ATOM 2636 N N . SER B 1 56 ? 26.935 48.979 78.828 1.00 16.73 35 SER B N 1
ATOM 2637 C CA . SER B 1 56 ? 27.587 49.448 77.639 1.00 18.87 35 SER B CA 1
ATOM 2638 C C . SER B 1 56 ? 28.772 48.541 77.269 1.00 18.72 35 SER B C 1
ATOM 2639 O O . SER B 1 56 ? 28.991 48.278 76.094 1.00 19.13 35 SER B O 1
ATOM 2642 N N . SER B 1 57 ? 29.550 48.072 78.240 1.00 18.60 36 SER B N 1
ATOM 2643 C CA . SER B 1 57 ? 30.685 47.271 77.798 1.00 20.03 36 SER B CA 1
ATOM 2644 C C . SER B 1 57 ? 30.236 45.882 77.313 1.00 18.59 36 SER B C 1
ATOM 2645 O O . SER B 1 57 ? 30.775 45.382 76.332 1.00 18.43 36 SER B O 1
ATOM 2648 N N . ASN B 1 58 ? 29.207 45.316 77.957 1.00 17.27 37 ASN B N 1
ATOM 2649 C CA . ASN B 1 58 ? 28.647 44.054 77.431 1.00 16.69 37 ASN B CA 1
ATOM 2650 C C . ASN B 1 58 ? 28.137 44.200 76.000 1.00 16.78 37 ASN B C 1
ATOM 2651 O O . ASN B 1 58 ? 28.343 43.304 75.175 1.00 15.16 37 ASN B O 1
ATOM 2656 N N . LEU B 1 59 ? 27.417 45.308 75.742 1.00 15.59 38 LEU B N 1
ATOM 2657 C CA . LEU B 1 59 ? 26.821 45.516 74.431 1.00 16.15 38 LEU B CA 1
ATOM 2658 C C . LEU B 1 59 ? 27.850 45.776 73.344 1.00 17.43 38 LEU B C 1
ATOM 2659 O O . LEU B 1 59 ? 27.653 45.342 72.246 1.00 16.07 38 LEU B O 1
ATOM 2664 N N . LEU B 1 60 ? 28.913 46.504 73.677 1.00 18.46 39 LEU B N 1
ATOM 2665 C CA A LEU B 1 60 ? 30.032 46.686 72.724 0.50 19.62 39 LEU B CA 1
ATOM 2666 C CA B LEU B 1 60 ? 30.035 46.682 72.740 0.50 19.93 39 LEU B CA 1
ATOM 2667 C C . LEU B 1 60 ? 30.654 45.328 72.394 1.00 19.62 39 LEU B C 1
ATOM 2668 O O . LEU B 1 60 ? 30.903 45.031 71.217 1.00 19.59 39 LEU B O 1
ATOM 2677 N N . CYS B 1 61 ? 30.841 44.505 73.426 1.00 20.23 40 CYS B N 1
ATOM 2678 C CA . CYS B 1 61 ? 31.352 43.153 73.176 1.00 19.65 40 CYS B CA 1
ATOM 2679 C C . CYS B 1 61 ? 30.399 42.337 72.345 1.00 18.77 40 CYS B C 1
ATOM 2680 O O . CYS B 1 61 ? 30.804 41.599 71.456 1.00 18.59 40 CYS B O 1
ATOM 2683 N N . LEU B 1 62 ? 29.111 42.431 72.637 1.00 17.07 41 LEU B N 1
ATOM 2684 C CA . LEU B 1 62 ? 28.117 41.689 71.847 1.00 15.94 41 LEU B CA 1
ATOM 2685 C C . LEU B 1 62 ? 28.153 42.104 70.396 1.00 16.50 41 LEU B C 1
ATOM 2686 O O . LEU B 1 62 ? 28.135 41.270 69.493 1.00 15.58 41 LEU B O 1
ATOM 2691 N N . LYS B 1 63 ? 28.316 43.400 70.118 1.00 16.73 42 LYS B N 1
ATOM 2692 C CA . LYS B 1 63 ? 28.424 43.794 68.725 1.00 17.94 42 LYS B CA 1
ATOM 2693 C C . LYS B 1 63 ? 29.676 43.180 68.135 1.00 17.92 42 LYS B C 1
ATOM 2694 O O . LYS B 1 63 ? 29.666 42.672 67.029 1.00 17.93 42 LYS B O 1
ATOM 2700 N N . ASN B 1 64 ? 30.769 43.189 68.908 1.00 17.84 43 ASN B N 1
ATOM 2701 C CA . ASN B 1 64 ? 32.035 42.672 68.329 1.00 19.22 43 ASN B CA 1
ATOM 2702 C C . ASN B 1 64 ? 31.911 41.152 68.133 1.00 18.35 43 ASN B C 1
ATOM 2703 O O . ASN B 1 64 ? 32.412 40.615 67.160 1.00 18.03 43 ASN B O 1
ATOM 2708 N N . ILE B 1 65 ? 31.255 40.454 69.073 1.00 16.40 44 ILE B N 1
ATOM 2709 C CA . ILE B 1 65 ? 31.008 38.998 68.825 1.00 16.04 44 ILE B CA 1
ATOM 2710 C C . ILE B 1 65 ? 30.175 38.708 67.574 1.00 16.40 44 ILE B C 1
ATOM 2711 O O . ILE B 1 65 ? 30.482 37.756 66.792 1.00 16.44 44 ILE B O 1
ATOM 2716 N N . LEU B 1 66 ? 29.114 39.498 67.359 1.00 16.78 45 LEU B N 1
ATOM 2717 C CA . LEU B 1 66 ? 28.243 39.267 66.178 1.00 17.33 45 LEU B CA 1
ATOM 2718 C C . LEU B 1 66 ? 29.017 39.451 64.891 1.00 18.60 45 LEU B C 1
ATOM 2719 O O . LEU B 1 66 ? 28.832 38.677 63.954 1.00 16.94 45 LEU B O 1
ATOM 2724 N N . GLU B 1 67 ? 29.847 40.496 64.856 1.00 18.33 46 GLU B N 1
ATOM 2725 C CA . GLU B 1 67 ? 30.735 40.716 63.734 1.00 20.25 46 GLU B CA 1
ATOM 2726 C C . GLU B 1 67 ? 31.654 39.544 63.536 1.00 19.07 46 GLU B C 1
ATOM 2727 O O . GLU B 1 67 ? 31.821 39.091 62.396 1.00 20.44 46 GLU B O 1
ATOM 2733 N N . TRP B 1 68 ? 32.282 39.042 64.595 1.00 17.90 47 TRP B N 1
ATOM 2734 C CA . TRP B 1 68 ? 33.199 37.947 64.415 1.00 18.65 47 TRP B CA 1
ATOM 2735 C C . TRP B 1 68 ? 32.464 36.725 63.928 1.00 17.74 47 TRP B C 1
ATOM 2736 O O . TRP B 1 68 ? 32.914 35.909 63.130 1.00 17.99 47 TRP B O 1
ATOM 2747 N N . ASN B 1 69 ? 31.284 36.516 64.515 1.00 15.97 48 ASN B N 1
ATOM 2748 C CA . ASN B 1 69 ? 30.458 35.369 64.121 1.00 15.25 48 ASN B CA 1
ATOM 2749 C C . ASN B 1 69 ? 30.134 35.379 62.641 1.00 16.67 48 ASN B C 1
ATOM 2750 O O . ASN B 1 69 ? 30.190 34.377 61.970 1.00 17.56 48 ASN B O 1
ATOM 2755 N N . LEU B 1 70 ? 29.666 36.508 62.142 1.00 17.12 49 LEU B N 1
ATOM 2756 C CA . LEU B 1 70 ? 29.330 36.587 60.707 1.00 17.91 49 LEU B CA 1
ATOM 2757 C C . LEU B 1 70 ? 30.602 36.259 59.911 1.00 19.04 49 LEU B C 1
ATOM 2758 O O . LEU B 1 70 ? 30.507 35.482 58.955 1.00 19.02 49 LEU B O 1
ATOM 2763 N N . LYS B 1 71 ? 31.759 36.771 60.333 1.00 18.99 50 LYS B N 1
ATOM 2764 C CA . LYS B 1 71 ? 33.009 36.478 59.541 1.00 21.24 50 LYS B CA 1
ATOM 2765 C C . LYS B 1 71 ? 33.346 34.967 59.533 1.00 21.46 50 LYS B C 1
ATOM 2766 O O . LYS B 1 71 ? 33.956 34.429 58.596 1.00 23.17 50 LYS B O 1
ATOM 2772 N N . HIS B 1 72 ? 32.896 34.250 60.571 1.00 19.44 51 HIS B N 1
ATOM 2773 C CA . HIS B 1 72 ? 33.205 32.825 60.748 1.00 18.92 51 HIS B CA 1
ATOM 2774 C C . HIS B 1 72 ? 32.024 31.936 60.474 1.00 17.85 51 HIS B C 1
ATOM 2775 O O . HIS B 1 72 ? 32.078 30.763 60.737 1.00 18.17 51 HIS B O 1
ATOM 2782 N N . GLU B 1 73 ? 31.019 32.499 59.793 1.00 17.29 52 GLU B N 1
ATOM 2783 C CA . GLU B 1 73 ? 29.863 31.765 59.284 1.00 17.56 52 GLU B CA 1
ATOM 2784 C C . GLU B 1 73 ? 29.035 31.121 60.413 1.00 15.93 52 GLU B C 1
ATOM 2785 O O . GLU B 1 73 ? 28.503 30.046 60.258 1.00 16.53 52 GLU B O 1
ATOM 2791 N N . ILE B 1 74 ? 28.948 31.857 61.523 1.00 16.97 53 ILE B N 1
ATOM 2792 C CA . ILE B 1 74 ? 28.173 31.415 62.700 1.00 15.83 53 ILE B CA 1
ATOM 2793 C C . ILE B 1 74 ? 26.976 32.367 62.765 1.00 14.57 53 ILE B C 1
ATOM 2794 O O . ILE B 1 74 ? 27.073 33.511 63.175 1.00 15.32 53 ILE B O 1
ATOM 2799 N N . LEU B 1 75 ? 25.816 31.862 62.388 1.00 15.95 54 LEU B N 1
ATOM 2800 C CA . LEU B 1 75 ? 24.643 32.758 62.125 1.00 16.10 54 LEU B CA 1
ATOM 2801 C C . LEU B 1 75 ? 23.489 32.602 63.146 1.00 15.36 54 LEU B C 1
ATOM 2802 O O . LEU B 1 75 ? 22.370 33.043 62.919 1.00 15.61 54 LEU B O 1
ATOM 2807 N N . PHE B 1 76 ? 23.847 31.987 64.266 1.00 14.38 55 PHE B N 1
ATOM 2808 C CA . PHE B 1 76 ? 22.831 31.827 65.399 1.00 12.74 55 PHE B CA 1
ATOM 2809 C C . PHE B 1 76 ? 23.616 32.209 66.689 1.00 11.81 55 PHE B C 1
ATOM 2810 O O . PHE B 1 76 ? 24.799 31.953 66.796 1.00 12.37 55 PHE B O 1
ATOM 2818 N N . PHE B 1 77 ? 22.954 32.824 67.671 1.00 11.33 56 PHE B N 1
ATOM 2819 C CA . PHE B 1 77 ? 23.659 33.211 68.908 1.00 11.95 56 PHE B CA 1
ATOM 2820 C C . PHE B 1 77 ? 22.635 33.316 70.039 1.00 11.44 56 PHE B C 1
ATOM 2821 O O . PHE B 1 77 ? 21.491 33.704 69.805 1.00 12.04 56 PHE B O 1
ATOM 2829 N N . ARG B 1 78 ? 23.046 32.869 71.207 1.00 10.72 57 ARG B N 1
ATOM 2830 C CA . ARG B 1 78 ? 22.193 33.053 72.424 1.00 10.49 57 ARG B CA 1
ATOM 2831 C C . ARG B 1 78 ? 22.749 34.176 73.207 1.00 10.91 57 ARG B C 1
ATOM 2832 O O . ARG B 1 78 ? 23.860 34.086 73.752 1.00 11.07 57 ARG B O 1
ATOM 2840 N N . ILE B 1 79 ? 22.035 35.338 73.203 1.00 10.30 58 ILE B N 1
ATOM 2841 C CA . ILE B 1 79 ? 22.472 36.502 73.944 1.00 11.16 58 ILE B CA 1
ATOM 2842 C C . ILE B 1 79 ? 22.422 36.248 75.458 1.00 10.87 58 ILE B C 1
ATOM 2843 O O . ILE B 1 79 ? 21.402 35.699 76.013 1.00 11.28 58 ILE B O 1
ATOM 2848 N N . SER B 1 80 ? 23.490 36.635 76.131 1.00 10.67 59 SER B N 1
ATOM 2849 C CA . SER B 1 80 ? 23.545 36.496 77.594 1.00 10.67 59 SER B CA 1
ATOM 2850 C C . SER B 1 80 ? 22.399 37.210 78.307 1.00 10.82 59 SER B C 1
ATOM 2851 O O . SER B 1 80 ? 22.095 38.401 77.996 1.00 10.55 59 SER B O 1
ATOM 2854 N N . SER B 1 81 ? 21.817 36.537 79.303 1.00 10.79 60 SER B N 1
ATOM 2855 C CA . SER B 1 81 ? 20.835 37.199 80.233 1.00 10.91 60 SER B CA 1
ATOM 2856 C C . SER B 1 81 ? 21.512 38.264 81.092 1.00 11.52 60 SER B C 1
ATOM 2857 O O . SER B 1 81 ? 20.790 39.142 81.626 1.00 13.21 60 SER B O 1
ATOM 2860 N N . ASN B 1 82 ? 22.852 38.271 81.202 1.00 11.67 61 ASN B N 1
ATOM 2861 C CA . ASN B 1 82 ? 23.530 39.330 81.981 1.00 12.70 61 ASN B CA 1
ATOM 2862 C C . ASN B 1 82 ? 23.711 40.619 81.212 1.00 13.57 61 ASN B C 1
ATOM 2863 O O . ASN B 1 82 ? 24.239 41.602 81.766 1.00 15.11 61 ASN B O 1
ATOM 2868 N N . THR B 1 83 ? 23.266 40.687 79.948 1.00 12.88 62 THR B N 1
ATOM 2869 C CA . THR B 1 83 ? 23.508 41.870 79.048 1.00 14.14 62 THR B CA 1
ATOM 2870 C C . THR B 1 83 ? 23.238 43.200 79.802 1.00 13.92 62 THR B C 1
ATOM 2871 O O . THR B 1 83 ? 24.149 44.036 79.870 1.00 14.11 62 THR B O 1
ATOM 2875 N N . ILE B 1 84 ? 22.066 43.306 80.427 1.00 13.49 63 ILE B N 1
ATOM 2876 C CA . ILE B 1 84 ? 21.774 44.494 81.306 1.00 14.73 63 ILE B CA 1
ATOM 2877 C C . ILE B 1 84 ? 21.739 43.932 82.730 1.00 13.75 63 ILE B C 1
ATOM 2878 O O . ILE B 1 84 ? 20.792 43.267 83.101 1.00 14.91 63 ILE B O 1
ATOM 2883 N N . PRO B 1 85 ? 22.822 44.127 83.518 1.00 14.32 64 PRO B N 1
ATOM 2884 C CA . PRO B 1 85 ? 22.824 43.445 84.815 1.00 16.18 64 PRO B CA 1
ATOM 2885 C C . PRO B 1 85 ? 21.735 43.852 85.774 1.00 16.62 64 PRO B C 1
ATOM 2886 O O . PRO B 1 85 ? 21.391 45.072 85.858 1.00 17.01 64 PRO B O 1
ATOM 2890 N N . LEU B 1 86 ? 21.107 42.864 86.460 1.00 15.15 65 LEU B N 1
ATOM 2891 C CA . LEU B 1 86 ? 20.078 43.121 87.474 1.00 16.29 65 LEU B CA 1
ATOM 2892 C C . LEU B 1 86 ? 18.818 43.781 86.993 1.00 14.90 65 LEU B C 1
ATOM 2893 O O . LEU B 1 86 ? 18.003 44.254 87.778 1.00 14.80 65 LEU B O 1
ATOM 2898 N N . ALA B 1 87 ? 18.536 43.717 85.674 1.00 13.76 66 ALA B N 1
ATOM 2899 C CA . ALA B 1 87 ? 17.444 44.472 85.099 1.00 14.94 66 ALA B CA 1
ATOM 2900 C C . ALA B 1 87 ? 16.075 44.149 85.601 1.00 16.56 66 ALA B C 1
ATOM 2901 O O . ALA B 1 87 ? 15.223 45.028 85.614 1.00 16.24 66 ALA B O 1
ATOM 2903 N N . SER B 1 88 ? 15.849 42.879 85.998 1.00 16.76 67 SER B N 1
ATOM 2904 C CA . SER B 1 88 ? 14.501 42.581 86.553 1.00 19.60 67 SER B CA 1
ATOM 2905 C C . SER B 1 88 ? 14.363 42.689 88.080 1.00 19.05 67 SER B C 1
ATOM 2906 O O . SER B 1 88 ? 13.277 42.440 88.610 1.00 19.71 67 SER B O 1
ATOM 2909 N N . HIS B 1 89 ? 15.402 43.188 88.761 1.00 18.68 68 HIS B N 1
ATOM 2910 C CA . HIS B 1 89 ? 15.350 43.273 90.226 1.00 20.95 68 HIS B CA 1
ATOM 2911 C C . HIS B 1 89 ? 14.417 44.399 90.645 1.00 22.09 68 HIS B C 1
ATOM 2912 O O . HIS B 1 89 ? 14.303 45.448 89.956 1.00 21.65 68 HIS B O 1
ATOM 2919 N N . PRO B 1 90 ? 13.633 44.171 91.718 1.00 24.36 69 PRO B N 1
ATOM 2920 C CA . PRO B 1 90 ? 12.678 45.185 92.237 1.00 25.44 69 PRO B CA 1
ATOM 2921 C C . PRO B 1 90 ? 13.301 46.540 92.548 1.00 24.00 69 PRO B C 1
ATOM 2922 O O . PRO B 1 90 ? 12.628 47.562 92.340 1.00 25.54 69 PRO B O 1
ATOM 2926 N N . LYS B 1 91 ? 14.564 46.508 92.912 1.00 24.21 70 LYS B N 1
ATOM 2927 C CA . LYS B 1 91 ? 15.336 47.743 93.209 1.00 24.65 70 LYS B CA 1
ATOM 2928 C C . LYS B 1 91 ? 15.927 48.435 91.961 1.00 23.83 70 LYS B C 1
ATOM 2929 O O . LYS B 1 91 ? 16.498 49.499 92.064 1.00 24.19 70 LYS B O 1
ATOM 2935 N N . PHE B 1 92 ? 15.848 47.801 90.783 1.00 20.63 71 PHE B N 1
ATOM 2936 C CA . PHE B 1 92 ? 16.449 48.338 89.590 1.00 18.57 71 PHE B CA 1
ATOM 2937 C C . PHE B 1 92 ? 15.514 49.317 88.959 1.00 20.25 71 PHE B C 1
ATOM 2938 O O . PHE B 1 92 ? 14.320 49.014 88.622 1.00 21.80 71 PHE B O 1
ATOM 2946 N N . HIS B 1 93 ? 16.043 50.533 88.777 1.00 22.74 72 HIS B N 1
ATOM 2947 C CA . HIS B 1 93 ? 15.272 51.606 88.124 1.00 25.06 72 HIS B CA 1
ATOM 2948 C C . HIS B 1 93 ? 15.958 52.408 87.065 1.00 26.66 72 HIS B C 1
ATOM 2949 O O . HIS B 1 93 ? 15.551 53.524 86.764 1.00 31.72 72 HIS B O 1
ATOM 2956 N N . VAL B 1 94 ? 16.932 51.824 86.398 1.00 23.48 73 VAL B N 1
ATOM 2957 C CA . VAL B 1 94 ? 17.703 52.455 85.389 1.00 22.13 73 VAL B CA 1
ATOM 2958 C C . VAL B 1 94 ? 17.006 52.515 84.002 1.00 21.83 73 VAL B C 1
ATOM 2959 O O . VAL B 1 94 ? 16.520 51.476 83.492 1.00 20.38 73 VAL B O 1
ATOM 2963 N N . ASN B 1 95 ? 17.052 53.690 83.341 1.00 23.18 74 ASN B N 1
ATOM 2964 C CA . ASN B 1 95 ? 16.328 53.844 82.062 1.00 23.00 74 ASN B CA 1
ATOM 2965 C C . ASN B 1 95 ? 17.206 53.471 80.910 1.00 21.25 74 ASN B C 1
ATOM 2966 O O . ASN B 1 95 ? 17.635 54.279 80.113 1.00 22.06 74 ASN B O 1
ATOM 2971 N N . TRP B 1 96 ? 17.543 52.173 80.847 1.00 19.49 75 TRP B N 1
ATOM 2972 C CA . TRP B 1 96 ? 18.499 51.737 79.833 1.00 18.53 75 TRP B CA 1
ATOM 2973 C C . TRP B 1 96 ? 17.938 51.736 78.440 1.00 18.27 75 TRP B C 1
ATOM 2974 O O . TRP B 1 96 ? 18.676 51.816 77.484 1.00 17.70 75 TRP B O 1
ATOM 2985 N N . LYS B 1 97 ? 16.625 51.527 78.346 1.00 21.37 76 LYS B N 1
ATOM 2986 C CA . LYS B 1 97 ? 16.015 51.469 77.033 1.00 23.14 76 LYS B CA 1
ATOM 2987 C C . LYS B 1 97 ? 16.172 52.800 76.354 1.00 23.49 76 LYS B C 1
ATOM 2988 O O . LYS B 1 97 ? 16.406 52.778 75.178 1.00 26.47 76 LYS B O 1
ATOM 2994 N N . ASP B 1 98 ? 16.075 53.932 77.080 1.00 25.19 77 ASP B N 1
ATOM 2995 C CA . ASP B 1 98 ? 16.373 55.221 76.393 1.00 25.34 77 ASP B CA 1
ATOM 2996 C C . ASP B 1 98 ? 17.869 55.480 76.277 1.00 23.29 77 ASP B C 1
ATOM 2997 O O . ASP B 1 98 ? 18.383 55.871 75.216 1.00 24.57 77 ASP B O 1
ATOM 3002 N N . LYS B 1 99 ? 18.578 55.349 77.398 1.00 21.35 78 LYS B N 1
ATOM 3003 C CA . LYS B 1 99 ? 19.976 55.706 77.395 1.00 22.57 78 LYS B CA 1
ATOM 3004 C C . LYS B 1 99 ? 20.870 54.948 76.397 1.00 21.86 78 LYS B C 1
ATOM 3005 O O . LYS B 1 99 ? 21.849 55.479 75.926 1.00 22.66 78 LYS B O 1
ATOM 3011 N N . LEU B 1 100 ? 20.598 53.643 76.257 1.00 20.94 79 LEU B N 1
ATOM 3012 C CA . LEU B 1 100 ? 21.346 52.854 75.357 1.00 21.49 79 LEU B CA 1
ATOM 3013 C C . LEU B 1 100 ? 20.636 52.560 74.039 1.00 22.63 79 LEU B C 1
ATOM 3014 O O . LEU B 1 100 ? 21.018 51.636 73.349 1.00 21.63 79 LEU B O 1
ATOM 3019 N N . SER B 1 101 ? 19.676 53.389 73.652 1.00 24.28 80 SER B N 1
ATOM 3020 C CA . SER B 1 101 ? 18.884 53.044 72.466 1.00 24.39 80 SER B CA 1
ATOM 3021 C C . SER B 1 101 ? 19.729 52.933 71.190 1.00 26.00 80 SER B C 1
ATOM 3022 O O . SER B 1 101 ? 19.407 52.119 70.293 1.00 24.10 80 SER B O 1
ATOM 3025 N N . HIS B 1 102 ? 20.764 53.780 71.089 1.00 26.57 81 HIS B N 1
ATOM 3026 C CA . HIS B 1 102 ? 21.710 53.805 69.948 1.00 30.35 81 HIS B CA 1
ATOM 3027 C C . HIS B 1 102 ? 22.373 52.468 69.752 1.00 28.71 81 HIS B C 1
ATOM 3028 O O . HIS B 1 102 ? 22.235 51.888 68.674 1.00 25.45 81 HIS B O 1
ATOM 3035 N N . ILE B 1 103 ? 23.102 51.955 70.748 1.00 26.32 82 ILE B N 1
ATOM 3036 C CA . ILE B 1 103 ? 23.851 50.715 70.517 1.00 25.13 82 ILE B CA 1
ATOM 3037 C C . ILE B 1 103 ? 22.830 49.539 70.362 1.00 22.02 82 ILE B C 1
ATOM 3038 O O . ILE B 1 103 ? 23.062 48.626 69.593 1.00 19.04 82 ILE B O 1
ATOM 3043 N N . LEU B 1 104 ? 21.731 49.578 71.138 1.00 20.74 83 LEU B N 1
ATOM 3044 C CA . LEU B 1 104 ? 20.710 48.517 71.042 1.00 17.88 83 LEU B CA 1
ATOM 3045 C C . LEU B 1 104 ? 20.130 48.461 69.652 1.00 19.27 83 LEU B C 1
ATOM 3046 O O . LEU B 1 104 ? 20.000 47.360 69.029 1.00 18.25 83 LEU B O 1
ATOM 3051 N N . GLY B 1 105 ? 19.834 49.632 69.093 1.00 20.81 84 GLY B N 1
ATOM 3052 C CA . GLY B 1 105 ? 19.287 49.605 67.732 1.00 22.16 84 GLY B CA 1
ATOM 3053 C C . GLY B 1 105 ? 20.298 49.117 66.698 1.00 23.63 84 GLY B C 1
ATOM 3054 O O . GLY B 1 105 ? 19.900 48.461 65.726 1.00 24.18 84 GLY B O 1
ATOM 3055 N N . ASP B 1 106 ? 21.552 49.527 66.848 1.00 22.63 85 ASP B N 1
ATOM 3056 C CA . ASP B 1 106 ? 22.626 49.216 65.946 1.00 23.74 85 ASP B CA 1
ATOM 3057 C C . ASP B 1 106 ? 22.823 47.683 65.951 1.00 22.07 85 ASP B C 1
ATOM 3058 O O . ASP B 1 106 ? 22.940 47.072 64.939 1.00 21.98 85 ASP B O 1
ATOM 3063 N N . ILE B 1 107 ? 22.838 47.073 67.137 1.00 19.79 86 ILE B N 1
ATOM 3064 C CA . ILE B 1 107 ? 23.048 45.620 67.178 1.00 18.45 86 ILE B CA 1
ATOM 3065 C C . ILE B 1 107 ? 21.834 44.927 66.486 1.00 18.43 86 ILE B C 1
ATOM 3066 O O . ILE B 1 107 ? 22.019 43.982 65.734 1.00 17.31 86 ILE B O 1
ATOM 3071 N N . GLY B 1 108 ? 20.590 45.351 66.791 1.00 18.37 87 GLY B N 1
ATOM 3072 C CA . GLY B 1 108 ? 19.403 44.758 66.131 1.00 18.23 87 GLY B CA 1
ATOM 3073 C C . GLY B 1 108 ? 19.444 44.920 64.612 1.00 19.43 87 GLY B C 1
ATOM 3074 O O . GLY B 1 108 ? 19.116 43.967 63.843 1.00 19.91 87 GLY B O 1
ATOM 3075 N N . ASP B 1 109 ? 19.896 46.095 64.169 1.00 20.11 88 ASP B N 1
ATOM 3076 C CA . ASP B 1 109 ? 20.080 46.273 62.713 1.00 20.87 88 ASP B CA 1
ATOM 3077 C C . ASP B 1 109 ? 21.065 45.316 62.155 1.00 21.32 88 ASP B C 1
ATOM 3078 O O . ASP B 1 109 ? 20.815 44.745 61.075 1.00 22.88 88 ASP B O 1
ATOM 3083 N N . PHE B 1 110 ? 22.181 45.067 62.885 1.00 19.65 89 PHE B N 1
ATOM 3084 C CA . PHE B 1 110 ? 23.179 44.135 62.335 1.00 20.18 89 PHE B CA 1
ATOM 3085 C C . PHE B 1 110 ? 22.622 42.701 62.263 1.00 18.89 89 PHE B C 1
ATOM 3086 O O . PHE B 1 110 ? 22.782 41.961 61.268 1.00 19.14 89 PHE B O 1
ATOM 3094 N N . ILE B 1 111 ? 21.851 42.347 63.266 1.00 18.89 90 ILE B N 1
ATOM 3095 C CA . ILE B 1 111 ? 21.294 41.020 63.302 1.00 18.27 90 ILE B CA 1
ATOM 3096 C C . ILE B 1 111 ? 20.299 40.825 62.143 1.00 19.07 90 ILE B C 1
ATOM 3097 O O . ILE B 1 111 ? 20.337 39.802 61.507 1.00 19.80 90 ILE B O 1
ATOM 3102 N N . LYS B 1 112 ? 19.446 41.816 61.911 1.00 19.99 91 LYS B N 1
ATOM 3103 C CA . LYS B 1 112 ? 18.405 41.726 60.849 1.00 20.97 91 LYS B CA 1
ATOM 3104 C C . LYS B 1 112 ? 19.067 41.743 59.447 1.00 22.61 91 LYS B C 1
ATOM 3105 O O . LYS B 1 112 ? 18.715 40.909 58.603 1.00 22.65 91 LYS B O 1
ATOM 3111 N N . GLU B 1 113 ? 20.029 42.649 59.258 1.00 22.86 92 GLU B N 1
ATOM 3112 C CA . GLU B 1 113 ? 20.735 42.828 57.950 1.00 24.89 92 GLU B CA 1
ATOM 3113 C C . GLU B 1 113 ? 21.470 41.570 57.539 1.00 24.77 92 GLU B C 1
ATOM 3114 O O . GLU B 1 113 ? 21.611 41.266 56.345 1.00 24.33 92 GLU B O 1
ATOM 3120 N N . ASN B 1 114 ? 21.879 40.776 58.520 1.00 22.35 93 ASN B N 1
ATOM 3121 C CA . ASN B 1 114 ? 22.748 39.636 58.290 1.00 22.69 93 ASN B CA 1
ATOM 3122 C C . ASN B 1 114 ? 22.087 38.290 58.607 1.00 22.07 93 ASN B C 1
ATOM 3123 O O . ASN B 1 114 ? 22.765 37.252 58.531 1.00 22.71 93 ASN B O 1
ATOM 3128 N N . SER B 1 115 ? 20.777 38.320 58.836 1.00 22.77 94 SER B N 1
ATOM 3129 C CA . SER B 1 115 ? 19.925 37.112 58.989 1.00 23.73 94 SER B CA 1
ATOM 3130 C C . SER B 1 115 ? 20.463 36.235 60.151 1.00 21.92 94 SER B C 1
ATOM 3131 O O . SER B 1 115 ? 20.651 35.023 59.989 1.00 20.86 94 SER B O 1
ATOM 3134 N N . ILE B 1 116 ? 20.849 36.875 61.261 1.00 21.31 95 ILE B N 1
ATOM 3135 C CA . ILE B 1 116 ? 21.354 36.107 62.383 1.00 19.01 95 ILE B CA 1
ATOM 3136 C C . ILE B 1 116 ? 20.151 35.739 63.220 1.00 17.82 95 ILE B C 1
ATOM 3137 O O . ILE B 1 116 ? 19.250 36.569 63.416 1.00 19.07 95 ILE B O 1
ATOM 3142 N N . ARG B 1 117 ? 20.090 34.468 63.617 1.00 15.03 96 ARG B N 1
ATOM 3143 C CA . ARG B 1 117 ? 18.974 34.069 64.500 1.00 15.25 96 ARG B CA 1
ATOM 3144 C C . ARG B 1 117 ? 19.391 34.198 65.951 1.00 14.89 96 ARG B C 1
ATOM 3145 O O . ARG B 1 117 ? 20.555 33.983 66.285 1.00 13.69 96 ARG B O 1
ATOM 3153 N N . ILE B 1 118 ? 18.420 34.562 66.807 1.00 12.97 97 ILE B N 1
ATOM 3154 C CA . ILE B 1 118 ? 18.746 34.856 68.218 1.00 12.27 97 ILE B CA 1
ATOM 3155 C C . ILE B 1 118 ? 17.816 34.129 69.183 1.00 11.54 97 ILE B C 1
ATOM 3156 O O . ILE B 1 118 ? 16.615 34.054 68.980 1.00 12.71 97 ILE B O 1
ATOM 3161 N N . SER B 1 119 ? 18.468 33.553 70.181 1.00 11.11 98 SER B N 1
ATOM 3162 C CA . SER B 1 119 ? 17.716 33.072 71.366 1.00 11.23 98 SER B CA 1
ATOM 3163 C C . SER B 1 119 ? 18.320 33.639 72.653 1.00 10.45 98 SER B C 1
ATOM 3164 O O . SER B 1 119 ? 19.392 34.287 72.678 1.00 10.87 98 SER B O 1
ATOM 3167 N N . MET B 1 120 ? 17.488 33.518 73.691 1.00 10.18 99 MET B N 1
ATOM 3168 C CA . MET B 1 120 ? 17.985 33.794 75.046 1.00 10.32 99 MET B CA 1
ATOM 3169 C C . MET B 1 120 ? 17.379 32.707 75.943 1.00 10.36 99 MET B C 1
ATOM 3170 O O . MET B 1 120 ? 16.288 32.155 75.654 1.00 10.46 99 MET B O 1
ATOM 3175 N N . HIS B 1 121 ? 18.068 32.413 77.053 1.00 11.01 100 HIS B N 1
ATOM 3176 C CA . HIS B 1 121 ? 17.621 31.384 78.070 1.00 11.91 100 HIS B CA 1
ATOM 3177 C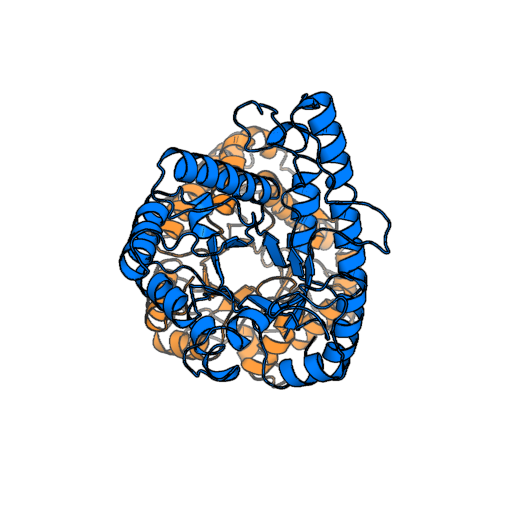 C . HIS B 1 121 ? 17.808 31.963 79.444 1.00 12.75 100 HIS B C 1
ATOM 3178 O O . HIS B 1 121 ? 18.934 32.119 79.873 1.00 13.06 100 HIS B O 1
ATOM 3185 N N . PRO B 1 122 ? 16.755 32.426 80.105 1.00 11.71 101 PRO B N 1
ATOM 3186 C CA . PRO B 1 122 ? 16.889 32.991 81.444 1.00 13.82 101 PRO B CA 1
ATOM 3187 C C . PRO B 1 122 ? 17.376 31.992 82.472 1.00 16.12 101 PRO B C 1
ATOM 3188 O O . PRO B 1 122 ? 17.817 32.395 83.531 1.00 20.40 101 PRO B O 1
ATOM 3192 N N . GLY B 1 123 ? 17.241 30.703 82.224 1.00 18.14 102 GLY B N 1
ATOM 3193 C CA . GLY B 1 123 ? 17.771 29.733 83.212 1.00 19.53 102 GLY B CA 1
ATOM 3194 C C . GLY B 1 123 ? 16.904 29.471 84.429 1.00 21.07 102 GLY B C 1
ATOM 3195 O O . GLY B 1 123 ? 15.746 29.867 84.469 1.00 19.10 102 GLY B O 1
ATOM 3196 N N . GLN B 1 124 ? 17.522 28.762 85.391 1.00 21.43 103 GLN B N 1
ATOM 3197 C CA . GLN B 1 124 ? 16.788 28.111 86.444 1.00 21.91 103 GLN B CA 1
ATOM 3198 C C . GLN B 1 124 ? 15.964 29.017 87.304 1.00 21.06 103 GLN B C 1
ATOM 3199 O O . GLN B 1 124 ? 14.976 28.539 87.924 1.00 25.33 103 GLN B O 1
ATOM 3205 N N . TYR B 1 125 ? 16.312 30.276 87.491 1.00 17.99 104 TYR B N 1
ATOM 3206 C CA . TYR B 1 125 ? 15.416 30.974 88.395 1.00 19.05 104 TYR B CA 1
ATOM 3207 C C . TYR B 1 125 ? 14.072 31.440 87.795 1.00 14.82 104 TYR B C 1
ATOM 3208 O O . TYR B 1 125 ? 13.153 31.856 88.570 1.00 16.39 104 TYR B O 1
ATOM 3217 N N . VAL B 1 126 ? 13.898 31.281 86.492 1.00 14.12 105 VAL B N 1
ATOM 3218 C CA . VAL B 1 126 ? 12.554 31.409 85.972 1.00 12.77 105 VAL B CA 1
ATOM 3219 C C . VAL B 1 126 ? 11.830 30.086 86.133 1.00 12.66 105 VAL B C 1
ATOM 3220 O O . VAL B 1 126 ? 12.165 29.094 85.468 1.00 14.97 105 VAL B O 1
ATOM 3224 N N . VAL B 1 127 ? 10.723 30.176 86.890 1.00 11.24 106 VAL B N 1
ATOM 3225 C CA . VAL B 1 127 ? 9.882 29.009 87.136 1.00 12.60 106 VAL B CA 1
ATOM 3226 C C . VAL B 1 127 ? 8.463 29.469 86.934 1.00 12.33 106 VAL B C 1
ATOM 3227 O O . VAL B 1 127 ? 7.711 29.832 87.863 1.00 11.75 106 VAL B O 1
ATOM 3231 N N . LEU B 1 128 ? 8.050 29.429 85.662 1.00 12.99 107 LEU B N 1
ATOM 3232 C CA . LEU B 1 128 ? 6.765 30.026 85.287 1.00 12.63 107 LEU B CA 1
ATOM 3233 C C . LEU B 1 128 ? 5.588 29.263 85.932 1.00 12.46 107 LEU B C 1
ATOM 3234 O O . LEU B 1 128 ? 4.585 29.878 86.182 1.00 13.53 107 LEU B O 1
ATOM 3239 N N . ASN B 1 129 ? 5.780 27.955 86.225 1.00 13.11 108 ASN B N 1
ATOM 3240 C CA . ASN B 1 129 ? 4.721 27.123 86.772 1.00 13.57 108 ASN B CA 1
ATOM 3241 C C . ASN B 1 129 ? 4.948 26.821 88.276 1.00 13.72 108 ASN B C 1
ATOM 3242 O O . ASN B 1 129 ? 4.448 25.860 88.830 1.00 14.46 108 ASN B O 1
ATOM 3247 N N . SER B 1 130 ? 5.722 27.706 88.930 1.00 13.83 109 SER B N 1
ATOM 3248 C CA . SER B 1 130 ? 5.837 27.624 90.414 1.00 13.75 109 SER B CA 1
ATOM 3249 C C . SER B 1 130 ? 4.503 27.618 91.093 1.00 14.55 109 SER B C 1
ATOM 3250 O O . SER B 1 130 ? 3.565 28.327 90.670 1.00 14.22 109 SER B O 1
ATOM 3253 N N . VAL B 1 131 ? 4.422 26.880 92.198 1.00 15.55 110 VAL B N 1
ATOM 3254 C CA . VAL B 1 131 ? 3.266 27.026 93.063 1.00 16.68 110 VAL B CA 1
ATOM 3255 C C . VAL B 1 131 ? 3.239 28.302 93.901 1.00 16.15 110 VAL B C 1
ATOM 3256 O O . VAL B 1 131 ? 2.225 28.682 94.533 1.00 18.89 110 VAL B O 1
ATOM 3260 N N . ARG B 1 132 ? 4.394 28.960 93.946 1.00 14.94 111 ARG B N 1
ATOM 3261 C CA . ARG B 1 132 ? 4.532 30.107 94.864 1.00 15.95 111 ARG B CA 1
ATOM 3262 C C . ARG B 1 132 ? 4.298 31.376 94.050 1.00 15.88 111 ARG B C 1
ATOM 3263 O O . ARG B 1 132 ? 5.035 31.674 93.033 1.00 14.80 111 ARG B O 1
ATOM 3271 N N . GLU B 1 133 ? 3.275 32.150 94.461 1.00 17.49 112 GLU B N 1
ATOM 3272 C CA . GLU B 1 133 ? 2.918 33.368 93.653 1.00 19.84 112 GLU B CA 1
ATOM 3273 C C . GLU B 1 133 ? 4.070 34.335 93.483 1.00 18.27 112 GLU B C 1
ATOM 3274 O O . GLU B 1 133 ? 4.218 34.940 92.417 1.00 17.77 112 GLU B O 1
ATOM 3280 N N . GLU B 1 134 ? 4.891 34.509 94.499 1.00 16.10 113 GLU B N 1
ATOM 3281 C CA . GLU B 1 134 ? 5.999 35.474 94.374 1.00 15.84 113 GLU B CA 1
ATOM 3282 C C . GLU B 1 134 ? 7.046 34.983 93.341 1.00 15.75 113 GLU B C 1
ATOM 3283 O O . GLU B 1 134 ? 7.797 35.805 92.747 1.00 15.76 113 GLU B O 1
ATOM 3289 N N . VAL B 1 135 ? 7.217 33.663 93.244 1.00 14.76 114 VAL B N 1
ATOM 3290 C CA . VAL B 1 135 ? 8.199 33.101 92.310 1.00 12.87 114 VAL B CA 1
ATOM 3291 C C . VAL B 1 135 ? 7.647 33.328 90.904 1.00 12.85 114 VAL B C 1
ATOM 3292 O O . VAL B 1 135 ? 8.411 33.628 89.960 1.00 12.22 114 VAL B O 1
ATOM 3296 N N . VAL B 1 136 ? 6.348 33.104 90.720 1.00 12.75 115 VAL B N 1
ATOM 3297 C CA . VAL B 1 136 ? 5.760 33.362 89.370 1.00 13.14 115 VAL B CA 1
ATOM 3298 C C . VAL B 1 136 ? 5.958 34.834 89.021 1.00 13.41 115 VAL B C 1
ATOM 3299 O O . VAL B 1 136 ? 6.354 35.152 87.899 1.00 13.08 115 VAL B O 1
ATOM 3303 N N . ARG B 1 137 ? 5.698 35.737 89.969 1.00 15.16 116 ARG B N 1
ATOM 3304 C CA . ARG B 1 137 ? 5.818 37.151 89.714 1.00 16.00 116 ARG B CA 1
ATOM 3305 C C . ARG B 1 137 ? 7.245 37.535 89.338 1.00 14.20 116 A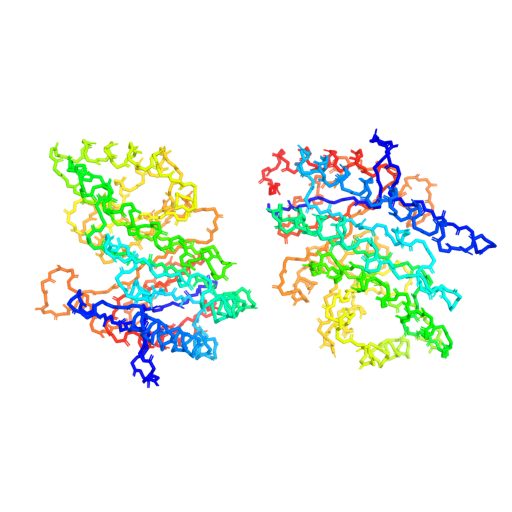RG B C 1
ATOM 3306 O O . ARG B 1 137 ? 7.469 38.262 88.354 1.00 15.10 116 ARG B O 1
ATOM 3314 N N . SER B 1 138 ? 8.201 37.064 90.101 1.00 14.21 117 SER B N 1
ATOM 3315 C CA . SER B 1 138 ? 9.604 37.386 89.740 1.00 13.74 117 SER B CA 1
ATOM 3316 C C . SER B 1 138 ? 10.071 36.794 88.421 1.00 12.66 117 SER B C 1
ATOM 3317 O O . SER B 1 138 ? 10.883 37.375 87.677 1.00 13.29 117 SER B O 1
ATOM 3320 N N . SER B 1 139 ? 9.544 35.606 88.169 1.00 12.20 118 SER B N 1
ATOM 3321 C CA . SER B 1 139 ? 9.893 34.913 86.909 1.00 11.10 118 SER B CA 1
ATOM 3322 C C . SER B 1 139 ? 9.353 35.721 85.730 1.00 11.79 118 SER B C 1
ATOM 3323 O O . SER B 1 139 ? 10.046 35.858 84.702 1.00 11.51 118 SER B O 1
ATOM 3326 N N . ILE B 1 140 ? 8.122 36.223 85.860 1.00 11.35 119 ILE B N 1
ATOM 3327 C CA . ILE B 1 140 ? 7.527 37.061 84.794 1.00 11.88 119 ILE B CA 1
ATOM 3328 C C . ILE B 1 140 ? 8.302 38.381 84.623 1.00 12.26 119 ILE B C 1
ATOM 3329 O O . ILE B 1 140 ? 8.523 38.763 83.494 1.00 13.14 119 ILE B O 1
ATOM 3334 N N . MET B 1 141 ? 8.781 38.994 85.717 1.00 13.78 120 MET B N 1
ATOM 3335 C CA . MET B 1 141 ? 9.668 40.175 85.662 1.00 14.73 120 MET B CA 1
ATOM 3336 C C . MET B 1 141 ? 10.916 39.885 84.883 1.00 13.34 120 MET B C 1
ATOM 3337 O O . MET B 1 141 ? 11.302 40.684 83.998 1.00 13.66 120 MET B O 1
ATOM 3342 N N . GLU B 1 142 ? 11.496 38.686 85.148 1.00 11.96 121 GLU B N 1
ATOM 3343 C CA . GLU B 1 142 ? 12.702 38.359 84.383 1.00 11.76 121 GLU B CA 1
ATOM 3344 C C . GLU B 1 142 ? 12.386 38.108 82.892 1.00 11.52 121 GLU B C 1
ATOM 3345 O O . GLU B 1 142 ? 13.131 38.515 82.001 1.00 10.85 121 GLU B O 1
ATOM 3351 N N . LEU B 1 143 ? 11.259 37.407 82.623 1.00 10.51 122 LEU B N 1
ATOM 3352 C CA . LEU B 1 143 ? 10.845 37.259 81.203 1.00 10.43 122 LEU B CA 1
ATOM 3353 C C . LEU B 1 143 ? 10.564 38.578 80.502 1.00 11.31 122 LEU B C 1
ATOM 3354 O O . LEU B 1 143 ? 10.920 38.703 79.327 1.00 11.71 122 LEU B O 1
ATOM 3359 N N . LYS B 1 144 ? 9.965 39.496 81.246 1.00 11.68 123 LYS B N 1
ATOM 3360 C CA . LYS B 1 144 ? 9.716 40.845 80.695 1.00 12.15 123 LYS B CA 1
ATOM 3361 C C . LYS B 1 144 ? 10.994 41.576 80.321 1.00 11.19 123 LYS B C 1
ATOM 3362 O O . LYS B 1 144 ? 11.041 42.165 79.236 1.00 12.91 123 LYS B O 1
ATOM 3368 N N . TYR B 1 145 ? 12.011 41.440 81.167 1.00 11.07 124 TYR B N 1
ATOM 3369 C CA . TYR B 1 145 ? 13.314 42.017 80.765 1.00 10.83 124 TYR B CA 1
ATOM 3370 C C . TYR B 1 145 ? 13.826 41.417 79.479 1.00 11.54 124 TYR B C 1
ATOM 3371 O O . TYR B 1 145 ? 14.301 42.146 78.619 1.00 11.45 124 TYR B O 1
ATOM 3380 N N . HIS B 1 146 ? 13.754 40.089 79.373 1.00 10.95 125 HIS B N 1
ATOM 3381 C CA . HIS B 1 146 ? 14.209 39.464 78.110 1.00 11.36 125 HIS B CA 1
ATOM 3382 C C . HIS B 1 146 ? 13.457 39.981 76.899 1.00 11.75 125 HIS B C 1
ATOM 3383 O O . HIS B 1 146 ? 14.071 40.337 75.919 1.00 12.51 125 HIS B O 1
ATOM 3390 N N . ALA B 1 147 ? 12.117 40.051 76.977 1.00 11.09 126 ALA B N 1
ATOM 3391 C CA . ALA B 1 147 ? 11.299 40.609 75.880 1.00 12.54 126 ALA B CA 1
ATOM 3392 C C . ALA B 1 147 ? 11.647 42.048 75.689 1.00 13.59 126 ALA B C 1
ATOM 3393 O O . ALA B 1 147 ? 11.774 42.473 74.559 1.00 13.85 126 ALA B O 1
ATOM 3395 N N . ASP B 1 148 ? 11.882 42.798 76.745 1.00 13.99 127 ASP B N 1
ATOM 3396 C CA . ASP B 1 148 ? 12.227 44.253 76.554 1.00 15.05 127 ASP B CA 1
ATOM 3397 C C . ASP B 1 148 ? 13.552 44.436 75.872 1.00 14.49 127 ASP B C 1
ATOM 3398 O O . ASP B 1 148 ? 13.759 45.368 75.060 1.00 15.17 127 ASP B O 1
ATOM 3403 N N . LEU B 1 149 ? 14.515 43.540 76.169 1.00 12.53 128 LEU B N 1
ATOM 3404 C CA . LEU B 1 149 ? 15.822 43.660 75.515 1.00 13.01 128 LEU B CA 1
ATOM 3405 C C . LEU B 1 149 ? 15.689 43.409 74.017 1.00 14.08 128 LEU B C 1
ATOM 3406 O O . LEU B 1 149 ? 16.232 44.145 73.165 1.00 14.09 128 LEU B O 1
ATOM 3411 N N . LEU B 1 150 ? 14.955 42.358 73.653 1.00 12.66 129 LEU B N 1
ATOM 3412 C CA . LEU B 1 150 ? 14.854 41.985 72.301 1.00 13.59 129 LEU B CA 1
ATOM 3413 C C . LEU B 1 150 ? 13.986 43.050 71.580 1.00 13.45 129 LEU B C 1
ATOM 3414 O O . LEU B 1 150 ? 14.287 43.438 70.406 1.00 13.97 129 LEU B O 1
ATOM 3419 N N . ASP B 1 151 ? 12.959 43.592 72.257 1.00 13.46 130 ASP B N 1
ATOM 3420 C CA . ASP B 1 151 ? 12.162 44.691 71.630 1.00 15.03 130 ASP B CA 1
ATOM 3421 C C . ASP B 1 151 ? 13.063 45.922 71.387 1.00 15.52 130 ASP B C 1
ATOM 3422 O O . ASP B 1 151 ? 12.924 46.594 70.346 1.00 16.20 130 ASP B O 1
ATOM 3427 N N . SER B 1 152 ? 13.931 46.262 72.323 1.00 15.19 131 SER B N 1
ATOM 3428 C CA . SER B 1 152 ? 14.840 47.442 72.193 1.00 16.43 131 SER B CA 1
ATOM 3429 C C . SER B 1 152 ? 15.771 47.271 71.027 1.00 16.97 131 SER B C 1
ATOM 3430 O O . SER B 1 152 ? 16.202 48.300 70.438 1.00 18.68 131 SER B O 1
ATOM 3433 N N . MET B 1 153 ? 16.042 46.006 70.626 1.00 15.48 132 MET B N 1
ATOM 3434 C CA . MET B 1 153 ? 16.970 45.790 69.512 1.00 16.26 132 MET B CA 1
ATOM 3435 C C . MET B 1 153 ? 16.150 45.791 68.221 1.00 16.96 132 MET B C 1
ATOM 3436 O O . MET B 1 153 ? 16.713 45.892 67.109 1.00 19.09 132 MET B O 1
ATOM 3441 N N . GLY B 1 154 ? 14.813 45.712 68.352 1.00 17.81 133 GLY B N 1
ATOM 3442 C CA . GLY B 1 154 ? 13.959 45.622 67.151 1.00 18.82 133 GLY B CA 1
ATOM 3443 C C . GLY B 1 154 ? 13.926 44.317 66.420 1.00 20.07 133 GLY B C 1
ATOM 3444 O O . GLY B 1 154 ? 13.639 44.287 65.231 1.00 21.23 133 GLY B O 1
ATOM 3445 N N . ILE B 1 155 ? 14.195 43.229 67.153 1.00 18.22 134 ILE B N 1
ATOM 3446 C CA . ILE B 1 155 ? 14.291 41.923 66.602 1.00 18.84 134 ILE B CA 1
ATOM 3447 C C . ILE B 1 155 ? 13.214 41.016 67.264 1.00 18.04 134 ILE B C 1
ATOM 3448 O O . ILE B 1 155 ? 12.554 41.426 68.237 1.00 21.79 134 ILE B O 1
ATOM 3453 N N . GLU B 1 156 ? 12.980 39.859 66.679 1.00 21.34 135 GLU B N 1
ATOM 3454 C CA . GLU B 1 156 ? 12.000 38.929 67.290 1.00 21.73 135 GLU B CA 1
ATOM 3455 C C . GLU B 1 156 ? 12.740 38.062 68.285 1.00 18.81 135 GLU B C 1
ATOM 3456 O O . GLU B 1 156 ? 12.887 38.502 69.423 1.00 20.35 135 GLU B O 1
ATOM 3462 N N . GLY B 1 157 ? 13.321 36.994 67.800 1.00 17.72 136 GLY B N 1
ATOM 3463 C CA . GLY B 1 157 ? 14.123 36.143 68.668 1.00 14.01 136 GLY B CA 1
ATOM 3464 C C . GLY B 1 157 ? 13.230 35.266 69.586 1.00 15.44 136 GLY B C 1
ATOM 3465 O O . GLY B 1 157 ? 11.991 35.460 69.658 1.00 17.73 136 GLY B O 1
ATOM 3466 N N . LYS B 1 158 ? 13.766 34.183 70.121 1.00 12.63 137 LYS B N 1
ATOM 3467 C CA . LYS B 1 158 ? 13.028 33.304 71.033 1.00 12.62 137 LYS B CA 1
ATOM 3468 C C . LYS B 1 158 ? 13.588 33.323 72.459 1.00 11.45 137 LYS B C 1
ATOM 3469 O O . LYS B 1 158 ? 14.786 33.524 72.635 1.00 12.10 137 LYS B O 1
ATOM 3475 N N . ILE B 1 159 ? 12.671 33.203 73.434 1.00 10.70 138 ILE B N 1
ATOM 3476 C CA . ILE B 1 159 ? 13.070 33.098 74.882 1.00 10.64 138 ILE B CA 1
ATOM 3477 C C . ILE B 1 159 ? 12.733 31.675 75.253 1.00 11.44 138 ILE B C 1
ATOM 3478 O O . ILE B 1 159 ? 11.578 31.283 75.236 1.00 11.12 138 ILE B O 1
ATOM 3483 N N . GLN B 1 160 ? 13.777 30.893 75.560 1.00 11.40 139 GLN B N 1
ATOM 3484 C CA . GLN B 1 160 ? 13.643 29.459 75.826 1.00 12.14 139 GLN B CA 1
ATOM 3485 C C . GLN B 1 160 ? 13.660 29.196 77.331 1.00 11.94 139 GLN B C 1
ATOM 3486 O O . GLN B 1 160 ? 14.537 29.687 78.082 1.00 11.85 139 GLN B O 1
ATOM 3492 N N . ILE B 1 161 ? 12.704 28.418 77.783 1.00 10.86 140 ILE B N 1
ATOM 3493 C CA . ILE B 1 161 ? 12.649 28.028 79.207 1.00 12.06 140 ILE B CA 1
ATOM 3494 C C . ILE B 1 161 ? 12.364 26.536 79.331 1.00 13.72 140 ILE B C 1
ATOM 3495 O O . ILE B 1 161 ? 11.850 25.939 78.396 1.00 13.90 140 ILE B O 1
ATOM 3500 N N . HIS B 1 162 ? 12.807 25.950 80.468 1.00 15.26 141 HIS B N 1
ATOM 3501 C CA . HIS B 1 162 ? 12.277 24.601 80.852 1.00 15.84 141 HIS B CA 1
ATOM 3502 C C . HIS B 1 162 ? 10.899 24.772 81.383 1.00 15.92 141 HIS B C 1
ATOM 3503 O O . HIS B 1 162 ? 10.423 25.899 81.733 1.00 16.59 141 HIS B O 1
ATOM 3510 N N . VAL B 1 163 ? 10.162 23.642 81.495 1.00 16.25 142 VAL B N 1
ATOM 3511 C CA . VAL B 1 163 ? 8.823 23.709 82.051 1.00 15.39 142 VAL B CA 1
ATOM 3512 C C . VAL B 1 163 ? 8.818 24.230 83.488 1.00 18.03 142 VAL B C 1
ATOM 3513 O O . VAL B 1 163 ? 7.901 24.986 83.887 1.00 17.32 142 VAL B O 1
ATOM 3517 N N . GLY B 1 164 ? 9.845 23.853 84.257 1.00 17.30 143 GLY B N 1
ATOM 3518 C CA . GLY B 1 164 ? 9.851 24.391 85.587 1.00 17.17 143 GLY B CA 1
ATOM 3519 C C . GLY B 1 164 ? 9.854 23.367 86.699 1.00 17.44 143 GLY B C 1
ATOM 3520 O O . GLY B 1 164 ? 10.543 22.332 86.678 1.00 19.37 143 GLY B O 1
ATOM 3521 N N . SER B 1 165 ? 8.967 23.618 87.632 1.00 15.77 144 SER B N 1
ATOM 3522 C CA . SER B 1 165 ? 8.835 22.778 88.796 1.00 17.99 144 SER B CA 1
ATOM 3523 C C . SER B 1 165 ? 7.961 21.551 88.501 1.00 19.14 144 SER B C 1
ATOM 3524 O O . SER B 1 165 ? 7.055 21.593 87.637 1.00 17.91 144 SER B O 1
ATOM 3527 N N . SER B 1 166 ? 8.160 20.546 89.326 1.00 21.68 145 SER B N 1
ATOM 3528 C CA . SER B 1 166 ? 7.260 19.419 89.297 1.00 22.35 145 SER B CA 1
ATOM 3529 C C . SER B 1 166 ? 6.554 19.280 90.619 1.00 24.09 145 SER B C 1
ATOM 3530 O O . SER B 1 166 ? 6.045 18.168 90.891 1.00 24.84 145 SER B O 1
ATOM 3533 N N . MET B 1 167 ? 6.482 20.367 91.418 1.00 23.66 146 MET B N 1
ATOM 3534 C CA . MET B 1 167 ? 5.852 20.280 92.759 1.00 27.70 146 MET B CA 1
ATOM 3535 C C . MET B 1 167 ? 4.411 19.825 92.581 1.00 26.15 146 MET B C 1
ATOM 3536 O O . MET B 1 167 ? 3.723 20.291 91.659 1.00 23.05 146 MET B O 1
ATOM 3541 N N . ASN B 1 168 ? 3.972 18.874 93.428 1.00 27.97 147 ASN B N 1
ATOM 3542 C CA . ASN B 1 168 ? 2.578 18.359 93.400 1.00 28.70 147 ASN B CA 1
ATOM 3543 C C . ASN B 1 168 ? 2.233 17.411 92.187 1.00 28.26 147 ASN B C 1
ATOM 3544 O O . ASN B 1 168 ? 1.051 17.155 91.888 1.00 29.30 147 ASN B O 1
ATOM 3549 N N . GLY B 1 169 ? 3.272 16.974 91.479 1.00 25.74 148 GLY B N 1
ATOM 3550 C CA . GLY B 1 169 ? 3.109 15.993 90.427 1.00 25.93 148 GLY B CA 1
ATOM 3551 C C . GLY B 1 169 ? 3.271 16.627 89.053 1.00 24.46 148 GLY B C 1
ATOM 3552 O O . GLY B 1 169 ? 3.006 17.829 88.836 1.00 23.40 148 GLY B O 1
ATOM 3553 N N . LYS B 1 170 ? 3.680 15.792 88.143 1.00 24.65 149 LYS B N 1
ATOM 3554 C CA . LYS B 1 170 ? 3.699 16.171 86.739 1.00 24.72 149 LYS B CA 1
ATOM 3555 C C . LYS B 1 170 ? 2.369 16.759 86.155 1.00 24.47 149 LYS B C 1
ATOM 3556 O O . LYS B 1 170 ? 2.410 17.837 85.578 1.00 21.37 149 LYS B O 1
ATOM 3562 N N . GLU B 1 171 ? 1.234 16.043 86.247 1.00 23.53 150 GLU B N 1
ATOM 3563 C CA . GLU B 1 171 ? -0.025 16.548 85.738 1.00 25.03 150 GLU B CA 1
ATOM 3564 C C . GLU B 1 171 ? -0.361 17.969 86.221 1.00 21.19 150 GLU B C 1
ATOM 3565 O O . GLU B 1 171 ? -0.671 18.837 85.377 1.00 21.81 150 GLU B O 1
ATOM 3571 N N . GLU B 1 172 ? -0.262 18.169 87.537 1.00 21.51 151 GLU B N 1
ATOM 3572 C CA . GLU B 1 172 ? -0.599 19.477 88.124 1.00 22.86 151 GLU B CA 1
ATOM 3573 C C . GLU B 1 172 ? 0.386 20.517 87.626 1.00 19.90 151 GLU B C 1
ATOM 3574 O O . GLU B 1 172 ? 0.009 21.652 87.388 1.00 20.09 151 GLU B O 1
ATOM 3580 N N . SER B 1 173 ? 1.630 20.117 87.554 1.00 19.86 152 SER B N 1
ATOM 3581 C CA . SER B 1 173 ? 2.699 21.022 87.132 1.00 17.27 152 SER B CA 1
ATOM 3582 C C . SER B 1 173 ? 2.558 21.472 85.656 1.00 18.63 152 SER B C 1
ATOM 3583 O O . SER B 1 173 ? 2.807 22.645 85.309 1.00 16.15 152 SER B O 1
ATOM 3586 N N . LEU B 1 174 ? 2.116 20.577 84.789 1.00 17.40 153 LEU B N 1
ATOM 3587 C CA . LEU B 1 174 ? 1.815 20.928 83.396 1.00 16.58 153 LEU B CA 1
ATOM 3588 C C . LEU B 1 174 ? 0.629 21.889 83.272 1.00 17.21 153 LEU B C 1
ATOM 3589 O O . LEU B 1 174 ? 0.654 22.850 82.484 1.00 16.59 153 LEU B O 1
ATOM 3594 N N . ASN B 1 175 ? -0.452 21.609 84.060 1.00 18.03 154 ASN B N 1
ATOM 3595 C CA . ASN B 1 175 ? -1.532 22.504 84.176 1.00 20.53 154 ASN B CA 1
ATOM 3596 C C . ASN B 1 175 ? -1.195 23.903 84.665 1.00 17.40 154 ASN B C 1
ATOM 3597 O O . ASN B 1 175 ? -1.677 24.892 84.030 1.00 19.36 154 ASN B O 1
ATOM 3602 N N . ARG B 1 176 ? -0.311 23.984 85.668 1.00 16.18 155 ARG B N 1
ATOM 3603 C CA . ARG B 1 176 ? 0.047 25.312 86.201 1.00 16.37 155 ARG B CA 1
ATOM 3604 C C . ARG B 1 176 ? 0.842 26.041 85.138 1.00 14.15 155 ARG B C 1
ATOM 3605 O O . ARG B 1 176 ? 0.705 27.283 85.002 1.00 15.14 155 ARG B O 1
ATOM 3613 N N . PHE B 1 177 ? 1.639 25.314 84.360 1.00 12.95 156 PHE B N 1
ATOM 3614 C CA . PHE B 1 177 ? 2.431 25.977 83.328 1.00 12.78 156 PHE B CA 1
ATOM 3615 C C . PHE B 1 177 ? 1.500 26.649 82.291 1.00 13.00 156 PHE B C 1
ATOM 3616 O O . PHE B 1 177 ? 1.653 27.823 81.969 1.00 12.58 156 PHE B O 1
ATOM 3624 N N . ILE B 1 178 ? 0.492 25.904 81.821 1.00 13.36 157 ILE B N 1
ATOM 3625 C CA . ILE B 1 178 ? -0.395 26.489 80.824 1.00 13.89 157 ILE B CA 1
ATOM 3626 C C . ILE B 1 178 ? -1.215 27.638 81.401 1.00 14.48 157 ILE B C 1
ATOM 3627 O O . ILE B 1 178 ? -1.375 28.680 80.699 1.00 14.72 157 ILE B O 1
ATOM 3632 N N . GLU B 1 179 ? -1.699 27.500 82.628 1.00 15.40 158 GLU B N 1
ATOM 3633 C CA . GLU B 1 179 ? -2.474 28.558 83.233 1.00 17.96 158 GLU B CA 1
ATOM 3634 C C . GLU B 1 179 ? -1.674 29.863 83.348 1.00 16.58 158 GLU B C 1
ATOM 3635 O O . GLU B 1 179 ? -2.186 30.959 82.967 1.00 18.70 158 GLU B O 1
ATOM 3641 N N . ASN B 1 180 ? -0.429 29.705 83.803 1.00 15.18 159 ASN B N 1
ATOM 3642 C CA . ASN B 1 180 ? 0.432 30.891 84.000 1.00 15.17 159 ASN B CA 1
ATOM 3643 C C . ASN B 1 180 ? 0.911 31.458 82.662 1.00 14.27 159 ASN B C 1
ATOM 3644 O O . ASN B 1 180 ? 0.944 32.670 82.469 1.00 14.31 159 ASN B O 1
ATOM 3649 N N . PHE B 1 181 ? 1.191 30.594 81.690 1.00 13.17 160 PHE B N 1
ATOM 3650 C CA . PHE B 1 181 ? 1.530 31.051 80.331 1.00 13.49 160 PHE B CA 1
ATOM 3651 C C . PHE B 1 181 ? 0.426 31.976 79.775 1.00 13.64 160 PHE B C 1
ATOM 3652 O O . PHE B 1 181 ? 0.682 32.987 79.127 1.00 14.07 160 PHE B O 1
ATOM 3660 N N . ARG B 1 182 ? -0.829 31.560 80.023 1.00 14.57 161 ARG B N 1
ATOM 3661 C CA . ARG B 1 182 ? -1.985 32.312 79.412 1.00 15.33 161 ARG B CA 1
ATOM 3662 C C . ARG B 1 182 ? -2.219 33.678 80.072 1.00 16.25 161 ARG B C 1
ATOM 3663 O O . ARG B 1 182 ? -3.019 34.506 79.568 1.00 19.47 161 ARG B O 1
ATOM 3671 N N . LYS B 1 183 ? -1.474 33.930 81.145 1.00 17.44 162 LYS B N 1
ATOM 3672 C CA . LYS B 1 183 ? -1.535 35.241 81.786 1.00 18.04 162 LYS B CA 1
ATOM 3673 C C . LYS B 1 183 ? -0.399 36.170 81.260 1.00 17.65 162 LYS B C 1
ATOM 3674 O O . LYS B 1 183 ? -0.376 37.379 81.615 1.00 19.61 162 LYS B O 1
ATOM 3680 N N . LEU B 1 184 ? 0.481 35.675 80.419 1.00 15.99 163 LEU B N 1
ATOM 3681 C CA . LEU B 1 184 ? 1.618 36.494 80.040 1.00 16.10 163 LEU B CA 1
ATOM 3682 C C . LEU B 1 184 ? 1.223 37.648 79.077 1.00 18.12 163 LEU B C 1
ATOM 3683 O O . LEU B 1 184 ? 0.323 37.475 78.232 1.00 20.52 163 LEU B O 1
ATOM 3688 N N . PRO B 1 185 ? 1.924 38.792 79.123 1.00 20.63 164 PRO B N 1
ATOM 3689 C CA . PRO B 1 185 ? 1.762 39.785 78.029 1.00 21.88 164 PRO B CA 1
ATOM 3690 C C . PRO B 1 185 ? 2.240 39.217 76.663 1.00 21.29 164 PRO B C 1
ATOM 3691 O O . PRO B 1 185 ? 3.167 38.359 76.623 1.00 20.84 164 PRO B O 1
ATOM 3695 N N . SER B 1 186 ? 1.631 39.655 75.564 1.00 21.78 165 SER B N 1
ATOM 3696 C CA . SER B 1 186 ? 2.014 39.174 74.209 1.00 20.02 165 SER B CA 1
ATOM 3697 C C . SER B 1 186 ? 3.488 39.306 73.894 1.00 19.13 165 SER B C 1
ATOM 3698 O O . SER B 1 186 ? 4.050 38.486 73.145 1.00 19.16 165 SER B O 1
ATOM 3701 N N . ASN B 1 187 ? 4.125 40.384 74.361 1.00 19.28 166 ASN B N 1
ATOM 3702 C CA . ASN B 1 187 ? 5.551 40.479 73.939 1.00 18.22 166 ASN B CA 1
ATOM 3703 C C . ASN B 1 187 ? 6.461 39.359 74.519 1.00 17.02 166 ASN B C 1
ATOM 3704 O O . ASN B 1 187 ? 7.495 39.095 73.921 1.00 17.76 166 ASN B O 1
ATOM 3709 N N . ILE B 1 188 ? 6.013 38.718 75.586 1.00 17.06 167 ILE B N 1
ATOM 3710 C CA . ILE B 1 188 ? 6.723 37.559 76.075 1.00 15.44 167 ILE B CA 1
ATOM 3711 C C . ILE B 1 188 ? 6.152 36.306 75.459 1.00 13.83 167 ILE B C 1
ATOM 3712 O O . ILE B 1 188 ? 6.890 35.491 74.946 1.00 14.95 167 ILE B O 1
ATOM 3717 N N . SER B 1 189 ? 4.810 36.171 75.467 1.00 14.76 168 SER B N 1
ATOM 3718 C CA . SER B 1 189 ? 4.222 34.908 75.006 1.00 14.78 168 SER B CA 1
ATOM 3719 C C . SER B 1 189 ? 4.554 34.568 73.569 1.00 16.44 168 SER B C 1
ATOM 3720 O O . SER B 1 189 ? 4.752 33.391 73.232 1.00 15.03 168 SER B O 1
ATOM 3723 N N . LYS B 1 190 ? 4.653 35.578 72.688 1.00 15.69 169 LYS B N 1
ATOM 3724 C CA . LYS B 1 190 ? 4.855 35.240 71.300 1.00 16.92 169 LYS B CA 1
ATOM 3725 C C . LYS B 1 190 ? 6.274 34.771 71.034 1.00 16.77 169 LYS B C 1
ATOM 3726 O O . LYS B 1 190 ? 6.501 34.101 70.040 1.00 18.78 169 LYS B O 1
ATOM 3732 N N . ARG B 1 191 ? 7.182 35.003 72.004 1.00 15.94 170 ARG B N 1
ATOM 3733 C CA . ARG B 1 191 ? 8.604 34.622 71.840 1.00 14.76 170 ARG B CA 1
ATOM 3734 C C . ARG B 1 191 ? 8.953 33.367 72.574 1.00 12.92 170 ARG B C 1
ATOM 3735 O O . ARG B 1 191 ? 10.048 32.841 72.371 1.00 14.16 170 ARG B O 1
ATOM 3743 N N . LEU B 1 192 ? 8.042 32.890 73.410 1.00 12.68 171 LEU B N 1
ATOM 3744 C CA . LEU B 1 192 ? 8.446 31.781 74.333 1.00 11.55 171 LEU B CA 1
ATOM 3745 C C . LEU B 1 192 ? 8.517 30.450 73.584 1.00 11.81 171 LEU B C 1
ATOM 3746 O O . LEU B 1 192 ? 7.656 30.118 72.749 1.00 13.97 171 LEU B O 1
ATOM 3751 N N . VAL B 1 193 ? 9.528 29.641 73.966 1.00 12.13 172 VAL B N 1
ATOM 3752 C CA . VAL B 1 193 ? 9.679 28.277 73.510 1.00 11.19 172 VAL B CA 1
ATOM 3753 C C . VAL B 1 193 ? 10.028 27.469 74.705 1.00 12.02 172 VAL B C 1
ATOM 3754 O O . VAL B 1 193 ? 10.623 28.000 75.652 1.00 12.08 172 VAL B O 1
ATOM 3758 N N . ILE B 1 194 ? 9.683 26.169 74.659 1.00 12.24 173 ILE B N 1
ATOM 3759 C CA . ILE B 1 194 ? 10.031 25.349 75.882 1.00 11.62 173 ILE B CA 1
ATOM 3760 C C . ILE B 1 194 ? 10.918 24.180 75.456 1.00 12.84 173 ILE B C 1
ATOM 3761 O O . ILE B 1 194 ? 10.859 23.690 74.304 1.00 14.38 173 ILE B O 1
ATOM 3766 N N . GLU B 1 195 ? 11.766 23.745 76.365 1.00 12.77 174 GLU B N 1
ATOM 3767 C CA . GLU B 1 195 ? 12.691 22.712 76.024 1.00 13.20 174 GLU B CA 1
ATOM 3768 C C . GLU B 1 195 ? 12.492 21.539 76.982 1.00 12.53 174 GLU B C 1
ATOM 3769 O O . GLU B 1 195 ? 12.187 21.668 78.178 1.00 13.49 174 GLU B O 1
ATOM 3775 N N . ASN B 1 196 ? 12.783 20.369 76.479 1.00 13.10 175 ASN B N 1
ATOM 3776 C CA . ASN B 1 196 ? 12.789 19.172 77.267 1.00 12.90 175 ASN B CA 1
ATOM 3777 C C . ASN B 1 196 ? 13.947 19.092 78.245 1.00 13.34 175 ASN B C 1
ATOM 3778 O O . ASN B 1 196 ? 15.063 19.556 77.859 1.00 14.61 175 ASN B O 1
ATOM 3783 N N . ASP B 1 197 ? 13.716 18.518 79.446 1.00 14.40 176 ASP B N 1
ATOM 3784 C CA . ASP B 1 197 ? 14.823 18.431 80.419 1.00 14.46 176 ASP B CA 1
ATOM 3785 C C . ASP B 1 197 ? 15.179 16.974 80.660 1.00 15.57 176 ASP B C 1
ATOM 3786 O O . ASP B 1 197 ? 14.513 16.065 80.124 1.00 17.80 176 ASP B O 1
ATOM 3791 N N . ASP B 1 198 ? 16.264 16.689 81.395 1.00 17.49 177 ASP B N 1
ATOM 3792 C CA . ASP B 1 198 ? 16.687 15.287 81.519 1.00 19.76 177 ASP B CA 1
ATOM 3793 C C . ASP B 1 198 ? 16.195 14.592 82.797 1.00 21.46 177 ASP B C 1
ATOM 3794 O O . ASP B 1 198 ? 16.546 13.421 83.023 1.00 21.49 177 ASP B O 1
ATOM 3799 N N . LYS B 1 199 ? 15.340 15.275 83.574 1.00 19.51 178 LYS B N 1
ATOM 3800 C CA . LYS B 1 199 ? 14.839 14.817 84.896 1.00 22.17 178 LYS B CA 1
ATOM 3801 C C . LYS B 1 199 ? 13.359 14.550 84.889 1.00 21.03 178 LYS B C 1
ATOM 3802 O O . LYS B 1 199 ? 12.926 13.476 85.384 1.00 24.20 178 LYS B O 1
ATOM 3808 N N . VAL B 1 200 ? 12.560 15.502 84.359 1.00 19.25 179 VAL B N 1
ATOM 3809 C CA . VAL B 1 200 ? 11.124 15.407 84.534 1.00 18.51 179 VAL B CA 1
ATOM 3810 C C . VAL B 1 200 ? 10.311 15.538 83.237 1.00 16.90 179 VAL B C 1
ATOM 3811 O O . VAL B 1 200 ? 9.470 14.699 82.936 1.00 18.15 179 VAL B O 1
ATOM 3815 N N . PHE B 1 201 ? 10.523 16.631 82.506 1.00 15.38 180 PHE B N 1
ATOM 3816 C CA . PHE B 1 201 ? 9.650 16.906 81.414 1.00 13.90 180 PHE B CA 1
ATOM 3817 C C . PHE B 1 201 ? 10.288 16.497 80.103 1.00 13.36 180 PHE B C 1
ATOM 3818 O O . PHE B 1 201 ? 11.223 17.177 79.610 1.00 14.34 180 PHE B O 1
ATOM 3826 N N . SER B 1 202 ? 9.699 15.463 79.516 1.00 13.21 181 SER B N 1
ATOM 3827 C CA . SER B 1 202 ? 10.239 14.866 78.320 1.00 13.47 181 SER B CA 1
ATOM 3828 C C . SER B 1 202 ? 9.767 15.649 77.061 1.00 12.90 181 SER B C 1
ATOM 3829 O O . SER B 1 202 ? 8.980 16.563 77.173 1.00 12.74 181 SER B O 1
ATOM 3832 N N . VAL B 1 203 ? 10.228 15.224 75.915 1.00 12.76 182 VAL B N 1
ATOM 3833 C CA . VAL B 1 203 ? 9.674 15.743 74.613 1.00 13.07 182 VAL B CA 1
ATOM 3834 C C . VAL B 1 203 ? 8.144 15.534 74.588 1.00 13.96 182 VAL B C 1
ATOM 3835 O O . VAL B 1 203 ? 7.381 16.451 74.243 1.00 14.84 182 VAL B O 1
ATOM 3839 N N . LYS B 1 204 ? 7.715 14.348 75.000 1.00 14.71 183 LYS B N 1
ATOM 3840 C CA . LYS B 1 204 ? 6.310 14.044 74.989 1.00 15.22 183 LYS B CA 1
ATOM 3841 C C . LYS B 1 204 ? 5.553 15.071 75.843 1.00 15.13 183 LYS B C 1
ATOM 3842 O O . LYS B 1 204 ? 4.432 15.531 75.456 1.00 15.47 183 LYS B O 1
ATOM 3848 N N . ASP B 1 205 ? 6.057 15.412 77.026 1.00 13.72 184 ASP B N 1
ATOM 3849 C CA . ASP B 1 205 ? 5.349 16.359 77.906 1.00 14.25 184 ASP B CA 1
ATOM 3850 C C . ASP B 1 205 ? 5.356 17.738 77.239 1.00 13.91 184 ASP B C 1
ATOM 3851 O O . ASP B 1 205 ? 4.374 18.494 77.315 1.00 13.46 184 ASP B O 1
ATOM 3856 N N . CYS B 1 206 ? 6.478 18.109 76.588 1.00 12.69 185 CYS B N 1
ATOM 3857 C CA . CYS B 1 206 ? 6.508 19.445 75.957 1.00 13.28 185 CYS B CA 1
ATOM 3858 C C . CYS B 1 206 ? 5.503 19.511 74.766 1.00 13.30 185 CYS B C 1
ATOM 3859 O O . CYS B 1 206 ? 4.870 20.542 74.553 1.00 13.37 185 CYS B O 1
ATOM 3862 N N . LEU B 1 207 ? 5.365 18.415 74.049 1.00 13.31 186 LEU B N 1
ATOM 3863 C CA . LEU B 1 207 ? 4.417 18.300 72.881 1.00 13.90 186 LEU B CA 1
ATOM 3864 C C . LEU B 1 207 ? 2.988 18.460 73.429 1.00 14.47 186 LEU B C 1
ATOM 3865 O O . LEU B 1 207 ? 2.131 19.100 72.829 1.00 14.59 186 LEU B O 1
ATOM 3870 N N . TRP B 1 208 ? 2.744 17.930 74.598 1.00 13.93 187 TRP B N 1
ATOM 3871 C CA . TRP B 1 208 ? 1.384 18.078 75.207 1.00 14.73 187 TRP B CA 1
ATOM 3872 C C . TRP B 1 208 ? 1.069 19.516 75.527 1.00 14.19 187 TRP B C 1
ATOM 3873 O O . TRP B 1 208 ? 0.011 19.991 75.250 1.00 15.63 187 TRP B O 1
ATOM 3884 N N . ILE B 1 209 ? 2.045 20.244 76.079 1.00 12.62 188 ILE B N 1
ATOM 3885 C CA . ILE B 1 209 ? 1.867 21.649 76.355 1.00 12.95 188 ILE B CA 1
ATOM 3886 C C . ILE B 1 209 ? 1.675 22.361 74.992 1.00 13.34 188 ILE B C 1
ATOM 3887 O O . ILE B 1 209 ? 0.787 23.235 74.866 1.00 12.71 188 ILE B O 1
ATOM 3892 N N . SER B 1 210 ? 2.552 22.022 74.029 1.00 12.78 189 SER B N 1
ATOM 3893 C CA . SER B 1 210 ? 2.529 22.746 72.738 1.00 13.44 189 SER B CA 1
ATOM 3894 C C . SER B 1 210 ? 1.141 22.600 72.055 1.00 14.26 189 SER B C 1
ATOM 3895 O O . SER B 1 210 ? 0.614 23.584 71.539 1.00 15.72 189 SER B O 1
ATOM 3898 N N . GLU B 1 211 ? 0.543 21.416 72.136 1.00 15.17 190 GLU B N 1
ATOM 3899 C CA . GLU B 1 211 ? -0.727 21.189 71.470 1.00 16.49 190 GLU B CA 1
ATOM 3900 C C . GLU B 1 211 ? -1.812 22.159 71.955 1.00 16.42 190 GLU B C 1
ATOM 3901 O O . GLU B 1 211 ? -2.710 22.482 71.199 1.00 17.84 190 GLU B O 1
ATOM 3907 N N . ARG B 1 212 ? -1.751 22.559 73.224 1.00 15.06 191 ARG B N 1
ATOM 3908 C CA . ARG B 1 212 ? -2.803 23.348 73.905 1.00 15.65 191 ARG B CA 1
ATOM 3909 C C . ARG B 1 212 ? -2.462 24.835 73.910 1.00 15.35 191 ARG B C 1
ATOM 3910 O O . ARG B 1 212 ? -3.216 25.629 74.483 1.00 16.48 191 ARG B O 1
ATOM 3918 N N . THR B 1 213 ? -1.278 25.219 73.366 1.00 14.48 192 THR B N 1
ATOM 3919 C CA . THR B 1 213 ? -0.813 26.613 73.512 1.00 13.83 192 THR B CA 1
ATOM 3920 C C . THR B 1 213 ? -0.191 27.208 72.271 1.00 13.88 192 THR B C 1
ATOM 3921 O O . THR B 1 213 ? -0.021 28.447 72.195 1.00 14.02 192 THR B O 1
ATOM 3925 N N . GLY B 1 214 ? 0.285 26.336 71.376 1.00 13.65 193 GLY B N 1
ATOM 3926 C CA . GLY B 1 214 ? 1.052 26.865 70.210 1.00 14.18 193 GLY B CA 1
ATOM 3927 C C . GLY B 1 214 ? 2.500 27.223 70.522 1.00 13.44 193 GLY B C 1
ATOM 3928 O O . GLY B 1 214 ? 3.226 27.760 69.633 1.00 14.28 193 GLY B O 1
ATOM 3929 N N . ILE B 1 215 ? 2.991 26.868 71.703 1.00 12.21 194 ILE B N 1
ATOM 3930 C CA . ILE B 1 215 ? 4.403 27.164 72.017 1.00 12.23 194 ILE B CA 1
ATOM 3931 C C . ILE B 1 215 ? 5.334 26.174 71.278 1.00 12.18 194 ILE B C 1
ATOM 3932 O O . ILE B 1 215 ? 5.200 24.964 71.449 1.00 14.12 194 ILE B O 1
ATOM 3937 N N . PRO B 1 216 ? 6.308 26.699 70.491 1.00 12.81 195 PRO B N 1
ATOM 3938 C CA . PRO B 1 216 ? 7.242 25.781 69.845 1.00 12.39 195 PRO B CA 1
ATOM 3939 C C . PRO B 1 216 ? 8.139 25.057 70.869 1.00 12.26 195 PRO B C 1
ATOM 3940 O O . PRO B 1 216 ? 8.479 25.594 71.921 1.00 13.09 195 PRO B O 1
ATOM 3944 N N . VAL B 1 217 ? 8.526 23.821 70.538 1.00 12.16 196 VAL B N 1
ATOM 3945 C CA . VAL B 1 217 ? 9.379 23.075 71.407 1.00 12.47 196 VAL B CA 1
ATOM 3946 C C . VAL B 1 217 ? 10.830 23.008 70.893 1.00 12.13 196 VAL B C 1
ATOM 3947 O O . VAL B 1 217 ? 11.074 22.650 69.737 1.00 12.68 196 VAL B O 1
ATOM 3951 N N . ILE B 1 218 ? 11.806 23.350 71.737 1.00 12.44 197 ILE B N 1
ATOM 3952 C CA . ILE B 1 218 ? 13.254 23.167 71.386 1.00 12.78 197 ILE B CA 1
ATOM 3953 C C . ILE B 1 218 ? 13.616 21.774 71.816 1.00 12.71 197 ILE B C 1
ATOM 3954 O O . ILE B 1 218 ? 13.551 21.452 73.019 1.00 14.29 197 ILE B O 1
ATOM 3959 N N . PHE B 1 219 ? 14.033 20.980 70.837 1.00 13.18 198 PHE B N 1
ATOM 3960 C CA . PHE B 1 219 ? 14.585 19.655 71.145 1.00 12.80 198 PHE B CA 1
ATOM 3961 C C . PHE B 1 219 ? 16.006 19.696 71.646 1.00 13.78 198 PHE B C 1
ATOM 3962 O O . PHE B 1 219 ? 16.901 20.230 70.938 1.00 14.69 198 PHE B O 1
ATOM 3970 N N . ASP B 1 220 ? 16.281 19.105 72.818 1.00 13.53 199 ASP B N 1
ATOM 3971 C CA . ASP B 1 220 ? 17.647 19.019 73.311 1.00 14.42 199 ASP B CA 1
ATOM 3972 C C . ASP B 1 220 ? 18.047 17.543 73.232 1.00 13.94 199 ASP B C 1
ATOM 3973 O O . ASP B 1 220 ? 17.407 16.688 73.830 1.00 14.72 199 ASP B O 1
ATOM 3978 N N . ASN B 1 221 ? 19.047 17.235 72.403 1.00 13.83 200 ASN B N 1
ATOM 3979 C CA . ASN B 1 221 ? 19.385 15.847 72.126 1.00 13.17 200 ASN B CA 1
ATOM 3980 C C . ASN B 1 221 ? 19.908 15.063 73.297 1.00 14.42 200 ASN B C 1
ATOM 3981 O O . ASN B 1 221 ? 19.469 13.915 73.460 1.00 16.26 200 ASN B O 1
ATOM 3986 N N . LEU B 1 222 ? 20.782 15.649 74.076 1.00 14.35 201 LEU B N 1
ATOM 3987 C CA . LEU B 1 222 ? 21.328 14.922 75.250 1.00 14.80 201 LEU B CA 1
ATOM 3988 C C . LEU B 1 222 ? 20.190 14.652 76.229 1.00 14.99 201 LEU B C 1
ATOM 3989 O O . LEU B 1 222 ? 20.105 13.570 76.748 1.00 16.58 201 LEU B O 1
ATOM 3994 N N . HIS B 1 223 ? 19.363 15.664 76.445 1.00 15.02 202 HIS B N 1
ATOM 3995 C CA . HIS B 1 223 ? 18.283 15.445 77.451 1.00 15.34 202 HIS B CA 1
ATOM 3996 C C . HIS B 1 223 ? 17.378 14.339 76.985 1.00 15.77 202 HIS B C 1
ATOM 3997 O O . HIS B 1 223 ? 16.876 13.532 77.802 1.00 17.80 202 HIS B O 1
ATOM 4004 N N . HIS B 1 224 ? 17.058 14.336 75.692 1.00 14.75 203 HIS B N 1
ATOM 4005 C CA . HIS B 1 224 ? 16.147 13.301 75.123 1.00 14.28 203 HIS B CA 1
ATOM 4006 C C . HIS B 1 224 ? 16.802 11.925 75.232 1.00 15.93 203 HIS B C 1
ATOM 4007 O O . HIS B 1 224 ? 16.140 10.993 75.621 1.00 17.65 203 HIS B O 1
ATOM 4014 N N . SER B 1 225 ? 18.129 11.898 75.065 1.00 17.01 204 SER B N 1
ATOM 4015 C CA . SER B 1 225 ? 18.765 10.561 75.155 1.00 19.66 204 SER B CA 1
ATOM 4016 C C . SER B 1 225 ? 18.680 10.021 76.589 1.00 19.94 204 SER B C 1
ATOM 4017 O O . SER B 1 225 ? 18.614 8.767 76.783 1.00 20.02 204 SER B O 1
ATOM 4020 N N . ILE B 1 226 ? 18.629 10.909 77.582 1.00 17.83 205 ILE B N 1
ATOM 4021 C CA . ILE B 1 226 ? 18.555 10.507 79.002 1.00 18.21 205 ILE B CA 1
ATOM 4022 C C . ILE B 1 226 ? 17.101 10.179 79.386 1.00 20.27 205 ILE B C 1
ATOM 4023 O O . ILE B 1 226 ? 16.863 9.179 80.094 1.00 20.99 205 ILE B O 1
ATOM 4028 N N . LEU B 1 227 ? 16.139 11.027 78.912 1.00 17.90 206 LEU B N 1
ATOM 4029 C CA . LEU B 1 227 ? 14.751 10.887 79.373 1.00 16.99 206 LEU B CA 1
ATOM 4030 C C . LEU B 1 227 ? 13.854 10.931 78.143 1.00 18.03 206 LEU B C 1
ATOM 4031 O O . LEU B 1 227 ? 13.691 11.991 77.550 1.00 16.74 206 LEU B O 1
ATOM 4036 N N . ASN B 1 228 ? 13.212 9.827 77.821 1.00 18.81 207 ASN B N 1
ATOM 4037 C CA . ASN B 1 228 ? 12.375 9.768 76.625 1.00 19.01 207 ASN B CA 1
ATOM 4038 C C . ASN B 1 228 ? 11.314 8.678 76.787 1.00 20.44 207 ASN B C 1
ATOM 4039 O O . ASN B 1 228 ? 11.257 8.007 77.826 1.00 22.31 207 ASN B O 1
ATOM 4044 N N . ASN B 1 229 ? 10.467 8.557 75.775 1.00 20.70 208 ASN B N 1
ATOM 4045 C CA . ASN B 1 229 ? 9.394 7.587 75.681 1.00 22.08 208 ASN B CA 1
ATOM 4046 C C . ASN B 1 229 ? 9.636 6.702 74.463 1.00 22.66 208 ASN B C 1
ATOM 4047 O O . ASN B 1 229 ? 8.689 6.295 73.753 1.00 23.70 208 ASN B O 1
ATOM 4052 N N . GLY B 1 230 ? 10.906 6.440 74.230 1.00 22.97 209 GLY B N 1
ATOM 4053 C CA . GLY B 1 230 ? 11.327 5.537 73.162 1.00 24.46 209 GLY B CA 1
ATOM 4054 C C . GLY B 1 230 ? 11.301 6.101 71.739 1.00 25.04 209 GLY B C 1
ATOM 4055 O O . GLY B 1 230 ? 11.515 5.327 70.766 1.00 24.74 209 GLY B O 1
ATOM 4056 N N . GLU B 1 231 ? 11.172 7.431 71.557 1.00 22.58 210 GLU B N 1
ATOM 4057 C CA . GLU B 1 231 ? 11.140 7.995 70.203 1.00 21.82 210 GLU B CA 1
ATOM 4058 C C . GLU B 1 231 ? 12.554 8.052 69.637 1.00 21.60 210 GLU B C 1
ATOM 4059 O O . GLU B 1 231 ? 13.502 8.508 70.350 1.00 20.66 210 GLU B O 1
ATOM 4065 N N . SER B 1 232 ? 12.759 7.578 68.400 1.00 22.39 211 SER B N 1
ATOM 4066 C CA . SER B 1 232 ? 14.075 7.883 67.755 1.00 22.48 211 SER B CA 1
ATOM 4067 C C . SER B 1 232 ? 14.363 9.346 67.612 1.00 23.65 211 SER B C 1
ATOM 4068 O O . SER B 1 232 ? 13.439 10.181 67.677 1.00 23.25 211 SER B O 1
ATOM 4071 N N . LEU B 1 233 ? 15.626 9.644 67.335 1.00 23.65 212 LEU B N 1
ATOM 4072 C CA . LEU B 1 233 ? 16.013 11.019 67.026 1.00 24.09 212 LEU B CA 1
ATOM 4073 C C . LEU B 1 233 ? 15.144 11.520 65.899 1.00 24.48 212 LEU B C 1
ATOM 4074 O O . LEU B 1 233 ? 14.589 12.641 65.983 1.00 23.85 212 LEU B O 1
ATOM 4079 N N . ASN B 1 234 ? 15.074 10.735 64.820 1.00 24.91 213 ASN B N 1
ATOM 4080 C CA . ASN B 1 234 ? 14.249 11.135 63.713 1.00 28.87 213 ASN B CA 1
ATOM 4081 C C . ASN B 1 234 ? 12.796 11.369 64.029 1.00 25.48 213 ASN B C 1
ATOM 4082 O O . ASN B 1 234 ? 12.223 12.356 63.535 1.00 25.19 213 ASN B O 1
ATOM 4087 N N . ASP B 1 235 ? 12.165 10.443 64.753 1.00 24.29 214 ASP B N 1
ATOM 4088 C CA . ASP B 1 235 ? 10.736 10.612 65.049 1.00 23.80 214 ASP B CA 1
ATOM 4089 C C . ASP B 1 235 ? 10.477 11.786 66.014 1.00 21.27 214 ASP B C 1
ATOM 4090 O O . ASP B 1 235 ? 9.567 12.584 65.818 1.00 23.67 214 ASP B O 1
ATOM 4095 N N . ALA B 1 236 ? 11.360 11.942 66.982 1.00 20.48 215 ALA B N 1
ATOM 4096 C CA . ALA B 1 236 ? 11.231 13.061 67.911 1.00 18.33 215 ALA B CA 1
ATOM 4097 C C . ALA B 1 236 ? 11.359 14.391 67.158 1.00 19.73 215 ALA B C 1
ATOM 4098 O O . ALA B 1 236 ? 10.557 15.335 67.358 1.00 18.10 215 ALA B O 1
ATOM 4100 N N . LEU B 1 237 ? 12.358 14.482 66.254 1.00 21.28 216 LEU B N 1
ATOM 4101 C CA . LEU B 1 237 ? 12.533 15.746 65.510 1.00 20.83 216 LEU B CA 1
ATOM 4102 C C . LEU B 1 237 ? 11.353 16.070 64.623 1.00 20.13 216 LEU B C 1
ATOM 4103 O O . LEU B 1 237 ? 10.909 17.250 64.539 1.00 19.48 216 LEU B O 1
ATOM 4108 N N . SER B 1 238 ? 10.808 15.021 64.000 1.00 20.10 217 SER B N 1
ATOM 4109 C CA . SER B 1 238 ? 9.641 15.164 63.120 1.00 20.07 217 SER B CA 1
ATOM 4110 C C . SER B 1 238 ? 8.438 15.740 63.889 1.00 20.23 217 SER B C 1
ATOM 4111 O O . SER B 1 238 ? 7.762 16.675 63.430 1.00 20.45 217 SER B O 1
ATOM 4114 N N . LEU B 1 239 ? 8.199 15.193 65.079 1.00 18.64 218 LEU B N 1
ATOM 4115 C CA . LEU B 1 239 ? 7.168 15.720 65.985 1.00 19.35 218 LEU B CA 1
ATOM 4116 C C . LEU B 1 239 ? 7.383 17.135 66.407 1.00 18.80 218 LEU B C 1
ATOM 4117 O O . LEU B 1 239 ? 6.464 17.949 66.364 1.00 18.63 218 LEU B O 1
ATOM 4122 N N . VAL B 1 240 ? 8.601 17.435 66.834 1.00 16.56 219 VAL B N 1
ATOM 4123 C CA . VAL B 1 240 ? 8.857 18.812 67.299 1.00 17.42 219 VAL B CA 1
ATOM 4124 C C . VAL B 1 240 ? 8.800 19.833 66.144 1.00 16.14 219 VAL B C 1
ATOM 4125 O O . VAL B 1 240 ? 8.404 20.947 66.331 1.00 15.18 219 VAL B O 1
ATOM 4129 N N . ARG B 1 241 ? 9.160 19.422 64.922 1.00 16.77 220 ARG B N 1
ATOM 4130 C CA . ARG B 1 241 ? 9.161 20.350 63.824 1.00 17.79 220 ARG B CA 1
ATOM 4131 C C . ARG B 1 241 ? 7.738 20.946 63.549 1.00 19.54 220 ARG B C 1
ATOM 4132 O O . ARG B 1 241 ? 7.636 22.133 63.177 1.00 20.65 220 ARG B O 1
ATOM 4140 N N . ARG B 1 242 ? 6.678 20.191 63.825 1.00 18.83 221 ARG B N 1
ATOM 4141 C CA . ARG B 1 242 ? 5.289 20.610 63.600 1.00 22.72 221 ARG B CA 1
ATOM 4142 C C . ARG B 1 242 ? 4.934 21.709 64.545 1.00 20.33 221 ARG B C 1
ATOM 4143 O O . ARG B 1 242 ? 3.999 22.442 64.313 1.00 22.34 221 ARG B O 1
ATOM 4151 N N . THR B 1 243 ? 5.743 21.910 65.588 1.00 17.40 222 THR B N 1
ATOM 4152 C CA . THR B 1 243 ? 5.406 22.975 66.537 1.00 17.90 222 THR B CA 1
ATOM 4153 C C . THR B 1 243 ? 5.978 24.362 66.207 1.00 17.45 222 THR B C 1
ATOM 4154 O O . THR B 1 243 ? 5.750 25.328 66.958 1.00 18.61 222 THR B O 1
ATOM 4158 N N . TRP B 1 244 ? 6.706 24.456 65.108 1.00 16.75 223 TRP B N 1
ATOM 4159 C CA . TRP B 1 244 ? 7.374 25.690 64.669 1.00 18.06 223 TRP B CA 1
ATOM 4160 C C . TRP B 1 244 ? 6.704 26.176 63.413 1.00 21.57 223 TRP B C 1
ATOM 4161 O O . TRP B 1 244 ? 6.423 25.390 62.487 1.00 22.06 223 TRP B O 1
ATOM 4172 N N . LYS B 1 245 ? 6.547 27.488 63.345 1.00 24.06 224 LYS B N 1
ATOM 4173 C CA . LYS B 1 245 ? 6.078 28.090 62.058 1.00 29.37 224 LYS B CA 1
ATOM 4174 C C . LYS B 1 245 ? 7.205 28.240 61.054 1.00 31.99 224 LYS B C 1
ATOM 4175 O O . LYS B 1 245 ? 7.022 28.042 59.846 1.00 34.31 224 LYS B O 1
ATOM 4181 N N . ASP B 1 246 ? 8.377 28.586 61.584 1.00 36.13 225 ASP B N 1
ATOM 4182 C CA . ASP B 1 246 ? 9.623 28.722 60.822 1.00 36.50 225 ASP B CA 1
ATOM 4183 C C . ASP B 1 246 ? 10.595 27.558 61.140 1.00 34.38 225 ASP B C 1
ATOM 4184 O O . ASP B 1 246 ? 10.183 26.494 61.556 1.00 31.72 225 ASP B O 1
ATOM 4189 N N . ARG B 1 247 ? 11.882 27.739 60.906 1.00 29.74 226 ARG B N 1
ATOM 4190 C CA . ARG B 1 247 ? 12.793 26.633 61.093 1.00 26.27 226 ARG B CA 1
ATOM 4191 C C . ARG B 1 247 ? 13.004 26.361 62.632 1.00 21.33 226 ARG B C 1
ATOM 4192 O O . ARG B 1 247 ? 13.208 27.286 63.397 1.00 21.91 226 ARG B O 1
ATOM 4200 N N . PRO B 1 248 ? 13.009 25.090 63.034 1.00 18.13 227 PRO B N 1
ATOM 4201 C CA . PRO B 1 248 ? 13.187 24.772 64.479 1.00 16.66 227 PRO B CA 1
ATOM 4202 C C . PRO B 1 248 ? 14.570 25.163 64.941 1.00 15.67 227 PRO B C 1
ATOM 4203 O O . PRO B 1 248 ? 15.535 25.108 64.144 1.00 15.59 227 PRO B O 1
ATOM 4207 N N . MET B 1 249 ? 14.666 25.493 66.226 1.00 14.95 228 MET B N 1
ATOM 4208 C CA . MET B 1 249 ? 15.952 25.553 66.915 1.00 13.90 228 MET B CA 1
ATOM 4209 C C . MET B 1 249 ? 16.114 24.251 67.660 1.00 14.15 228 MET B C 1
ATOM 4210 O O . MET B 1 249 ? 15.141 23.743 68.242 1.00 16.13 228 MET B O 1
ATOM 4215 N N . ILE B 1 250 ? 17.322 23.684 67.693 1.00 12.86 229 ILE B N 1
ATOM 4216 C CA . ILE B 1 250 ? 17.642 22.529 68.515 1.00 13.45 229 ILE B CA 1
ATOM 4217 C C . ILE B 1 250 ? 18.871 22.853 69.407 1.00 13.00 229 ILE B C 1
ATOM 4218 O O . ILE B 1 250 ? 19.719 23.689 69.036 1.00 13.71 229 ILE B O 1
ATOM 4223 N N . ASP B 1 251 ? 18.966 22.158 70.532 1.00 12.70 230 ASP B N 1
ATOM 4224 C CA . ASP B 1 251 ? 20.123 22.414 71.376 1.00 13.39 230 ASP B CA 1
ATOM 4225 C C . ASP B 1 251 ? 20.988 21.149 71.328 1.00 14.93 230 ASP B C 1
ATOM 4226 O O . ASP B 1 251 ? 20.422 20.037 71.538 1.00 17.88 230 ASP B O 1
ATOM 4231 N N . TYR B 1 252 ? 22.251 21.284 70.929 1.00 12.33 231 TYR B N 1
ATOM 4232 C CA . TYR B 1 252 ? 23.090 20.074 70.763 1.00 12.55 231 TYR B CA 1
ATOM 4233 C C . TYR B 1 252 ? 24.099 20.050 71.892 1.00 12.59 231 TYR B C 1
ATOM 4234 O O . TYR B 1 252 ? 24.836 21.031 72.087 1.00 12.42 231 TYR B O 1
ATOM 4243 N N . SER B 1 253 ? 24.195 18.908 72.535 1.00 13.96 232 SER B N 1
ATOM 4244 C CA . SER B 1 253 ? 25.290 18.722 73.460 1.00 14.44 232 SER B CA 1
ATOM 4245 C C . SER B 1 253 ? 25.628 17.259 73.468 1.00 15.75 232 SER B C 1
ATOM 4246 O O . SER B 1 253 ? 24.977 16.461 72.784 1.00 16.04 232 SER B O 1
ATOM 4249 N N . GLU B 1 254 ? 26.706 16.988 74.163 1.00 15.11 233 GLU B N 1
ATOM 4250 C CA . GLU B 1 254 ? 27.147 15.588 74.335 1.00 16.32 233 GLU B CA 1
ATOM 4251 C C . GLU B 1 254 ? 27.526 15.393 75.836 1.00 15.90 233 GLU B C 1
ATOM 4252 O O . GLU B 1 254 ? 27.837 16.352 76.608 1.00 15.84 233 GLU B O 1
ATOM 4258 N N . GLN B 1 255 ? 27.518 14.134 76.197 1.00 16.48 234 GLN B N 1
ATOM 4259 C CA . GLN B 1 255 ? 27.934 13.742 77.559 1.00 16.12 234 GLN B CA 1
ATOM 4260 C C . GLN B 1 255 ? 29.411 13.909 77.721 1.00 16.94 234 GLN B C 1
ATOM 4261 O O . GLN B 1 255 ? 30.154 13.378 76.865 1.00 18.13 234 GLN B O 1
ATOM 4267 N N . GLU B 1 256 ? 29.853 14.573 78.809 1.00 17.64 235 GLU B N 1
ATOM 4268 C CA . GLU B 1 256 ? 31.282 14.552 79.154 1.00 18.66 235 GLU B CA 1
ATOM 4269 C C . GLU B 1 256 ? 31.663 13.171 79.673 1.00 22.49 235 GLU B C 1
ATOM 4270 O O . GLU B 1 256 ? 31.052 12.677 80.628 1.00 20.52 235 GLU B O 1
ATOM 4276 N N . PRO B 1 257 ? 32.631 12.512 79.021 1.00 21.70 236 PRO B N 1
ATOM 4277 C CA . PRO B 1 257 ? 32.972 11.153 79.473 1.00 22.59 236 PRO B CA 1
ATOM 4278 C C . PRO B 1 257 ? 33.440 11.207 80.905 1.00 23.92 236 PRO B C 1
ATOM 4279 O O . PRO B 1 257 ? 34.153 12.125 81.294 1.00 23.94 236 PRO B O 1
ATOM 4283 N N . GLY B 1 258 ? 33.058 10.210 81.677 1.00 25.69 237 GLY B N 1
ATOM 4284 C CA . GLY B 1 258 ? 33.546 10.131 83.063 1.00 26.50 237 GLY B CA 1
ATOM 4285 C C . GLY B 1 258 ? 32.708 10.880 84.090 1.00 28.17 237 GLY B C 1
ATOM 4286 O O . GLY B 1 258 ? 32.983 10.840 85.289 1.00 30.31 237 GLY B O 1
ATOM 4287 N N . GLU B 1 259 ? 31.744 11.664 83.607 1.00 25.53 238 GLU B N 1
ATOM 4288 C CA . GLU B 1 259 ? 30.933 12.565 84.465 1.00 24.12 238 GLU B CA 1
ATOM 4289 C C . GLU B 1 259 ? 29.567 11.955 84.626 1.00 23.26 238 GLU B C 1
ATOM 4290 O O . GLU B 1 259 ? 29.224 11.003 83.942 1.00 24.10 238 GLU B O 1
ATOM 4296 N N . LYS B 1 260 ? 28.779 12.524 85.528 1.00 23.45 239 LYS B N 1
ATOM 4297 C CA . LYS B 1 260 ? 27.466 11.972 85.776 1.00 23.10 239 LYS B CA 1
ATOM 4298 C C . LYS B 1 260 ? 26.581 12.286 84.574 1.00 23.62 239 LYS B C 1
ATOM 4299 O O . LYS B 1 260 ? 26.852 13.253 83.873 1.00 21.97 239 LYS B O 1
ATOM 4305 N N . PRO B 1 261 ? 25.515 11.471 84.361 1.00 25.74 240 PRO B N 1
ATOM 4306 C CA . PRO B 1 261 ? 24.620 11.733 83.210 1.00 24.62 240 PRO B CA 1
ATOM 4307 C C . PRO B 1 261 ? 24.087 13.148 83.141 1.00 22.07 240 PRO B C 1
ATOM 4308 O O . PRO B 1 261 ? 23.543 13.747 84.093 1.00 22.61 240 PRO B O 1
ATOM 4312 N N . GLY B 1 262 ? 24.182 13.692 81.941 1.00 19.91 241 GLY B N 1
ATOM 4313 C CA . GLY B 1 262 ? 23.784 15.044 81.701 1.00 19.94 241 GLY B CA 1
ATOM 4314 C C . GLY B 1 262 ? 24.788 16.144 81.775 1.00 17.33 241 GLY B C 1
ATOM 4315 O O . GLY B 1 262 ? 24.458 17.297 81.364 1.00 21.55 241 GLY B O 1
ATOM 4316 N N . VAL B 1 263 ? 25.977 15.884 82.380 1.00 20.21 242 VAL B N 1
ATOM 4317 C CA . VAL B 1 263 ? 26.977 16.943 82.498 1.00 19.66 242 VAL B CA 1
ATOM 4318 C C . VAL B 1 263 ? 27.458 17.214 81.039 1.00 17.46 242 VAL B C 1
ATOM 4319 O O . VAL B 1 263 ? 27.877 16.260 80.371 1.00 18.53 242 VAL B O 1
ATOM 4323 N N . HIS B 1 264 ? 27.459 18.477 80.626 1.00 19.41 243 HIS B N 1
ATOM 4324 C CA . HIS B 1 264 ? 27.785 18.857 79.206 1.00 19.29 243 HIS B CA 1
ATOM 4325 C C . HIS B 1 264 ? 29.246 18.717 78.893 1.00 19.06 243 HIS B C 1
ATOM 4326 O O . HIS B 1 264 ? 30.107 18.986 79.773 1.00 20.19 243 HIS B O 1
ATOM 4333 N N . ALA B 1 265 ? 29.517 18.244 77.680 1.00 16.72 244 ALA B N 1
ATOM 4334 C CA . ALA B 1 265 ? 30.874 18.022 77.267 1.00 16.92 244 ALA B CA 1
ATOM 4335 C C . ALA B 1 265 ? 31.654 19.340 77.238 1.00 15.91 244 ALA B C 1
ATOM 4336 O O . ALA B 1 265 ? 31.084 20.466 77.022 1.00 15.48 244 ALA B O 1
ATOM 4338 N N . THR B 1 266 ? 32.985 19.234 77.408 1.00 14.71 245 THR B N 1
ATOM 4339 C CA . THR B 1 266 ? 33.828 20.414 77.349 1.00 15.10 245 THR B CA 1
ATOM 4340 C C . THR B 1 266 ? 34.183 20.877 75.921 1.00 15.54 245 THR B C 1
ATOM 4341 O O . THR B 1 266 ? 34.652 22.035 75.723 1.00 14.81 245 THR B O 1
ATOM 4345 N N . THR B 1 267 ? 33.907 19.975 74.962 1.00 14.60 246 THR B N 1
ATOM 4346 C CA . THR B 1 267 ? 33.992 20.335 73.529 1.00 13.68 246 THR B CA 1
ATOM 4347 C C . THR B 1 267 ? 33.129 19.309 72.760 1.00 14.29 246 THR B C 1
ATOM 4348 O O . THR B 1 267 ? 32.850 18.193 73.305 1.00 15.29 246 THR B O 1
ATOM 4352 N N . ILE B 1 268 ? 32.717 19.698 71.522 1.00 15.06 247 ILE B N 1
ATOM 4353 C CA . ILE B 1 268 ? 32.012 18.675 70.698 1.00 14.72 247 ILE B CA 1
ATOM 4354 C C . ILE B 1 268 ? 32.993 17.702 70.080 1.00 15.27 247 ILE B C 1
ATOM 4355 O O . ILE B 1 268 ? 34.179 18.031 69.916 1.00 17.27 247 ILE B O 1
ATOM 4360 N N . ASN B 1 269 ? 32.529 16.483 69.847 1.00 17.97 248 ASN B N 1
ATOM 4361 C CA . ASN B 1 269 ? 33.348 15.520 69.155 1.00 19.68 248 ASN B CA 1
ATOM 4362 C C . ASN B 1 269 ? 32.928 15.582 67.707 1.00 19.96 248 ASN B C 1
ATOM 4363 O O . ASN B 1 269 ? 31.753 15.428 67.406 1.00 18.02 248 ASN B O 1
ATOM 4368 N N . GLU B 1 270 ? 33.893 15.819 66.819 1.00 22.24 249 GLU B N 1
ATOM 4369 C CA . GLU B 1 270 ? 33.576 15.995 65.383 1.00 24.07 249 GLU B CA 1
ATOM 4370 C C . GLU B 1 270 ? 32.817 14.820 64.817 1.00 23.41 249 GLU B C 1
ATOM 4371 O O . GLU B 1 270 ? 31.901 15.023 64.063 1.00 22.16 249 GLU B O 1
ATOM 4377 N N . GLU B 1 271 ? 33.273 13.618 65.105 1.00 24.56 250 GLU B N 1
ATOM 4378 C CA . GLU B 1 271 ? 32.616 12.438 64.540 1.00 26.91 250 GLU B CA 1
ATOM 4379 C C . GLU B 1 271 ? 31.196 12.253 65.040 1.00 23.92 250 GLU B C 1
ATOM 4380 O O . GLU B 1 271 ? 30.272 11.982 64.257 1.00 23.16 250 GLU B O 1
ATOM 4386 N N . ASN B 1 272 ? 30.974 12.437 66.339 1.00 21.33 251 ASN B N 1
ATOM 4387 C CA . ASN B 1 272 ? 29.632 12.387 66.899 1.00 20.21 251 ASN B CA 1
ATOM 4388 C C . ASN B 1 272 ? 28.749 13.486 66.285 1.00 20.03 251 ASN B C 1
ATOM 4389 O O . ASN B 1 272 ? 27.570 13.253 65.932 1.00 19.75 251 ASN B O 1
ATOM 4394 N N . PHE B 1 273 ? 29.302 14.700 66.148 1.00 17.19 252 PHE B N 1
ATOM 4395 C CA . PHE B 1 273 ? 28.504 15.753 65.511 1.00 16.21 252 PHE B CA 1
ATOM 4396 C C . PHE B 1 273 ? 28.154 15.474 64.058 1.00 17.94 252 PHE B C 1
ATOM 4397 O O . PHE B 1 273 ? 27.041 15.736 63.634 1.00 19.69 252 PHE B O 1
ATOM 4405 N N . ARG B 1 274 ? 29.151 14.957 63.331 1.00 20.00 253 ARG B N 1
ATOM 4406 C CA . ARG B 1 274 ? 28.959 14.541 61.931 1.00 22.14 253 ARG B CA 1
ATOM 4407 C C . ARG B 1 274 ? 27.800 13.566 61.839 1.00 21.48 253 ARG B C 1
ATOM 4408 O O . ARG B 1 274 ? 26.922 13.707 60.977 1.00 23.09 253 ARG B O 1
ATOM 4416 N N . ARG B 1 275 ? 27.789 12.595 62.742 1.00 20.43 254 ARG B N 1
ATOM 4417 C CA . ARG B 1 275 ? 26.780 11.551 62.709 1.00 24.00 254 ARG B CA 1
ATOM 4418 C C . ARG B 1 275 ? 25.388 12.169 62.995 1.00 22.16 254 ARG B C 1
ATOM 4419 O O . ARG B 1 275 ? 24.384 11.837 62.330 1.00 22.80 254 ARG B O 1
ATOM 4427 N N . PHE B 1 276 ? 25.324 13.057 63.980 1.00 20.69 255 PHE B N 1
ATOM 4428 C CA . PHE B 1 276 ? 24.113 13.826 64.236 1.00 19.87 255 PHE B CA 1
ATOM 4429 C C . PHE B 1 276 ? 23.585 14.602 63.002 1.00 20.11 255 PHE B C 1
ATOM 4430 O O . PHE B 1 276 ? 22.419 14.471 62.605 1.00 22.90 255 PHE B O 1
ATOM 4438 N N . VAL B 1 277 ? 24.395 15.470 62.453 1.00 21.24 256 VAL B N 1
ATOM 4439 C CA . VAL B 1 277 ? 23.942 16.336 61.371 1.00 24.17 256 VAL B CA 1
ATOM 4440 C C . VAL B 1 277 ? 23.611 15.537 60.073 1.00 26.02 256 VAL B C 1
ATOM 4441 O O . VAL B 1 277 ? 22.870 16.005 59.229 1.00 26.47 256 VAL B O 1
ATOM 4445 N N . ASN B 1 278 ? 24.161 14.357 59.937 1.00 29.45 257 ASN B N 1
ATOM 4446 C CA . ASN B 1 278 ? 23.790 13.484 58.824 1.00 34.91 257 ASN B CA 1
ATOM 4447 C C . ASN B 1 278 ? 22.353 12.977 58.930 1.00 37.50 257 ASN B C 1
ATOM 4448 O O . ASN B 1 278 ? 21.713 12.686 57.896 1.00 37.62 257 ASN B O 1
ATOM 4453 N N . GLU B 1 279 ? 21.835 12.852 60.149 1.00 34.61 258 GLU B N 1
ATOM 4454 C CA . GLU B 1 279 ? 20.463 12.413 60.367 1.00 38.21 258 GLU B CA 1
ATOM 4455 C C . GLU B 1 279 ? 19.439 13.548 60.334 1.00 39.02 258 GLU B C 1
ATOM 4456 O O . GLU B 1 279 ? 18.229 13.285 60.360 1.00 42.64 258 GLU B O 1
ATOM 4462 N N . VAL B 1 280 ? 19.887 14.803 60.289 1.00 36.07 259 VAL B N 1
ATOM 4463 C CA . VAL B 1 280 ? 18.971 15.929 60.417 1.00 32.67 259 VAL B CA 1
ATOM 4464 C C . VAL B 1 280 ? 19.212 16.973 59.343 1.00 31.68 259 VAL B C 1
ATOM 4465 O O . VAL B 1 280 ? 20.308 17.013 58.737 1.00 32.82 259 VAL B O 1
ATOM 4469 N N . ASP B 1 281 ? 18.244 17.872 59.137 1.00 28.99 260 ASP B N 1
ATOM 4470 C CA . ASP B 1 281 ? 18.426 19.016 58.263 1.00 26.56 260 ASP B CA 1
ATOM 4471 C C . ASP B 1 281 ? 17.398 20.087 58.547 1.00 27.33 260 ASP B C 1
ATOM 4472 O O . ASP B 1 281 ? 16.486 19.827 59.346 1.00 28.63 260 ASP B O 1
ATOM 4477 N N . GLU B 1 282 ? 17.598 21.283 58.003 1.00 25.20 261 GLU B N 1
ATOM 4478 C CA . GLU B 1 282 ? 16.703 22.420 58.112 1.00 26.32 261 GLU B CA 1
ATOM 4479 C C . GLU B 1 282 ? 16.389 22.735 59.593 1.00 22.91 261 GLU B C 1
ATOM 4480 O O . GLU B 1 282 ? 15.191 22.793 60.003 1.00 23.24 261 GLU B O 1
ATOM 4486 N N . VAL B 1 283 ? 17.461 22.955 60.352 1.00 22.73 262 VAL B N 1
ATOM 4487 C CA . VAL B 1 283 ? 17.352 23.291 61.790 1.00 20.27 262 VAL B CA 1
ATOM 4488 C C . VAL B 1 283 ? 18.484 24.241 62.073 1.00 18.07 262 VAL B C 1
ATOM 4489 O O . VAL B 1 283 ? 19.571 24.192 61.397 1.00 19.43 262 VAL B O 1
ATOM 4493 N N . ASP B 1 284 ? 18.299 25.095 63.054 1.00 15.01 263 ASP B N 1
ATOM 4494 C CA . ASP B 1 284 ? 19.379 25.955 63.581 1.00 14.09 263 ASP B CA 1
ATOM 4495 C C . ASP B 1 284 ? 19.849 25.283 64.885 1.00 13.65 263 ASP B C 1
ATOM 4496 O O . ASP B 1 284 ? 19.056 25.017 65.770 1.00 14.49 263 ASP B O 1
ATOM 4501 N N . ILE B 1 285 ? 21.145 25.038 64.948 1.00 13.17 264 ILE B N 1
ATOM 4502 C CA . ILE B 1 285 ? 21.707 24.214 66.068 1.00 12.56 264 ILE B CA 1
ATOM 4503 C C . ILE B 1 285 ? 22.566 25.076 67.064 1.00 12.25 264 ILE B C 1
ATOM 4504 O O . ILE B 1 285 ? 23.565 25.672 66.656 1.00 12.54 264 ILE B O 1
ATOM 4509 N N . MET B 1 286 ? 22.090 25.180 68.310 1.00 11.97 265 MET B N 1
ATOM 4510 C CA . MET B 1 286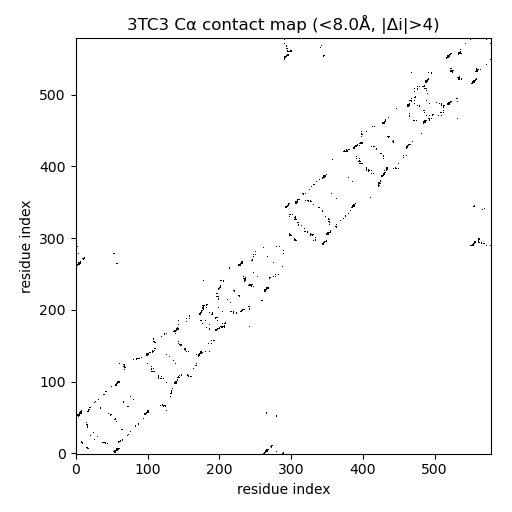 ? 22.844 25.868 69.362 1.00 11.22 265 MET B CA 1
ATOM 4511 C C . MET B 1 286 ? 23.718 24.867 70.125 1.00 11.06 265 MET B C 1
ATOM 4512 O O . MET B 1 286 ? 23.182 23.880 70.627 1.00 12.48 265 MET B O 1
ATOM 4517 N N . LEU B 1 287 ? 25.013 25.118 70.075 1.00 10.42 266 LEU B N 1
ATOM 4518 C CA . LEU B 1 287 ? 25.950 24.175 70.746 1.00 11.93 266 LEU B CA 1
ATOM 4519 C C . LEU B 1 287 ? 26.059 24.531 72.216 1.00 12.75 266 LEU B C 1
ATOM 4520 O O . LEU B 1 287 ? 26.478 25.710 72.563 1.00 16.19 266 LEU B O 1
ATOM 4525 N N . GLU B 1 288 ? 25.698 23.573 73.094 1.00 11.77 267 GLU B N 1
ATOM 4526 C CA . GLU B 1 288 ? 25.764 23.832 74.513 1.00 12.64 267 GLU B CA 1
ATOM 4527 C C . GLU B 1 288 ? 26.943 22.993 75.020 1.00 13.74 267 GLU B C 1
ATOM 4528 O O . GLU B 1 288 ? 26.813 21.853 75.495 1.00 15.54 267 GLU B O 1
ATOM 4534 N N . VAL B 1 289 ? 28.117 23.588 74.866 1.00 14.33 268 VAL B N 1
ATOM 4535 C CA . VAL B 1 289 ? 29.366 22.935 75.268 1.00 13.93 268 VAL B CA 1
ATOM 4536 C C . VAL B 1 289 ? 30.306 23.991 75.795 1.00 13.67 268 VAL B C 1
ATOM 4537 O O . VAL B 1 289 ? 30.197 25.203 75.512 1.00 14.02 268 VAL B O 1
ATOM 4541 N N . LYS B 1 290 ? 31.275 23.539 76.625 1.00 14.23 269 LYS B N 1
ATOM 4542 C CA . LYS B 1 290 ? 31.928 24.560 77.421 1.00 15.34 269 LYS B CA 1
ATOM 4543 C C . LYS B 1 290 ? 32.935 25.391 76.712 1.00 14.15 269 LYS B C 1
ATOM 4544 O O . LYS B 1 290 ? 33.211 26.532 77.168 1.00 15.37 269 LYS B O 1
ATOM 4550 N N . ASP B 1 291 ? 33.398 24.931 75.540 1.00 13.49 270 ASP B N 1
ATOM 4551 C CA . ASP B 1 291 ? 34.411 25.755 74.831 1.00 13.67 270 ASP B CA 1
ATOM 4552 C C . ASP B 1 291 ? 33.760 26.698 73.783 1.00 12.83 270 ASP B C 1
ATOM 4553 O O . ASP B 1 291 ? 34.508 27.312 73.006 1.00 13.89 270 ASP B O 1
ATOM 4558 N N . LYS B 1 292 ? 32.415 26.756 73.713 1.00 12.23 271 LYS B N 1
ATOM 4559 C CA . LYS B 1 292 ? 31.753 27.896 73.027 1.00 12.26 271 LYS B CA 1
ATOM 4560 C C . LYS B 1 292 ? 32.170 28.014 71.548 1.00 13.84 271 LYS B C 1
ATOM 4561 O O . LYS B 1 292 ? 32.008 27.045 70.785 1.00 13.13 271 LYS B O 1
ATOM 4567 N N . GLU B 1 293 ? 32.773 29.120 71.206 1.00 13.61 272 GLU B N 1
ATOM 4568 C CA . GLU B 1 293 ? 33.091 29.426 69.779 1.00 13.96 272 GLU B CA 1
ATOM 4569 C C . GLU B 1 293 ? 34.081 28.384 69.201 1.00 15.02 272 GLU B C 1
ATOM 4570 O O . GLU B 1 293 ? 34.056 28.203 68.001 1.00 14.90 272 GLU B O 1
ATOM 4576 N N . ILE B 1 294 ? 34.913 27.732 70.023 1.00 14.39 273 ILE B N 1
ATOM 4577 C CA . ILE B 1 294 ? 35.857 26.747 69.476 1.00 14.91 273 ILE B CA 1
ATOM 4578 C C . ILE B 1 294 ? 35.076 25.562 68.930 1.00 15.26 273 ILE B C 1
ATOM 4579 O O . ILE B 1 294 ? 35.370 25.070 67.817 1.00 16.20 273 ILE B O 1
ATOM 4584 N N . SER B 1 295 ? 34.036 25.126 69.643 1.00 14.12 274 SER B N 1
ATOM 4585 C CA . SER B 1 295 ? 33.222 24.088 69.064 1.00 13.29 274 SER B CA 1
ATOM 4586 C C . SER B 1 295 ? 32.374 24.624 67.893 1.00 13.08 274 SER B C 1
ATOM 4587 O O . SER B 1 295 ? 32.074 23.839 66.985 1.00 13.96 274 SER B O 1
ATOM 4590 N N . ALA B 1 296 ? 31.959 25.906 67.909 1.00 12.63 275 ALA B N 1
ATOM 4591 C CA . ALA B 1 296 ? 31.172 26.423 66.768 1.00 12.70 275 ALA B CA 1
ATOM 4592 C C . ALA B 1 296 ? 32.056 26.379 65.520 1.00 13.63 275 ALA B C 1
ATOM 4593 O O . ALA B 1 296 ? 31.548 26.012 64.471 1.00 13.74 275 ALA B O 1
ATOM 4595 N N . LEU B 1 297 ? 33.333 26.656 65.661 1.00 14.83 276 LEU B N 1
ATOM 4596 C CA . LEU B 1 297 ? 34.232 26.543 64.492 1.00 15.76 276 LEU B CA 1
ATOM 4597 C C . LEU B 1 297 ? 34.318 25.105 64.025 1.00 15.83 276 LEU B C 1
ATOM 4598 O O . LEU B 1 297 ? 34.316 24.868 62.809 1.00 16.36 276 LEU B O 1
ATOM 4603 N N . LYS B 1 298 ? 34.394 24.146 64.966 1.00 15.65 277 LYS B N 1
ATOM 4604 C CA . LYS B 1 298 ? 34.439 22.739 64.532 1.00 16.30 277 LYS B CA 1
ATOM 4605 C C . LYS B 1 298 ? 33.143 22.402 63.772 1.00 15.09 277 LYS B C 1
ATOM 4606 O O . LYS B 1 298 ? 33.133 21.665 62.780 1.00 16.25 277 LYS B O 1
ATOM 4612 N N . ALA B 1 299 ? 32.019 22.833 64.333 1.00 14.20 278 ALA B N 1
ATOM 4613 C CA . ALA B 1 299 ? 30.737 22.560 63.671 1.00 13.35 278 ALA B CA 1
ATOM 4614 C C . ALA B 1 299 ? 30.599 23.128 62.248 1.00 14.89 278 ALA B C 1
ATOM 4615 O O . ALA B 1 299 ? 30.082 22.451 61.401 1.00 15.73 278 ALA B O 1
ATOM 4617 N N . VAL B 1 300 ? 31.029 24.369 62.060 1.00 15.86 279 VAL B N 1
ATOM 4618 C CA . VAL B 1 300 ? 31.062 25.039 60.736 1.00 15.80 279 VAL B CA 1
ATOM 4619 C C . VAL B 1 300 ? 31.882 24.163 59.820 1.00 17.02 279 VAL B C 1
ATOM 4620 O O . VAL B 1 300 ? 31.447 23.880 58.716 1.00 16.96 279 VAL B O 1
ATOM 4624 N N . LYS B 1 301 ? 32.993 23.647 60.298 1.00 16.31 280 LYS B N 1
ATOM 4625 C CA . LYS B 1 301 ? 33.893 22.885 59.394 1.00 16.96 280 LYS B CA 1
ATOM 4626 C C . LYS B 1 301 ? 33.150 21.608 58.964 1.00 17.13 280 LYS B C 1
ATOM 4627 O O . LYS B 1 301 ? 33.151 21.236 57.764 1.00 18.13 280 LYS B O 1
ATOM 4633 N N . VAL B 1 302 ? 32.474 20.934 59.910 1.00 16.33 281 VAL B N 1
ATOM 4634 C CA . VAL B 1 302 ? 31.804 19.675 59.559 1.00 16.90 281 VAL B CA 1
ATOM 4635 C C . VAL B 1 302 ? 30.634 19.958 58.611 1.00 17.27 281 VAL B C 1
ATOM 4636 O O . VAL B 1 302 ? 30.443 19.189 57.655 1.00 18.00 281 VAL B O 1
ATOM 4640 N N . LEU B 1 303 ? 29.841 20.983 58.893 1.00 17.33 282 LEU B N 1
ATOM 4641 C CA . LEU B 1 303 ? 28.690 21.317 58.053 1.00 18.46 282 LEU B CA 1
ATOM 4642 C C . LEU B 1 303 ? 29.120 21.678 56.642 1.00 21.13 282 LEU B C 1
ATOM 4643 O O . LEU B 1 303 ? 28.458 21.322 55.662 1.00 23.10 282 LEU B O 1
ATOM 4648 N N . LYS B 1 304 ? 30.282 22.319 56.547 1.00 19.78 283 LYS B N 1
ATOM 4649 C CA . LYS B 1 304 ? 30.822 22.716 55.219 1.00 22.41 283 LYS B CA 1
ATOM 4650 C C . LYS B 1 304 ? 31.220 21.449 54.482 1.00 22.72 283 LYS B C 1
ATOM 4651 O O . LYS B 1 304 ? 30.944 21.307 53.274 1.00 23.63 283 LYS B O 1
ATOM 4657 N N . GLU B 1 305 ? 31.875 20.517 55.158 1.00 21.96 284 GLU B N 1
ATOM 4658 C CA . GLU B 1 305 ? 32.279 19.244 54.500 1.00 23.88 284 GLU B CA 1
ATOM 4659 C C . GLU B 1 305 ? 31.060 18.497 53.938 1.00 25.25 284 GLU B C 1
ATOM 4660 O O . GLU B 1 305 ? 31.126 17.878 52.851 1.00 28.50 284 GLU B O 1
ATOM 4666 N N . LEU B 1 306 ? 29.955 18.570 54.662 1.00 25.44 285 LEU B N 1
ATOM 4667 C CA . LEU B 1 306 ? 28.670 18.021 54.229 1.00 26.17 285 LEU B CA 1
ATOM 4668 C C . LEU B 1 306 ? 27.841 18.868 53.247 1.00 27.40 285 LEU B C 1
ATOM 4669 O O . LEU B 1 306 ? 26.761 18.435 52.829 1.00 31.22 285 LEU B O 1
ATOM 4674 N N . ASN B 1 307 ? 28.300 20.066 52.911 1.00 29.66 286 ASN B N 1
ATOM 4675 C CA . ASN B 1 307 ? 27.525 21.044 52.110 1.00 31.27 286 ASN B CA 1
ATOM 4676 C C . ASN B 1 307 ? 26.165 21.332 52.716 1.00 31.48 286 ASN B C 1
ATOM 4677 O O . ASN B 1 307 ? 25.177 21.478 52.022 1.00 30.17 286 ASN B O 1
ATOM 4682 N N . LYS B 1 308 ? 26.147 21.461 54.043 1.00 30.58 287 LYS B N 1
ATOM 4683 C CA . LYS B 1 308 ? 24.917 21.627 54.802 1.00 29.69 287 LYS B CA 1
ATOM 4684 C C . LYS B 1 308 ? 24.892 22.902 55.647 1.00 29.62 287 LYS B C 1
ATOM 4685 O O . LYS B 1 308 ? 24.032 23.054 56.521 1.00 30.44 287 LYS B O 1
ATOM 4691 N N . LEU B 1 309 ? 25.793 23.843 55.362 1.00 27.90 288 LEU B N 1
ATOM 4692 C CA . LEU B 1 309 ? 25.886 25.099 56.049 1.00 29.29 288 LEU B CA 1
ATOM 4693 C C . LEU B 1 309 ? 25.237 26.246 55.264 1.00 33.33 288 LEU B C 1
ATOM 4694 O O . LEU B 1 309 ? 25.640 26.495 54.152 1.00 36.43 288 LEU B O 1
ATOM 4699 N N . ASP B 1 310 ? 24.299 27.001 55.844 1.00 39.11 289 ASP B N 1
ATOM 4700 C CA . ASP B 1 310 ? 23.864 28.241 55.140 1.00 41.63 289 ASP B CA 1
ATOM 4701 C C . ASP B 1 310 ? 24.970 29.301 55.042 1.00 42.65 289 ASP B C 1
ATOM 4702 O O . ASP B 1 310 ? 25.525 29.717 56.077 1.00 36.03 289 ASP B O 1
#

Sequence (579 aa):
HMRVGYVSTNYSLGCKADKTIKLSSLSEERVLKVSSSNLLLCLKNILEWNLKHEILFFRISSNTIPLASHPKFHVNWKDKLSHHILGDIGDFIKENSIRISMHHPGQYVVLNSVREEVVRSSIMELKYHADLLDSMGIEGKIQIHVGSSMNGKEESLNRFIENFRKLPSNISKRLVIENDDKVFSVKDCLWISERTGIPVIFDNLHHSILNNGESLNDALLSLVRRTWKDRPMIDYSEQEPGEKPGVHATTINEENFRRFVNNEVDEVDIMLEVKDKEISALKAVKVLKELNKLHMRVGYVSTNYSLGCKADKTIKLSSLSEEERVLKVSSSNLLLCLKNILEWNLKHEILFFRISSNTIPLASHPKFHVNWKDKLSHILGDIGDFIKENSIRISMHPGQYVVLNSVREEVVRSSIMELKYHADLLDSMGIEGKIQIHVGSSMNGKEESLNRFIENFRKLPSNISKRLVIENDDKVFSVKDCLWISERTGIPVIFDNLHHSILNNGESLNDALSLVRRTWKDRPMIDYSEQEPGEKPGVHATTINEENFRRFVNEVDEVDIMLEVKDKEISALKAVKVLKELNKLD